Protein AF-A0A928PLH7-F1 (afdb_monomer_lite)

Secondary structure (DSSP, 8-state):
------STTHHHHHHHHHHHTTS-HHHHHHHHHHHHHHHHHHHHHHHHHHHHHHHHHHHHHHHHTT-----------------------PPPHHHHHHHHHHHHHHHHHHHHHHHHHHHTT-HHHHHHHHTT-HHHHHHHHHHHHHHHHHHHHHHHHHHHHHHHHHHHHHHHHHHHHHHHHHHHHH-SSEEEEHHHHHS-SSEEEESEEEEEEE-SSSSS--EEEEEEESSS-EEEEEEEE-TTS-EEEEEEEEPB--S-TTS--EEEEEEETTEEEEEEEETTEEEEEEEEEEETTEEEEEEEEEEETTTTEEEETTEE-SSSEEEEE-SSB-HHHHHHHHHHHHHHHHHHH-TTTHHHHHHHHHHHHHHHHHHHHHHHHHH---EEEEETTEEEEESS-EEEEE-SSSSS-PEEEEEEEEEEEEEEE-TTS-EEEEEEEEEEEEEEEEETTEEEEEEEES--EE-SS-TT-EEEEEEEETTEEEEEEEEEEEEGGGTEEEEEEEEEEE-SS-EEEEEEEEEEEETTEEEEEETTEEES-HHHHHHHTT-STTTTS-S---TTTEEEEEEEEEGGG-TTHHHHHHHHHHHHHHH-TT------

Structure (mmCIF, N/CA/C/O backbone):
data_AF-A0A928PLH7-F1
#
_entry.id   AF-A0A928PLH7-F1
#
loop_
_atom_site.group_PDB
_atom_site.id
_atom_site.type_symbol
_atom_site.label_atom_id
_atom_site.label_alt_id
_atom_site.label_comp_id
_atom_site.label_asym_id
_atom_site.label_entity_id
_atom_site.label_seq_id
_atom_site.pdbx_PDB_ins_code
_atom_site.Cartn_x
_atom_site.Cartn_y
_atom_site.Cartn_z
_atom_site.occupancy
_atom_site.B_iso_or_equiv
_atom_site.auth_seq_id
_atom_site.auth_comp_id
_atom_site.auth_asym_id
_atom_site.auth_atom_id
_atom_site.pdbx_PDB_model_num
ATOM 1 N N . MET A 1 1 ? -7.183 10.408 35.427 1.00 29.20 1 MET A N 1
ATOM 2 C CA . MET A 1 1 ? -7.098 10.490 33.954 1.00 29.20 1 MET A CA 1
ATOM 3 C C . MET A 1 1 ? -6.838 11.930 33.537 1.00 29.20 1 MET A C 1
ATOM 5 O O . MET A 1 1 ? -7.587 12.808 33.949 1.00 29.20 1 MET A O 1
ATOM 9 N N . ARG A 1 2 ? -5.748 12.192 32.801 1.00 21.34 2 ARG A N 1
ATOM 10 C CA . ARG A 1 2 ? -5.518 13.487 32.136 1.00 21.34 2 ARG A CA 1
ATOM 11 C C . ARG A 1 2 ? -6.513 13.595 30.976 1.00 21.34 2 ARG A C 1
ATOM 13 O O . ARG A 1 2 ? -6.556 12.690 30.153 1.00 21.34 2 ARG A O 1
ATOM 20 N N . LYS A 1 3 ? -7.301 14.672 30.934 1.00 23.69 3 LYS A N 1
ATOM 21 C CA . LYS A 1 3 ? -8.096 15.039 29.758 1.00 23.69 3 LYS A CA 1
ATOM 22 C C . LYS A 1 3 ? -7.123 15.421 28.642 1.00 23.69 3 LYS A C 1
ATOM 24 O O . LYS A 1 3 ? -6.353 16.361 28.818 1.00 23.69 3 LYS A O 1
ATOM 29 N N . TYR A 1 4 ? -7.130 14.673 27.548 1.00 24.56 4 TYR A N 1
ATOM 30 C CA . TYR A 1 4 ? -6.576 15.137 26.283 1.00 24.56 4 TYR A CA 1
ATOM 31 C C . TYR A 1 4 ? -7.702 15.903 25.582 1.00 24.56 4 TYR A C 1
ATOM 33 O O . TYR A 1 4 ? -8.683 15.293 25.165 1.00 24.56 4 TYR A O 1
ATOM 41 N N . ASN A 1 5 ? -7.608 17.236 25.545 1.00 24.62 5 ASN A N 1
ATOM 42 C CA . ASN A 1 5 ? -8.476 18.059 24.700 1.00 24.62 5 ASN A CA 1
ATOM 43 C C . ASN A 1 5 ? -8.115 17.759 23.244 1.00 24.62 5 ASN A C 1
ATOM 45 O O . ASN A 1 5 ? -6.938 17.788 22.890 1.00 24.62 5 ASN A O 1
ATOM 49 N N . TYR A 1 6 ? -9.116 17.402 22.442 1.00 36.53 6 TYR A N 1
ATOM 50 C CA . TYR A 1 6 ? -8.905 16.760 21.146 1.00 36.53 6 TYR A CA 1
ATOM 51 C C . TYR A 1 6 ? -9.014 17.718 19.944 1.00 36.53 6 TYR A C 1
ATOM 53 O O . TYR A 1 6 ? -8.671 17.282 18.855 1.00 36.53 6 TYR A O 1
ATOM 61 N N . PHE A 1 7 ? -9.437 18.987 20.092 1.00 42.22 7 PHE A N 1
ATOM 62 C CA . PHE A 1 7 ? -9.743 19.854 18.930 1.00 42.22 7 PHE A CA 1
ATOM 63 C C . PHE A 1 7 ? -9.655 21.386 19.165 1.00 42.22 7 PHE A C 1
ATOM 65 O O . PHE A 1 7 ? -10.327 22.136 18.466 1.00 42.22 7 PHE A O 1
ATOM 72 N N . ASP A 1 8 ? -8.856 21.889 20.115 1.00 32.69 8 ASP A N 1
ATOM 73 C CA . ASP A 1 8 ? -8.819 23.350 20.380 1.00 32.69 8 ASP A CA 1
ATOM 74 C C . ASP A 1 8 ? -7.938 24.172 19.407 1.00 32.69 8 ASP A C 1
ATOM 76 O O . ASP A 1 8 ? -8.054 25.393 19.401 1.00 32.69 8 ASP A O 1
ATOM 80 N N . ASP A 1 9 ? -7.106 23.559 18.554 1.00 38.09 9 ASP A N 1
ATOM 81 C CA . ASP A 1 9 ? -6.173 24.317 17.688 1.00 38.09 9 ASP A CA 1
ATOM 82 C C . ASP A 1 9 ? -6.776 24.738 16.321 1.00 38.09 9 ASP A C 1
ATOM 84 O O . ASP A 1 9 ? -6.149 25.474 15.566 1.00 38.09 9 ASP A O 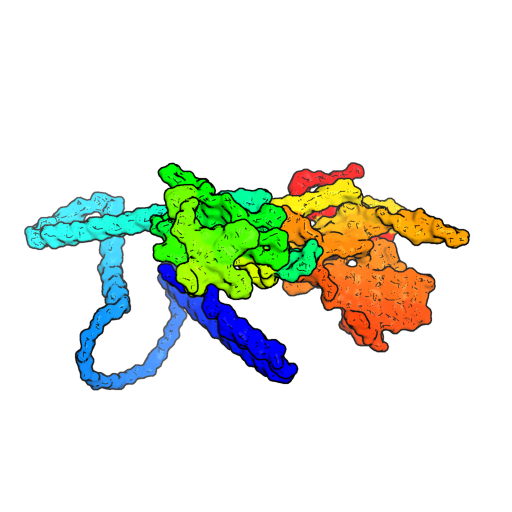1
ATOM 88 N N . ASP A 1 10 ? -8.003 24.317 15.983 1.00 44.72 10 ASP A N 1
ATOM 89 C CA . ASP A 1 10 ? -8.538 24.455 14.613 1.00 44.72 10 ASP A CA 1
ATOM 90 C C . ASP A 1 10 ? -9.307 25.769 14.329 1.00 44.72 10 ASP A C 1
ATOM 92 O O . ASP A 1 10 ? -9.605 26.050 13.167 1.00 44.72 10 ASP A O 1
ATOM 96 N N . GLN A 1 11 ? -9.660 26.599 15.320 1.00 40.47 11 GLN A N 1
ATOM 97 C CA . GLN A 1 11 ? -10.480 27.799 15.042 1.00 40.47 11 GLN A CA 1
ATOM 98 C C . GLN A 1 11 ? -9.674 29.053 14.667 1.00 40.47 11 GLN A C 1
ATOM 100 O O . GLN A 1 11 ? -10.074 29.761 13.738 1.00 40.47 11 GLN A O 1
ATOM 105 N N . ASP A 1 12 ? -8.536 29.306 15.316 1.00 37.50 12 ASP A N 1
ATOM 106 C CA . ASP A 1 12 ? -7.769 30.545 15.103 1.00 37.50 12 ASP A CA 1
ATOM 107 C C . ASP A 1 12 ? -6.878 30.477 13.844 1.00 37.50 12 ASP A C 1
ATOM 109 O O . ASP A 1 12 ? -6.773 31.450 13.087 1.00 37.50 12 ASP A O 1
ATOM 113 N N . ASP A 1 13 ? -6.318 29.302 13.536 1.00 42.03 13 ASP A N 1
ATOM 114 C CA . ASP A 1 13 ? -5.411 29.121 12.396 1.00 42.03 13 ASP A CA 1
ATOM 115 C C . ASP A 1 13 ? -6.153 29.148 11.049 1.00 42.03 13 ASP A C 1
ATOM 117 O O . ASP A 1 13 ? -5.661 29.725 10.072 1.00 42.03 13 ASP A O 1
ATOM 121 N N . ILE A 1 14 ? -7.381 28.616 11.005 1.00 41.44 14 ILE A N 1
ATOM 122 C CA . ILE A 1 14 ? -8.227 28.590 9.801 1.00 41.44 14 ILE A CA 1
ATOM 123 C C . ILE A 1 14 ? -8.778 29.987 9.479 1.00 41.44 14 ILE A C 1
ATOM 125 O O . ILE A 1 14 ? -8.819 30.368 8.307 1.00 41.44 14 ILE A O 1
ATOM 129 N N . GLN A 1 15 ? -9.140 30.796 10.483 1.00 40.28 15 GLN A N 1
ATOM 130 C CA . GLN A 1 15 ? -9.564 32.183 10.250 1.00 40.28 15 GLN A CA 1
ATOM 131 C C . GLN A 1 15 ? -8.417 33.063 9.735 1.00 40.28 15 GLN A C 1
ATOM 133 O O . GLN A 1 15 ? -8.641 33.874 8.830 1.00 40.28 15 GLN A O 1
ATOM 138 N N . SER A 1 16 ? -7.184 32.858 10.220 1.00 42.78 16 SER A N 1
ATOM 139 C CA . SER A 1 16 ? -6.012 33.574 9.695 1.00 42.78 16 SER A CA 1
ATOM 140 C C . SER A 1 16 ? -5.729 33.205 8.230 1.00 42.78 16 SER A C 1
ATOM 142 O O . SER A 1 16 ? -5.523 34.089 7.394 1.00 42.78 16 SER A O 1
ATOM 144 N N . LEU A 1 17 ? -5.850 31.920 7.874 1.00 39.25 17 LEU A N 1
ATOM 145 C CA . LEU A 1 17 ? -5.659 31.437 6.507 1.00 39.25 17 LEU A CA 1
ATOM 146 C C . LEU A 1 17 ? -6.741 31.953 5.556 1.00 39.25 17 LEU A C 1
ATOM 148 O O . LEU A 1 17 ? -6.404 32.442 4.480 1.00 39.25 17 LEU A O 1
ATOM 152 N N . ILE A 1 18 ? -8.015 31.923 5.956 1.00 41.78 18 ILE A N 1
ATOM 153 C CA . ILE A 1 18 ? -9.132 32.429 5.141 1.00 41.78 18 ILE A CA 1
ATOM 154 C C . ILE A 1 18 ? -8.987 33.936 4.886 1.00 41.78 18 ILE A C 1
ATOM 156 O O . ILE A 1 18 ? -9.165 34.380 3.754 1.00 41.78 18 ILE A O 1
ATOM 160 N N . SER A 1 19 ? -8.571 34.716 5.890 1.00 42.78 19 SER A N 1
ATOM 161 C CA . SER A 1 19 ? -8.346 36.162 5.727 1.00 42.78 19 SER A CA 1
ATOM 162 C C . SER A 1 19 ? -7.163 36.516 4.809 1.00 42.78 19 SER A C 1
ATOM 164 O O . SER A 1 19 ? -7.114 37.613 4.257 1.00 42.78 19 SER A O 1
ATOM 166 N N . SER A 1 20 ? -6.233 35.579 4.583 1.00 41.59 20 SER A N 1
ATOM 167 C CA . SER A 1 20 ? -5.066 35.781 3.714 1.00 41.59 20 SER A CA 1
ATOM 168 C C . SER A 1 20 ? -5.358 35.587 2.217 1.00 41.59 20 SER A C 1
ATOM 170 O O . SER A 1 20 ? -4.563 36.016 1.376 1.00 41.59 20 SER A O 1
ATOM 172 N N . PHE A 1 21 ? -6.492 34.975 1.844 1.00 43.97 21 PHE A N 1
ATOM 173 C CA . PHE A 1 21 ? -6.801 34.669 0.441 1.00 43.97 21 PHE A CA 1
ATOM 174 C C . PHE A 1 21 ? -7.187 35.899 -0.398 1.00 43.97 21 PHE A C 1
ATOM 176 O O . PHE A 1 21 ? -6.946 35.879 -1.610 1.00 43.97 21 PHE A O 1
ATOM 183 N N . ASP A 1 22 ? -7.620 36.994 0.233 1.00 44.22 22 ASP A N 1
ATOM 184 C CA . ASP A 1 22 ? -8.015 38.243 -0.439 1.00 44.22 22 ASP A CA 1
ATOM 185 C C . ASP A 1 22 ? -6.899 39.311 -0.514 1.00 44.22 22 ASP A C 1
ATOM 187 O O . ASP A 1 22 ? -7.090 40.367 -1.119 1.00 44.22 22 ASP A O 1
ATOM 191 N N . ALA A 1 23 ? -5.703 39.046 0.032 1.00 45.50 23 ALA A N 1
ATOM 192 C CA . ALA A 1 23 ? -4.601 40.017 0.064 1.00 45.50 23 ALA A CA 1
ATOM 193 C C . ALA A 1 23 ? -3.718 40.028 -1.219 1.00 45.50 23 ALA A C 1
ATOM 195 O O . ALA A 1 23 ? -3.570 38.991 -1.891 1.00 45.50 23 ALA A O 1
ATOM 196 N N . PRO A 1 24 ? -3.086 41.172 -1.572 1.00 47.72 24 PRO A N 1
ATOM 197 C CA . PRO A 1 24 ? -2.104 41.281 -2.657 1.00 47.72 24 PRO A CA 1
ATOM 198 C C . PRO A 1 24 ? -0.899 40.334 -2.488 1.00 47.72 24 PRO A C 1
ATOM 200 O O . PRO A 1 24 ? -0.504 39.976 -1.381 1.00 47.72 24 PRO A O 1
ATOM 203 N N . LYS A 1 25 ? -0.276 39.932 -3.607 1.00 43.34 25 LYS A N 1
ATOM 204 C CA . LYS A 1 25 ? 0.764 38.877 -3.663 1.00 43.34 25 LYS A CA 1
ATOM 205 C C . LYS A 1 25 ? 1.980 39.083 -2.742 1.00 43.34 25 LYS A C 1
ATOM 207 O O . LYS A 1 25 ? 2.573 38.083 -2.347 1.00 43.34 25 LYS A O 1
ATOM 212 N N . GLU A 1 26 ? 2.368 40.318 -2.427 1.00 45.09 26 GLU A N 1
ATOM 213 C CA . GLU A 1 26 ? 3.522 40.585 -1.549 1.00 45.09 26 GLU A CA 1
ATOM 214 C C . GLU A 1 26 ? 3.192 40.370 -0.062 1.00 45.09 26 GLU A C 1
ATOM 216 O O . GLU A 1 26 ? 3.973 39.722 0.632 1.00 45.09 26 GLU A O 1
ATOM 221 N N . GLU A 1 27 ? 2.000 40.764 0.400 1.00 45.09 27 GLU A N 1
ATOM 222 C CA . GLU A 1 27 ? 1.543 40.528 1.783 1.00 45.09 27 GLU A CA 1
ATOM 223 C C . GLU A 1 27 ? 1.281 39.037 2.061 1.00 45.09 27 GLU A C 1
ATOM 225 O O . GLU A 1 27 ? 1.552 38.547 3.158 1.00 45.09 27 GLU A O 1
ATOM 230 N N . LYS A 1 28 ? 0.854 38.273 1.042 1.00 45.25 28 LYS A N 1
ATOM 231 C CA . LYS A 1 28 ? 0.711 36.805 1.127 1.00 45.25 28 LYS A CA 1
ATOM 232 C C . LYS A 1 28 ? 2.025 36.100 1.457 1.00 45.25 28 LYS A C 1
ATOM 234 O O . LYS A 1 28 ? 2.027 35.129 2.206 1.00 45.25 28 LYS A O 1
ATOM 239 N N . LYS A 1 29 ? 3.145 36.570 0.903 1.00 44.22 29 LYS A N 1
ATOM 240 C CA . LYS A 1 29 ? 4.453 35.940 1.117 1.00 44.22 29 LYS A CA 1
ATOM 241 C C . LYS A 1 29 ? 4.978 36.205 2.530 1.00 44.22 29 LYS A C 1
ATOM 243 O O . LYS A 1 29 ? 5.493 35.292 3.164 1.00 44.22 29 LYS A O 1
ATOM 248 N N . GLU A 1 30 ? 4.785 37.421 3.036 1.00 44.75 30 GLU A N 1
ATOM 249 C CA . GLU A 1 30 ? 5.216 37.809 4.383 1.00 44.75 30 GLU A CA 1
ATOM 250 C C . GLU A 1 30 ? 4.378 37.132 5.483 1.00 44.75 30 GLU A C 1
ATOM 252 O O . GLU A 1 30 ? 4.929 36.679 6.488 1.00 44.75 30 GLU A O 1
ATOM 257 N N . ALA A 1 31 ? 3.067 36.968 5.265 1.00 45.31 31 ALA A N 1
ATOM 258 C CA . ALA A 1 31 ? 2.191 36.228 6.174 1.00 45.31 31 ALA A CA 1
ATOM 259 C C . ALA A 1 31 ? 2.548 34.731 6.241 1.00 45.31 31 ALA A C 1
ATOM 261 O O . ALA A 1 31 ? 2.655 34.174 7.333 1.00 45.31 31 ALA A O 1
ATOM 262 N N . ILE A 1 32 ? 2.814 34.098 5.091 1.00 45.59 32 ILE A N 1
ATOM 263 C CA . ILE A 1 32 ? 3.219 32.685 5.023 1.00 45.59 32 ILE A CA 1
ATOM 264 C C . ILE A 1 32 ? 4.579 32.466 5.703 1.00 45.59 32 ILE A C 1
ATOM 266 O O . ILE A 1 32 ? 4.719 31.532 6.493 1.00 45.59 32 ILE A O 1
ATOM 270 N N . ASP A 1 33 ? 5.564 33.337 5.465 1.00 45.12 33 ASP A N 1
ATOM 271 C CA . ASP A 1 33 ? 6.884 33.229 6.103 1.00 45.12 33 ASP A CA 1
ATOM 272 C C . ASP A 1 33 ? 6.806 33.426 7.628 1.00 45.12 33 ASP A C 1
ATOM 274 O O . ASP A 1 33 ? 7.525 32.760 8.381 1.00 45.12 33 ASP A O 1
ATOM 278 N N . LYS A 1 34 ? 5.902 34.291 8.110 1.00 48.22 34 LYS A N 1
ATOM 279 C CA . LYS A 1 34 ? 5.664 34.491 9.544 1.00 48.22 34 LYS A CA 1
ATOM 280 C C . LYS A 1 34 ? 5.013 33.264 10.194 1.00 48.22 34 LYS A C 1
ATOM 282 O O . LYS A 1 34 ? 5.521 32.795 11.214 1.00 48.22 34 LYS A O 1
ATOM 287 N N . SER A 1 35 ? 3.975 32.694 9.580 1.00 45.38 35 SER A N 1
ATOM 288 C CA . SER A 1 35 ? 3.320 31.475 10.076 1.00 45.38 35 SER A CA 1
ATOM 289 C C . SER A 1 35 ? 4.258 30.263 10.052 1.00 45.38 35 SER A C 1
ATOM 291 O O . SER A 1 35 ? 4.306 29.495 11.011 1.00 45.38 35 SER A O 1
ATOM 293 N N . LEU A 1 36 ? 5.086 30.112 9.011 1.00 42.72 36 LEU A N 1
ATOM 294 C CA . LEU A 1 36 ? 6.093 29.045 8.945 1.00 42.72 36 LEU A CA 1
ATOM 295 C C . LEU A 1 36 ? 7.144 29.163 10.058 1.00 42.72 36 LEU A C 1
ATOM 297 O O . LEU A 1 36 ? 7.607 28.146 10.583 1.00 42.72 36 LEU A O 1
ATOM 301 N N . LYS A 1 37 ? 7.503 30.391 10.446 1.00 46.69 37 LYS A N 1
ATOM 302 C CA . LYS A 1 37 ? 8.433 30.652 11.548 1.00 46.69 37 LYS A CA 1
ATOM 303 C C . LYS A 1 37 ? 7.816 30.330 12.912 1.00 46.69 37 LYS A C 1
ATOM 305 O O . LYS A 1 37 ? 8.466 29.673 13.720 1.00 46.69 37 LYS A O 1
ATOM 310 N N . GLU A 1 38 ? 6.557 30.700 13.138 1.00 47.19 38 GLU A N 1
ATOM 311 C CA . GLU A 1 38 ? 5.824 30.377 14.373 1.00 47.19 38 GLU A CA 1
ATOM 312 C C . GLU A 1 38 ? 5.605 28.857 14.529 1.00 47.19 38 GLU A C 1
ATOM 314 O O . GLU A 1 38 ? 5.817 28.304 15.612 1.00 47.19 38 GLU A O 1
ATOM 319 N N . ILE A 1 39 ? 5.322 28.142 13.432 1.00 43.81 39 ILE A N 1
ATOM 320 C CA . ILE A 1 39 ? 5.239 26.670 13.411 1.00 43.81 39 ILE A CA 1
ATOM 321 C C . ILE A 1 39 ? 6.601 26.028 13.724 1.00 43.81 39 ILE A C 1
ATOM 323 O O . ILE A 1 39 ? 6.675 25.041 14.465 1.00 43.81 39 ILE A O 1
ATOM 327 N N . ALA A 1 40 ? 7.698 26.568 13.184 1.00 42.06 40 ALA A N 1
ATOM 328 C CA . ALA A 1 40 ? 9.044 26.067 13.458 1.00 42.06 40 ALA A CA 1
ATOM 329 C C . ALA A 1 40 ? 9.457 26.276 14.929 1.00 42.06 40 ALA A C 1
ATOM 331 O O . ALA A 1 40 ? 10.039 25.373 15.545 1.00 42.06 40 ALA A O 1
ATOM 332 N N . ASP A 1 41 ? 9.107 27.421 15.515 1.00 45.31 41 ASP A N 1
ATOM 333 C CA . ASP A 1 41 ? 9.380 27.733 16.919 1.00 45.31 41 ASP A CA 1
ATOM 334 C C . ASP A 1 41 ? 8.539 26.850 17.864 1.00 45.31 41 ASP A C 1
ATOM 336 O O . ASP A 1 41 ? 9.089 26.264 18.806 1.00 45.31 41 ASP A O 1
ATOM 340 N N . SER A 1 42 ? 7.257 26.621 17.547 1.00 44.06 42 SER A N 1
ATOM 341 C CA . SER A 1 42 ? 6.368 25.693 18.270 1.00 44.06 42 SER A CA 1
ATOM 342 C C . SER A 1 42 ? 6.876 24.243 18.237 1.00 44.06 42 SER A C 1
ATOM 344 O O . SER A 1 42 ? 6.990 23.585 19.278 1.00 44.06 42 SER A O 1
ATOM 346 N N . ARG A 1 43 ? 7.311 23.748 17.066 1.00 42.19 43 ARG A N 1
ATOM 347 C CA . ARG A 1 43 ? 7.922 22.408 16.924 1.00 42.19 43 ARG A CA 1
ATOM 348 C C . ARG A 1 43 ? 9.204 22.265 17.746 1.00 42.19 43 ARG A C 1
ATOM 350 O O . ARG A 1 43 ? 9.454 21.210 18.335 1.00 42.19 43 ARG A O 1
ATOM 357 N N . THR A 1 44 ? 10.004 23.328 17.828 1.00 45.84 44 THR A N 1
ATOM 358 C CA . THR A 1 44 ? 11.245 23.350 18.616 1.00 45.84 44 THR A CA 1
ATOM 359 C C . THR A 1 44 ? 10.957 23.341 20.121 1.00 45.84 44 THR A C 1
ATOM 361 O O . THR A 1 44 ? 11.661 22.676 20.891 1.00 45.84 44 THR A O 1
ATOM 364 N N . GLU A 1 45 ? 9.900 24.027 20.560 1.00 44.84 45 GLU A N 1
ATOM 365 C CA . GLU A 1 45 ? 9.459 24.018 21.955 1.00 44.84 45 GLU A CA 1
ATOM 366 C C . GLU A 1 45 ? 8.830 22.672 22.356 1.00 44.84 45 GLU A C 1
ATOM 368 O O . GLU A 1 45 ? 9.161 22.130 23.416 1.00 44.84 45 GLU A O 1
ATOM 373 N N . HIS A 1 46 ? 8.017 22.071 21.481 1.00 42.88 46 HIS A N 1
ATOM 374 C CA . HIS A 1 46 ? 7.459 20.730 21.670 1.00 42.88 46 HIS A CA 1
ATOM 375 C C . HIS A 1 46 ? 8.570 19.674 21.796 1.00 42.88 46 HIS A C 1
ATOM 377 O O . HIS A 1 46 ? 8.590 18.894 22.751 1.00 42.88 46 HIS A O 1
ATOM 383 N N . ALA A 1 47 ? 9.581 19.715 20.919 1.00 44.62 47 ALA A N 1
ATOM 384 C CA . ALA A 1 47 ? 10.744 18.830 21.000 1.00 44.62 47 ALA A CA 1
ATOM 385 C C . ALA A 1 47 ? 11.555 19.019 22.300 1.00 44.62 47 ALA A C 1
ATOM 387 O O . ALA A 1 47 ? 12.090 18.051 22.848 1.00 44.62 47 ALA A O 1
ATOM 388 N N . ARG A 1 48 ? 11.639 20.246 22.839 1.00 48.16 48 ARG A N 1
ATOM 389 C CA . ARG A 1 48 ? 12.252 20.503 24.157 1.00 48.16 48 ARG A CA 1
ATOM 390 C C . ARG A 1 48 ? 11.427 19.921 25.306 1.00 48.16 48 ARG A C 1
ATOM 392 O O . ARG A 1 48 ? 12.018 19.367 26.235 1.00 48.16 48 ARG A O 1
ATOM 399 N N . ARG A 1 49 ? 10.095 20.022 25.254 1.00 46.34 49 ARG A N 1
ATOM 400 C CA . ARG A 1 49 ? 9.187 19.471 26.278 1.00 46.34 49 ARG A CA 1
ATOM 401 C C . ARG A 1 49 ? 9.215 17.940 26.299 1.00 46.34 49 ARG A C 1
ATOM 403 O O . ARG A 1 49 ? 9.314 17.365 27.380 1.00 46.34 49 ARG A O 1
ATOM 410 N N . GLU A 1 50 ? 9.243 17.295 25.136 1.00 48.59 50 GLU A N 1
ATOM 411 C CA . GLU A 1 50 ? 9.335 15.831 25.030 1.00 48.59 50 GLU A CA 1
ATOM 412 C C . GLU A 1 50 ? 10.704 15.294 25.476 1.00 48.59 50 GLU A C 1
ATOM 414 O O . GLU A 1 50 ? 10.781 14.321 26.224 1.00 48.59 50 GLU A O 1
ATOM 419 N N . ARG A 1 51 ? 11.806 15.994 25.162 1.00 51.72 51 ARG A N 1
ATOM 420 C CA . ARG A 1 51 ? 13.131 15.643 25.711 1.00 51.72 51 ARG A CA 1
ATOM 421 C C . ARG A 1 51 ? 13.175 15.752 27.234 1.00 51.72 51 ARG A C 1
ATOM 423 O O . ARG A 1 51 ? 13.792 14.905 27.878 1.00 51.72 51 ARG A O 1
ATOM 430 N N . LYS A 1 52 ? 12.513 16.762 27.811 1.00 47.97 52 LYS A N 1
ATOM 431 C CA . LYS A 1 52 ? 12.422 16.935 29.267 1.00 47.97 52 LYS A CA 1
ATOM 432 C C . LYS A 1 52 ? 11.602 15.817 29.920 1.00 47.97 52 LYS A C 1
ATOM 434 O O . LYS A 1 52 ? 12.082 15.243 30.890 1.00 47.97 52 LYS A O 1
ATOM 439 N N . LYS A 1 53 ? 10.451 15.442 29.347 1.00 50.09 53 LYS A N 1
ATOM 440 C CA . LYS A 1 53 ? 9.660 14.289 29.814 1.00 50.09 53 LYS A CA 1
ATOM 441 C C . LYS A 1 53 ? 10.433 12.977 29.730 1.00 50.09 53 LYS A C 1
ATOM 443 O O . LYS A 1 53 ? 10.487 12.268 30.722 1.00 50.09 53 LYS A O 1
ATOM 448 N N . SER A 1 54 ? 11.108 12.701 28.609 1.00 47.53 54 SER A N 1
ATOM 449 C CA . SER A 1 54 ? 11.892 11.462 28.462 1.00 47.53 54 SER A CA 1
ATOM 450 C C . SER A 1 54 ? 13.023 11.359 29.492 1.00 47.53 54 SER A C 1
ATOM 452 O O . SER A 1 54 ? 13.381 10.270 29.931 1.00 47.53 54 SER A O 1
ATOM 454 N N . ARG A 1 55 ? 13.582 12.503 29.912 1.00 47.16 55 ARG A N 1
ATOM 455 C CA . ARG A 1 55 ? 14.614 12.563 30.947 1.00 47.16 55 ARG A CA 1
ATOM 456 C C . ARG A 1 55 ? 14.028 12.342 32.341 1.00 47.16 55 ARG A C 1
ATOM 458 O O . ARG A 1 55 ? 14.628 11.612 33.118 1.00 47.16 55 ARG A O 1
ATOM 465 N N . GLU A 1 56 ? 12.870 12.928 32.636 1.00 45.53 56 GLU A N 1
ATOM 466 C CA . GLU A 1 56 ? 12.154 12.726 33.903 1.00 45.53 56 GLU A CA 1
ATOM 467 C C . GLU A 1 56 ? 11.637 11.279 34.043 1.00 45.53 56 GLU A C 1
ATOM 469 O O . GLU A 1 56 ? 11.738 10.701 35.122 1.00 45.53 56 GLU A O 1
ATOM 474 N N . GLU A 1 57 ? 11.164 10.658 32.957 1.00 45.22 57 GLU A N 1
ATOM 475 C CA . GLU A 1 57 ? 10.766 9.241 32.921 1.00 45.22 57 GLU A CA 1
ATOM 476 C C . GLU A 1 57 ? 11.967 8.307 33.088 1.00 45.22 57 GLU A C 1
ATOM 478 O O . GLU A 1 57 ? 11.897 7.351 33.856 1.00 45.22 57 GLU A O 1
ATOM 483 N N . LYS A 1 58 ? 13.105 8.625 32.462 1.00 45.06 58 LYS A N 1
ATOM 484 C CA . LYS A 1 58 ? 14.342 7.853 32.626 1.00 45.06 58 LYS A CA 1
ATOM 485 C C . LYS A 1 58 ? 14.928 7.965 34.038 1.00 45.06 58 LYS A C 1
ATOM 487 O O . LYS A 1 58 ? 15.380 6.968 34.587 1.00 45.06 58 LYS A O 1
ATOM 492 N N . GLU A 1 59 ? 14.884 9.150 34.650 1.00 44.09 59 GLU A N 1
ATOM 493 C CA . GLU A 1 59 ? 15.296 9.354 36.048 1.00 44.09 59 GLU A CA 1
ATOM 494 C C . GLU A 1 59 ? 14.358 8.618 37.032 1.00 44.09 59 GLU A C 1
ATOM 496 O O . GLU A 1 59 ? 14.813 8.128 38.070 1.00 44.09 59 GLU A O 1
ATOM 501 N N . LEU A 1 60 ? 13.068 8.482 36.697 1.00 39.59 60 LEU A N 1
ATOM 502 C CA . LEU A 1 60 ? 12.095 7.699 37.466 1.00 39.59 60 LEU A CA 1
ATOM 503 C C . LEU A 1 60 ? 12.328 6.183 37.324 1.00 39.59 60 LEU A C 1
ATOM 505 O O . LEU A 1 60 ? 12.285 5.469 38.328 1.00 39.59 60 LEU A O 1
ATOM 509 N N . ASP A 1 61 ? 12.638 5.702 36.120 1.00 40.25 61 ASP A N 1
ATOM 510 C CA . ASP A 1 61 ? 12.958 4.294 35.849 1.00 40.25 61 ASP A CA 1
ATOM 511 C C . ASP A 1 61 ? 14.289 3.863 36.480 1.00 40.25 61 ASP A C 1
ATOM 513 O O . ASP A 1 61 ? 14.367 2.801 37.104 1.00 40.25 61 ASP A O 1
ATOM 517 N N . ASP A 1 62 ? 15.326 4.702 36.408 1.00 44.56 62 ASP A N 1
ATOM 518 C CA . ASP A 1 62 ? 16.621 4.427 37.041 1.00 44.56 62 ASP A CA 1
ATOM 519 C C . ASP A 1 62 ? 16.503 4.387 38.582 1.00 44.56 62 ASP A C 1
ATOM 521 O O . ASP A 1 62 ? 17.168 3.579 39.244 1.00 44.56 62 ASP A O 1
ATOM 525 N N . PHE A 1 63 ? 15.594 5.187 39.162 1.00 38.44 63 PHE A N 1
ATOM 526 C CA . PHE A 1 63 ? 15.256 5.160 40.590 1.00 38.44 63 PHE A CA 1
ATOM 527 C C . PHE A 1 63 ? 14.478 3.896 40.991 1.00 38.44 63 PHE A C 1
ATOM 529 O O . PHE A 1 63 ? 14.782 3.296 42.026 1.00 38.44 63 PHE A O 1
ATOM 536 N N . LEU A 1 64 ? 13.512 3.457 40.177 1.00 38.31 64 LEU A N 1
ATOM 537 C CA . LEU A 1 64 ? 12.739 2.229 40.411 1.00 38.31 64 LEU A CA 1
ATOM 538 C C . LEU A 1 64 ? 13.586 0.956 40.235 1.00 38.31 64 LEU A C 1
ATOM 540 O O . LEU A 1 64 ? 13.329 -0.044 40.904 1.00 38.31 64 LEU A O 1
ATOM 544 N N . GLN A 1 65 ? 14.629 1.005 39.400 1.00 42.38 65 GLN A N 1
ATOM 545 C CA . GLN A 1 65 ? 15.560 -0.106 39.156 1.00 42.38 65 GLN A CA 1
ATOM 546 C C . GLN A 1 65 ? 16.802 -0.107 40.069 1.00 42.38 65 GLN A C 1
ATOM 548 O O . GLN A 1 65 ? 17.648 -0.995 39.958 1.00 42.38 65 GLN A O 1
ATOM 553 N N . GLY A 1 66 ? 16.938 0.860 40.984 1.00 34.88 66 GLY A N 1
ATOM 554 C CA . GLY A 1 66 ? 18.016 0.884 41.979 1.00 34.88 66 GLY A CA 1
ATOM 555 C C . GLY A 1 66 ? 19.421 1.159 41.421 1.00 34.88 66 GLY A C 1
ATOM 556 O O . GLY A 1 66 ? 20.410 0.836 42.085 1.00 34.88 66 GLY A O 1
ATOM 557 N N . LYS A 1 67 ? 19.545 1.762 40.232 1.00 39.09 67 LYS A N 1
ATOM 558 C CA . LYS A 1 67 ? 20.845 2.129 39.648 1.00 39.09 67 LYS A CA 1
ATOM 559 C C . LYS A 1 67 ? 21.291 3.493 40.183 1.00 39.09 67 LYS A C 1
ATOM 561 O O . LYS A 1 67 ? 20.649 4.509 39.947 1.00 39.09 67 LYS A O 1
ATOM 566 N N . LYS A 1 68 ? 22.410 3.538 40.915 1.00 35.97 68 LYS A N 1
ATOM 567 C CA . LYS A 1 68 ? 23.043 4.805 41.322 1.00 35.97 68 LYS A CA 1
ATOM 568 C C . LYS A 1 68 ? 23.877 5.360 40.168 1.00 35.97 68 LYS A C 1
ATOM 570 O O . LYS A 1 68 ? 24.863 4.737 39.786 1.00 35.97 68 LYS A O 1
ATOM 575 N N . SER A 1 69 ? 23.524 6.538 39.658 1.00 34.44 69 SER A N 1
ATOM 576 C CA . SER A 1 69 ? 24.416 7.340 38.819 1.00 34.44 69 SER A CA 1
ATOM 577 C C . SER A 1 69 ? 25.233 8.297 39.693 1.00 34.44 69 SER A C 1
ATOM 579 O O . SER A 1 69 ? 24.680 9.207 40.316 1.00 34.44 69 SER A O 1
ATOM 581 N N . ASP A 1 70 ? 26.548 8.097 39.731 1.00 31.47 70 ASP A N 1
ATOM 582 C CA . ASP A 1 70 ? 27.503 9.025 40.331 1.00 31.47 70 ASP A CA 1
ATOM 583 C C . ASP A 1 70 ? 27.680 10.257 39.441 1.00 31.47 70 ASP A C 1
ATOM 585 O O . ASP A 1 70 ? 28.358 10.190 38.423 1.00 31.47 70 ASP A O 1
ATOM 589 N N . THR A 1 71 ? 27.150 11.403 39.863 1.00 31.03 71 THR A N 1
ATOM 590 C CA . THR A 1 71 ? 27.740 12.710 39.533 1.00 31.03 71 THR A CA 1
ATOM 591 C C . THR A 1 71 ? 27.382 13.718 40.620 1.00 31.03 71 THR A C 1
ATOM 593 O O . THR A 1 71 ? 26.241 14.163 40.725 1.00 31.03 71 THR A O 1
ATOM 596 N N . SER A 1 72 ? 28.374 14.091 41.428 1.00 26.66 72 SER A N 1
ATOM 597 C CA . SER A 1 72 ? 28.344 15.329 42.217 1.00 26.66 72 SER A CA 1
ATOM 598 C C . SER A 1 72 ? 28.615 16.530 41.304 1.00 26.66 72 SER A C 1
ATOM 600 O O . SER A 1 72 ? 29.385 16.402 40.350 1.00 26.66 72 SER A O 1
ATOM 602 N N . PRO A 1 73 ? 28.097 17.721 41.645 1.00 29.22 73 PRO A N 1
ATOM 603 C CA . PRO A 1 73 ? 29.041 18.818 41.823 1.00 29.22 73 PRO A CA 1
ATOM 604 C C . PRO A 1 73 ? 28.794 19.672 43.071 1.00 29.22 73 PRO A C 1
ATOM 606 O O . PRO A 1 73 ? 27.732 19.705 43.688 1.00 29.22 73 PRO A O 1
ATOM 609 N N . SER A 1 74 ? 29.881 20.338 43.434 1.00 24.70 74 SER A N 1
ATOM 610 C CA . SER A 1 74 ? 30.172 21.047 44.666 1.00 24.70 74 SER A CA 1
ATOM 611 C C . SER A 1 74 ? 29.603 22.472 44.752 1.00 24.70 74 SER A C 1
ATOM 613 O O . SER A 1 74 ? 29.736 23.241 43.809 1.00 24.70 74 SER A O 1
ATOM 615 N N . ARG A 1 75 ? 29.147 22.808 45.966 1.00 27.16 75 ARG A N 1
ATOM 616 C CA . ARG A 1 75 ? 29.467 23.988 46.808 1.00 27.16 75 ARG A CA 1
ATOM 617 C C . ARG A 1 75 ? 29.159 25.444 46.379 1.00 27.16 75 ARG A C 1
ATOM 619 O O . ARG A 1 75 ? 29.576 25.934 45.342 1.00 27.16 75 ARG A O 1
ATOM 626 N N . ASP A 1 76 ? 28.618 26.126 47.403 1.00 26.22 76 ASP A N 1
ATOM 627 C CA . ASP A 1 76 ? 28.821 27.516 47.859 1.00 26.22 76 ASP A CA 1
ATOM 628 C C . ASP A 1 76 ? 27.853 28.625 47.398 1.00 26.22 76 ASP A C 1
ATOM 630 O O . ASP A 1 76 ? 28.037 29.250 46.360 1.00 26.22 76 ASP A O 1
ATOM 634 N N . LYS A 1 77 ? 26.925 29.024 48.294 1.00 28.42 77 LYS A N 1
ATOM 635 C CA . LYS A 1 77 ? 27.080 30.228 49.151 1.00 28.42 77 LYS A CA 1
ATOM 636 C C . LYS A 1 77 ? 25.960 30.385 50.205 1.00 28.42 77 LYS A C 1
ATOM 638 O O . LYS A 1 77 ? 24.857 29.875 50.065 1.00 28.42 77 LYS A O 1
ATOM 643 N N . LYS A 1 78 ? 26.341 31.056 51.299 1.00 27.08 78 LYS A N 1
ATOM 644 C CA . LYS A 1 78 ? 25.692 31.248 52.619 1.00 27.08 78 LYS A CA 1
ATOM 645 C C . LYS A 1 78 ? 24.829 32.558 52.646 1.00 27.08 78 LYS A C 1
ATOM 647 O O . LYS A 1 78 ? 24.691 33.159 51.590 1.00 27.08 78 LYS A O 1
ATOM 652 N N . PRO A 1 79 ? 24.240 33.024 53.778 1.00 39.69 79 PRO A N 1
ATOM 653 C CA . PRO A 1 79 ? 22.792 33.226 53.946 1.00 39.69 79 PRO A CA 1
ATOM 654 C C . PRO A 1 79 ? 22.375 34.687 54.246 1.00 39.69 79 PRO A C 1
ATOM 656 O O . PRO A 1 79 ? 23.207 35.497 54.641 1.00 39.69 79 PRO A O 1
ATOM 659 N N . GLU A 1 80 ? 21.075 35.010 54.218 1.00 24.72 80 GLU A N 1
ATOM 660 C CA . GLU A 1 80 ? 20.574 36.215 54.902 1.00 24.72 80 GLU A CA 1
ATOM 661 C C . GLU A 1 80 ? 19.102 36.124 55.359 1.00 24.72 80 GLU A C 1
ATOM 663 O O . GLU A 1 80 ? 18.373 35.202 55.009 1.00 24.72 80 GLU A O 1
ATOM 668 N N . LYS A 1 81 ? 18.752 37.027 56.280 1.00 25.72 81 LYS A N 1
ATOM 669 C CA . LYS A 1 81 ? 17.839 36.918 57.437 1.00 25.72 81 LYS A CA 1
ATOM 670 C C . LYS A 1 81 ? 16.315 36.993 57.176 1.00 25.72 81 LYS A C 1
ATOM 672 O O . LYS A 1 81 ? 15.849 37.647 56.255 1.00 25.72 81 LYS A O 1
ATOM 677 N N . LYS A 1 82 ? 15.567 36.412 58.133 1.00 26.19 82 LYS A N 1
ATOM 678 C CA . LYS A 1 82 ? 14.130 36.594 58.486 1.00 26.19 82 LYS A CA 1
ATOM 679 C C . LYS A 1 82 ? 13.780 38.055 58.890 1.00 26.19 82 LYS A C 1
ATOM 681 O O . LYS A 1 82 ? 14.685 38.744 59.366 1.00 26.19 82 LYS A O 1
ATOM 686 N N . PRO A 1 83 ? 12.504 38.509 58.793 1.00 28.55 83 PRO A N 1
ATOM 687 C CA . PRO A 1 83 ? 11.523 38.307 59.880 1.00 28.55 83 PRO A CA 1
ATOM 688 C C . PRO A 1 83 ? 10.081 37.944 59.448 1.00 28.55 83 PRO A C 1
ATOM 690 O O . PRO A 1 83 ? 9.735 37.881 58.277 1.00 28.55 83 PRO A O 1
ATOM 693 N N . GLU A 1 84 ? 9.296 37.607 60.468 1.00 29.83 84 GLU A N 1
ATOM 694 C CA . GLU A 1 84 ? 8.033 36.862 60.536 1.00 29.83 84 GLU A CA 1
ATOM 695 C C . GLU A 1 84 ? 6.779 37.564 59.986 1.00 29.83 84 GLU A C 1
ATOM 697 O O . GLU A 1 84 ? 6.645 38.778 60.099 1.00 29.83 84 GLU A O 1
ATOM 702 N N . THR A 1 85 ? 5.774 36.781 59.560 1.00 24.19 85 THR A N 1
ATOM 703 C CA . THR A 1 85 ? 4.368 36.951 60.001 1.00 24.19 85 THR A CA 1
ATOM 704 C C . THR A 1 85 ? 3.499 35.732 59.648 1.00 24.19 85 THR A C 1
ATOM 706 O O . THR A 1 85 ? 3.659 35.102 58.605 1.00 24.19 85 THR A O 1
ATOM 709 N N . LYS A 1 86 ? 2.602 35.369 60.574 1.00 31.39 86 LYS A N 1
ATOM 710 C CA . LYS A 1 86 ? 1.677 34.224 60.526 1.00 31.39 86 LYS A CA 1
ATOM 711 C C . LYS A 1 86 ? 0.611 34.382 59.432 1.00 31.39 86 LYS A C 1
ATOM 713 O O . LYS A 1 86 ? -0.086 35.390 59.410 1.00 31.39 86 LYS A O 1
ATOM 718 N N . SER A 1 87 ? 0.389 33.334 58.639 1.00 24.05 87 SER A N 1
ATOM 719 C CA . SER A 1 87 ? -0.927 33.015 58.064 1.00 24.05 87 SER A CA 1
ATOM 720 C C . SER A 1 87 ? -1.068 31.494 57.935 1.00 24.05 87 SER A C 1
ATOM 722 O O . SER A 1 87 ? -0.120 30.805 57.557 1.00 24.05 87 SER A O 1
ATOM 724 N N . GLU A 1 88 ? -2.219 30.963 58.345 1.00 35.91 88 GLU A N 1
ATOM 725 C CA . GLU A 1 88 ? -2.567 29.543 58.258 1.00 35.91 88 GLU A CA 1
ATOM 726 C C . GLU A 1 88 ? -2.534 29.067 56.797 1.00 35.91 88 GLU A C 1
ATOM 728 O O . GLU A 1 88 ? -3.265 29.577 55.949 1.00 35.91 88 GLU A O 1
ATOM 733 N N . LYS A 1 89 ? -1.708 28.057 56.499 1.00 27.52 89 LYS A N 1
ATOM 734 C CA . LYS A 1 89 ? -1.712 27.333 55.221 1.00 27.52 89 LYS A CA 1
ATOM 735 C C . LYS A 1 89 ? -1.955 25.846 55.479 1.00 27.52 89 LYS A C 1
ATOM 737 O O . LYS A 1 89 ? -1.275 25.235 56.299 1.00 27.52 89 LYS A O 1
ATOM 742 N N . LYS A 1 90 ? -2.928 25.274 54.760 1.00 28.59 90 LYS A N 1
ATOM 743 C CA . LYS A 1 90 ? -3.122 23.819 54.604 1.00 28.59 90 LYS A CA 1
ATOM 744 C C . LYS A 1 90 ? -1.790 23.158 54.199 1.00 28.59 90 LYS A C 1
ATOM 746 O O . LYS A 1 90 ? -1.091 23.749 53.376 1.00 28.59 90 LYS A O 1
ATOM 751 N N . PRO A 1 91 ? -1.457 21.954 54.701 1.00 27.25 91 PRO A N 1
ATOM 752 C CA . PRO A 1 91 ? -0.197 21.304 54.355 1.00 27.25 91 PRO A CA 1
ATOM 753 C C . PRO A 1 91 ? -0.169 20.942 52.862 1.00 27.25 91 PRO A C 1
ATOM 755 O O . PRO A 1 91 ? -1.119 20.364 52.326 1.00 27.25 91 PRO A O 1
ATOM 758 N N . GLU A 1 92 ? 0.919 21.312 52.184 1.00 30.34 92 GLU A N 1
ATOM 759 C CA . GLU A 1 92 ? 1.203 20.946 50.795 1.00 30.34 92 GLU A CA 1
ATOM 760 C C . GLU A 1 92 ? 1.554 19.451 50.686 1.00 30.34 92 GLU A C 1
ATOM 762 O O . GLU A 1 92 ? 2.168 18.864 51.578 1.00 30.34 92 GLU A O 1
ATOM 767 N N . LYS A 1 93 ? 1.203 18.832 49.547 1.00 31.02 93 LYS A N 1
ATOM 768 C CA . LYS A 1 93 ? 1.410 17.404 49.210 1.00 31.02 93 LYS A CA 1
ATOM 769 C C . LYS A 1 93 ? 2.836 16.864 49.459 1.00 31.02 93 LYS A C 1
ATOM 771 O O . LYS A 1 93 ? 2.998 15.647 49.526 1.00 31.02 93 LYS A O 1
ATOM 776 N N . GLY A 1 94 ? 3.848 17.727 49.590 1.00 31.72 94 GLY A N 1
ATOM 777 C CA . GLY A 1 94 ? 5.244 17.351 49.843 1.00 31.72 94 GLY A CA 1
ATOM 778 C C . GLY A 1 94 ? 5.528 16.872 51.273 1.00 31.72 94 GLY A C 1
ATOM 779 O O . GLY A 1 94 ? 6.234 15.883 51.445 1.00 31.72 94 GLY A O 1
ATOM 780 N N . GLU A 1 95 ? 4.916 17.476 52.298 1.00 32.56 95 GLU A N 1
ATOM 781 C CA . GLU A 1 95 ? 5.181 17.106 53.704 1.00 32.56 95 GLU A CA 1
ATOM 782 C C . GLU A 1 95 ? 4.589 15.734 54.070 1.00 32.56 95 GLU A C 1
ATOM 784 O O . GLU A 1 95 ? 5.147 14.989 54.877 1.00 32.56 95 GLU A O 1
ATOM 789 N N . ILE A 1 96 ? 3.493 15.348 53.409 1.00 31.70 96 ILE A N 1
ATOM 790 C CA . ILE A 1 96 ? 2.883 14.017 53.537 1.00 31.70 96 ILE A CA 1
ATOM 791 C C . ILE A 1 96 ? 3.793 12.954 52.904 1.00 31.70 96 ILE A C 1
ATOM 793 O O . ILE A 1 96 ? 3.945 11.863 53.451 1.00 31.70 96 ILE A O 1
ATOM 797 N N . LEU A 1 97 ? 4.446 13.272 51.782 1.00 30.61 97 LEU A N 1
ATOM 798 C CA . LEU A 1 97 ? 5.335 12.347 51.079 1.00 30.61 97 LEU A CA 1
ATOM 799 C C . LEU A 1 97 ? 6.625 12.082 51.870 1.00 30.61 97 LEU A C 1
ATOM 801 O O . LEU A 1 97 ? 7.101 10.947 51.901 1.00 30.61 97 LEU A O 1
ATOM 805 N N . ASP A 1 98 ? 7.153 13.092 52.560 1.00 33.44 98 ASP A N 1
ATOM 806 C CA . ASP A 1 98 ? 8.347 12.952 53.399 1.00 33.44 98 ASP A CA 1
ATOM 807 C C . ASP A 1 98 ? 8.049 12.251 54.732 1.00 33.44 98 ASP A C 1
ATOM 809 O O . ASP A 1 98 ? 8.853 11.433 55.187 1.00 33.44 98 ASP A O 1
ATOM 813 N N . ALA A 1 99 ? 6.854 12.447 55.303 1.00 33.50 99 ALA A N 1
ATOM 814 C CA . ALA A 1 99 ? 6.374 11.650 56.432 1.00 33.50 99 ALA A CA 1
ATOM 815 C C . ALA A 1 99 ? 6.171 10.168 56.050 1.00 33.50 99 ALA A C 1
ATOM 817 O O . ALA A 1 99 ? 6.550 9.277 56.813 1.00 33.50 99 ALA A O 1
ATOM 818 N N . VAL A 1 100 ? 5.656 9.887 54.846 1.00 32.41 100 VAL A N 1
ATOM 819 C CA . VAL A 1 100 ? 5.491 8.522 54.308 1.00 32.41 100 VAL A CA 1
ATOM 820 C C . VAL A 1 100 ? 6.842 7.874 53.983 1.00 32.41 100 VAL A C 1
ATOM 822 O O . VAL A 1 100 ? 7.044 6.701 54.297 1.00 32.41 100 VAL A O 1
ATOM 825 N N . LYS A 1 101 ? 7.811 8.623 53.439 1.00 33.62 101 LYS A N 1
ATOM 826 C CA . LYS A 1 101 ? 9.186 8.140 53.207 1.00 33.62 101 LYS A CA 1
ATOM 827 C C . LYS A 1 101 ? 9.935 7.870 54.516 1.00 33.62 101 LYS A C 1
ATOM 829 O O . LYS A 1 101 ? 10.627 6.857 54.623 1.00 33.62 101 LYS A O 1
ATOM 834 N N . ALA A 1 102 ? 9.766 8.719 55.531 1.00 33.78 102 ALA A N 1
ATOM 835 C CA . ALA A 1 102 ? 10.338 8.508 56.862 1.00 33.78 102 ALA A CA 1
ATOM 836 C C . ALA A 1 102 ? 9.701 7.306 57.584 1.00 33.78 102 ALA A C 1
ATOM 838 O O . ALA A 1 102 ? 10.405 6.541 58.249 1.00 33.78 102 ALA A O 1
ATOM 839 N N . PHE A 1 103 ? 8.392 7.096 57.407 1.00 33.81 103 PHE A N 1
ATOM 840 C CA . PHE A 1 103 ? 7.682 5.927 57.927 1.00 33.81 103 PHE A CA 1
ATOM 841 C C . PHE A 1 103 ? 8.102 4.637 57.202 1.00 33.81 103 PHE A C 1
ATOM 843 O O . PHE A 1 103 ? 8.377 3.633 57.856 1.00 33.81 103 PHE A O 1
ATOM 850 N N . SER A 1 104 ? 8.255 4.680 55.875 1.00 34.44 104 SER A N 1
ATOM 851 C CA . SER A 1 104 ? 8.756 3.581 55.034 1.00 34.44 104 SER A CA 1
ATOM 852 C C . SER A 1 104 ? 10.172 3.143 55.432 1.00 34.44 104 SER A C 1
ATOM 854 O O . SER A 1 104 ? 10.412 1.959 55.670 1.00 34.44 104 SER A O 1
ATOM 856 N N . LYS A 1 105 ? 11.095 4.094 55.632 1.00 37.53 105 LYS A N 1
ATOM 857 C CA . LYS A 1 105 ? 12.500 3.798 55.954 1.00 37.53 105 LYS A CA 1
ATOM 858 C C . LYS A 1 105 ? 12.701 3.207 57.355 1.00 37.53 105 LYS A C 1
ATOM 860 O O . LYS A 1 105 ? 13.605 2.406 57.548 1.00 37.53 105 LYS A O 1
ATOM 865 N N . LYS A 1 106 ? 11.859 3.572 58.331 1.00 35.47 106 LYS A N 1
ATOM 866 C CA . LYS A 1 106 ? 11.934 3.055 59.713 1.00 35.47 106 LYS A CA 1
ATOM 867 C C . LYS A 1 106 ? 11.118 1.771 59.928 1.00 35.47 106 LYS A C 1
ATOM 869 O O . LYS A 1 106 ? 11.354 1.060 60.903 1.00 35.47 106 LYS A O 1
ATOM 874 N N . SER A 1 107 ? 10.172 1.483 59.031 1.00 37.84 107 SER A N 1
ATOM 875 C CA . SER A 1 107 ? 9.293 0.306 59.101 1.00 37.84 107 SER A CA 1
ATOM 876 C C . SER A 1 107 ? 9.744 -0.828 58.173 1.00 37.84 107 SER A C 1
ATOM 878 O O . SER A 1 107 ? 9.496 -1.986 58.490 1.00 37.84 107 SER A O 1
ATOM 880 N N . GLY A 1 108 ? 10.461 -0.532 57.081 1.00 34.72 108 GLY A N 1
ATOM 881 C CA . GLY A 1 108 ? 10.926 -1.519 56.097 1.00 34.72 108 GLY A CA 1
ATOM 882 C C . GLY A 1 108 ? 11.850 -2.602 56.666 1.00 34.72 108 GLY A C 1
ATOM 883 O O . GLY A 1 108 ? 11.667 -3.774 56.356 1.00 34.72 108 GLY A O 1
ATOM 884 N N . GLU A 1 109 ? 12.762 -2.257 57.581 1.00 34.38 109 GLU A N 1
ATOM 885 C CA . GLU A 1 109 ? 13.654 -3.243 58.223 1.00 34.38 109 GLU A CA 1
ATOM 886 C C . GLU A 1 109 ? 12.918 -4.173 59.206 1.00 34.38 109 GLU A C 1
ATOM 888 O 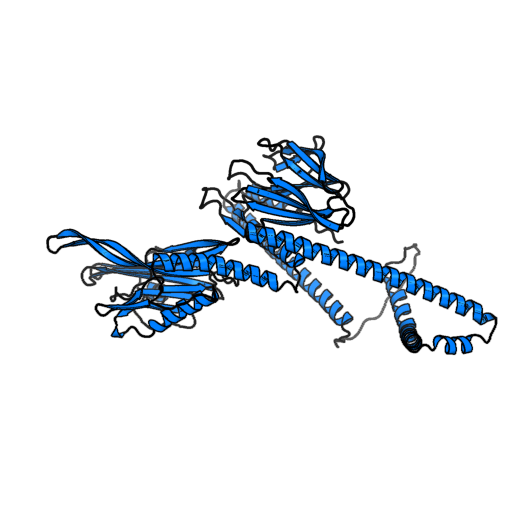O . GLU A 1 109 ? 13.324 -5.317 59.392 1.00 34.38 109 GLU A O 1
ATOM 893 N N . LYS A 1 110 ? 11.794 -3.731 59.790 1.00 36.78 110 LYS A N 1
ATOM 894 C CA . LYS A 1 110 ? 10.949 -4.568 60.665 1.00 36.78 110 LYS A CA 1
ATOM 895 C C . LYS A 1 110 ? 9.898 -5.377 59.904 1.00 36.78 110 LYS A C 1
ATOM 897 O O . LYS A 1 110 ? 9.468 -6.418 60.383 1.00 36.78 110 LYS A O 1
ATOM 902 N N . ILE A 1 111 ? 9.473 -4.921 58.727 1.00 35.22 111 ILE A N 1
ATOM 903 C CA . ILE A 1 111 ? 8.485 -5.627 57.898 1.00 35.22 111 ILE A CA 1
ATOM 904 C C . ILE A 1 111 ? 9.114 -6.860 57.231 1.00 35.22 111 ILE A C 1
ATOM 906 O O . ILE A 1 111 ? 8.460 -7.897 57.144 1.00 35.22 111 ILE A O 1
ATOM 910 N N . VAL A 1 112 ? 10.394 -6.798 56.843 1.00 35.38 112 VAL A N 1
ATOM 911 C CA . VAL A 1 112 ? 11.116 -7.947 56.263 1.00 35.38 112 VAL A CA 1
ATOM 912 C C . VAL A 1 112 ? 11.381 -9.042 57.304 1.00 35.38 112 VAL A C 1
ATOM 914 O O . VAL A 1 112 ? 11.223 -10.220 56.991 1.00 35.38 112 VAL A O 1
ATOM 917 N N . SER A 1 113 ? 11.685 -8.686 58.560 1.00 36.97 113 SER A N 1
ATOM 918 C CA . SER A 1 113 ? 11.862 -9.680 59.631 1.00 36.97 113 SER A CA 1
ATOM 919 C C . SER A 1 113 ? 10.550 -10.381 60.002 1.00 36.97 113 SER A C 1
ATOM 921 O O . SER A 1 113 ? 10.543 -11.582 60.254 1.00 36.97 113 SER A O 1
ATOM 923 N N . VAL A 1 114 ? 9.423 -9.659 59.973 1.00 34.91 114 VAL A N 1
ATOM 924 C CA . VAL A 1 114 ? 8.089 -10.225 60.244 1.00 34.91 114 VAL A CA 1
ATOM 925 C C . VAL A 1 114 ? 7.591 -11.072 59.069 1.00 34.91 114 VAL A C 1
ATOM 927 O O . VAL A 1 114 ? 7.021 -12.134 59.290 1.00 34.91 114 VAL A O 1
ATOM 930 N N . ALA A 1 115 ? 7.854 -10.675 57.820 1.00 33.75 115 ALA A N 1
ATOM 931 C CA . ALA A 1 115 ? 7.530 -11.490 56.646 1.00 33.75 115 ALA A CA 1
ATOM 932 C C . ALA A 1 115 ? 8.324 -12.811 56.611 1.00 33.75 115 ALA A C 1
ATOM 934 O O . ALA A 1 115 ? 7.781 -13.836 56.198 1.00 33.75 115 ALA A O 1
ATOM 935 N N . HIS A 1 116 ? 9.573 -12.810 57.096 1.00 34.03 116 HIS A N 1
ATOM 936 C CA . HIS A 1 116 ? 10.363 -14.032 57.276 1.00 34.03 116 HIS A CA 1
ATOM 937 C C . HIS A 1 116 ? 9.787 -14.923 58.393 1.00 34.03 116 HIS A C 1
ATOM 939 O O . HIS A 1 116 ? 9.586 -16.116 58.181 1.00 34.03 116 HIS A O 1
ATOM 945 N N . ALA A 1 117 ? 9.398 -14.338 59.533 1.00 35.94 117 ALA A N 1
ATOM 946 C CA . ALA A 1 117 ? 8.793 -15.062 60.660 1.00 35.94 117 ALA A CA 1
ATOM 947 C C . ALA A 1 117 ? 7.396 -15.650 60.351 1.00 35.94 117 ALA A C 1
ATOM 949 O O . ALA A 1 117 ? 7.042 -16.722 60.844 1.00 35.94 117 ALA A O 1
ATOM 950 N N . VAL A 1 118 ? 6.602 -14.985 59.501 1.00 34.53 118 VAL A N 1
ATOM 951 C CA . VAL A 1 118 ? 5.298 -15.482 59.016 1.00 34.53 118 VAL A CA 1
ATOM 952 C C . VAL A 1 118 ? 5.472 -16.682 58.078 1.00 34.53 118 VAL A C 1
ATOM 954 O O . VAL A 1 118 ? 4.643 -17.590 58.089 1.00 34.53 118 VAL A O 1
ATOM 957 N N . LYS A 1 119 ? 6.558 -16.718 57.295 1.00 36.12 119 LYS A N 1
ATOM 958 C CA . LYS A 1 119 ? 6.863 -17.807 56.354 1.00 36.12 119 LYS A CA 1
ATOM 959 C C . LYS A 1 119 ? 7.390 -19.070 57.051 1.00 36.12 119 LYS A C 1
ATOM 961 O O . LYS A 1 119 ? 7.206 -20.164 56.529 1.00 36.12 119 LYS A O 1
ATOM 966 N N . GLU A 1 120 ? 7.991 -18.924 58.231 1.00 37.22 120 GLU A N 1
ATOM 967 C CA . GLU A 1 120 ? 8.547 -20.022 59.042 1.00 37.22 120 GLU A CA 1
ATOM 968 C C . GLU A 1 120 ? 7.614 -20.499 60.173 1.00 37.22 120 GLU A C 1
ATOM 970 O O . GLU A 1 120 ? 7.971 -21.390 60.937 1.00 37.22 120 GLU A O 1
ATOM 975 N N . GLY A 1 121 ? 6.397 -19.950 60.285 1.00 39.19 121 GLY A N 1
ATOM 976 C CA . GLY A 1 121 ? 5.381 -20.452 61.218 1.00 39.19 121 GLY A CA 1
ATOM 977 C C . GLY A 1 121 ? 5.671 -20.221 62.710 1.00 39.19 121 GLY A C 1
ATOM 978 O O . GLY A 1 121 ? 5.002 -20.828 63.544 1.00 39.19 121 GLY A O 1
ATOM 979 N N . SER A 1 122 ? 6.600 -19.332 63.084 1.00 45.75 122 SER A N 1
ATOM 980 C CA . SER A 1 122 ? 6.995 -19.104 64.492 1.00 45.75 122 SER A CA 1
ATOM 981 C C . SER A 1 122 ? 6.357 -17.870 65.154 1.00 45.75 122 SER A C 1
ATOM 983 O O . SER A 1 122 ? 6.837 -17.370 66.172 1.00 45.75 122 SER A O 1
ATOM 985 N N . ILE A 1 123 ? 5.211 -17.394 64.649 1.00 44.34 123 ILE A N 1
ATOM 986 C CA . ILE A 1 123 ? 4.483 -16.252 65.244 1.00 44.34 123 ILE A CA 1
ATOM 987 C C . ILE A 1 123 ? 4.144 -16.518 66.725 1.00 44.34 123 ILE A C 1
ATOM 989 O O . ILE A 1 123 ? 4.129 -15.590 67.532 1.00 44.34 123 ILE A O 1
ATOM 993 N N . ALA A 1 124 ? 3.929 -17.781 67.106 1.00 45.34 124 ALA A N 1
ATOM 994 C CA . ALA A 1 124 ? 3.643 -18.174 68.485 1.00 45.34 124 ALA A CA 1
ATOM 995 C C . ALA A 1 124 ? 4.829 -17.946 69.450 1.00 45.34 124 ALA A C 1
ATOM 997 O O . ALA A 1 124 ? 4.609 -17.508 70.581 1.00 45.34 124 ALA A O 1
ATOM 998 N N . GLU A 1 125 ? 6.075 -18.169 69.010 1.00 47.59 125 GLU A N 1
ATOM 999 C CA . GLU A 1 125 ? 7.270 -18.075 69.869 1.00 47.59 125 GLU A CA 1
ATOM 1000 C C . GLU A 1 125 ? 7.695 -16.623 70.153 1.00 47.59 125 GLU A C 1
ATOM 1002 O O . GLU A 1 125 ? 8.137 -16.306 71.264 1.00 47.59 125 GLU A O 1
ATOM 1007 N N . GLU A 1 126 ? 7.514 -15.696 69.203 1.00 47.22 126 GLU A N 1
ATOM 1008 C CA . GLU A 1 126 ? 7.741 -14.264 69.463 1.00 47.22 126 GLU A CA 1
ATOM 1009 C C . GLU A 1 126 ? 6.634 -13.638 70.332 1.00 47.22 126 GLU A C 1
ATOM 1011 O O . GLU A 1 126 ? 6.907 -12.752 71.153 1.00 47.22 126 GLU A O 1
ATOM 1016 N N . PHE A 1 127 ? 5.393 -14.130 70.227 1.00 44.69 127 PHE A N 1
ATOM 1017 C CA . PHE A 1 127 ? 4.260 -13.657 71.032 1.00 44.69 127 PHE A CA 1
ATOM 1018 C C . PHE A 1 127 ? 4.406 -14.022 72.519 1.00 44.69 127 PHE A C 1
ATOM 1020 O O . PHE A 1 127 ? 4.019 -13.249 73.406 1.00 44.69 127 PHE A O 1
ATOM 1027 N N . GLU A 1 128 ? 5.014 -15.175 72.815 1.00 49.72 128 GLU A N 1
ATOM 1028 C CA . GLU A 1 128 ? 5.221 -15.647 74.185 1.00 49.72 128 GLU A CA 1
ATOM 1029 C C . GLU A 1 128 ? 6.271 -14.807 74.940 1.00 49.72 128 GLU A C 1
ATOM 1031 O O . GLU A 1 128 ? 6.096 -14.491 76.124 1.00 49.72 128 GLU A O 1
ATOM 1036 N N . LYS A 1 129 ? 7.312 -14.325 74.241 1.00 49.69 129 LYS A N 1
ATOM 1037 C CA . LYS A 1 129 ? 8.344 -13.432 74.808 1.00 49.69 129 LYS A CA 1
ATOM 1038 C C . LYS A 1 129 ? 7.817 -12.034 75.161 1.00 49.69 129 LYS A C 1
ATOM 1040 O O . LYS A 1 129 ? 8.262 -11.451 76.152 1.00 49.69 129 LYS A O 1
ATOM 1045 N N . LEU A 1 130 ? 6.843 -11.504 74.416 1.00 41.53 130 LEU A N 1
ATOM 1046 C CA . LEU A 1 130 ? 6.277 -10.157 74.621 1.00 41.53 130 LEU A CA 1
ATOM 1047 C C . LEU A 1 130 ? 5.128 -10.106 75.653 1.00 41.53 130 LEU A C 1
ATOM 1049 O O . LEU A 1 130 ? 4.741 -9.032 76.120 1.00 41.53 130 LEU A O 1
ATOM 1053 N N . SER A 1 131 ? 4.610 -11.264 76.070 1.00 44.44 131 SER A N 1
ATOM 1054 C CA . SER A 1 131 ? 3.419 -11.419 76.924 1.00 44.44 131 SER A CA 1
ATOM 1055 C C . SER A 1 131 ? 3.655 -11.201 78.437 1.00 44.44 131 SER A C 1
ATOM 1057 O O . SER A 1 131 ? 2.688 -11.086 79.200 1.00 44.44 131 SER A O 1
ATOM 1059 N N . LYS A 1 132 ? 4.908 -11.067 78.906 1.00 49.19 132 LYS A N 1
ATOM 1060 C CA . LYS A 1 132 ? 5.261 -11.094 80.348 1.00 49.19 132 LYS A CA 1
ATOM 1061 C C . LYS A 1 132 ? 5.035 -9.804 81.167 1.00 49.19 132 LYS A C 1
ATOM 1063 O O . LYS A 1 132 ? 5.363 -9.789 82.351 1.00 49.19 132 LYS A O 1
ATOM 1068 N N . LYS A 1 133 ? 4.420 -8.735 80.636 1.00 48.94 133 LYS A N 1
ATOM 1069 C CA . LYS A 1 133 ? 4.001 -7.559 81.445 1.00 48.94 133 LYS A CA 1
ATOM 1070 C C . LYS A 1 133 ? 2.591 -7.067 81.084 1.00 48.94 133 LYS A C 1
ATOM 1072 O O . LYS A 1 133 ? 2.306 -6.737 79.937 1.00 48.94 133 LYS A O 1
ATOM 1077 N N . LYS A 1 134 ? 1.710 -6.962 82.095 1.00 49.25 134 LYS A N 1
ATOM 1078 C CA . LYS A 1 134 ? 0.269 -6.630 81.963 1.00 49.25 134 LYS A CA 1
ATOM 1079 C C . LYS A 1 134 ? -0.029 -5.324 81.201 1.00 49.25 134 LYS A C 1
ATOM 1081 O O . LYS A 1 134 ? -1.022 -5.280 80.487 1.00 49.25 134 LYS A O 1
ATOM 1086 N N . LYS A 1 135 ? 0.818 -4.288 81.309 1.00 47.16 135 LYS A N 1
ATOM 1087 C CA . LYS A 1 135 ? 0.643 -3.005 80.588 1.00 47.16 135 LYS A CA 1
ATOM 1088 C C . LYS A 1 135 ? 1.066 -3.051 79.111 1.00 47.16 135 LYS A C 1
ATOM 1090 O O . LYS A 1 135 ? 0.634 -2.202 78.347 1.00 47.16 135 LYS A O 1
ATOM 1095 N N . THR A 1 136 ? 1.854 -4.045 78.702 1.00 49.09 136 THR A N 1
ATOM 1096 C CA . THR A 1 136 ? 2.367 -4.187 77.328 1.00 49.09 136 THR A CA 1
ATOM 1097 C C . THR A 1 136 ? 1.438 -5.027 76.443 1.00 49.09 136 THR A C 1
ATOM 1099 O O . THR A 1 136 ? 1.469 -4.893 75.225 1.00 49.09 136 THR A O 1
ATOM 1102 N N . ARG A 1 137 ? 0.552 -5.845 77.037 1.00 47.75 137 ARG A N 1
ATOM 1103 C CA . ARG A 1 137 ? -0.408 -6.692 76.302 1.00 47.75 137 ARG A CA 1
ATOM 1104 C C . ARG A 1 137 ? -1.420 -5.891 75.480 1.00 47.75 137 ARG A C 1
ATOM 1106 O O . ARG A 1 137 ? -1.670 -6.248 74.339 1.00 47.75 137 ARG A O 1
ATOM 1113 N N . VAL A 1 138 ? -1.977 -4.806 76.023 1.00 50.66 138 VAL A N 1
ATOM 1114 C CA . VAL A 1 138 ? -3.010 -4.015 75.322 1.00 50.66 138 VAL A CA 1
ATOM 1115 C C . VAL A 1 138 ? -2.421 -3.272 74.121 1.00 50.66 138 VAL A C 1
ATOM 1117 O O . VAL A 1 138 ? -3.007 -3.296 73.046 1.00 50.66 138 VAL A O 1
ATOM 1120 N N . THR A 1 139 ? -1.231 -2.682 74.267 1.00 48.66 139 THR A N 1
ATOM 1121 C CA . THR A 1 139 ? -0.541 -1.982 73.172 1.00 48.66 139 THR A CA 1
ATOM 1122 C C . THR A 1 139 ? -0.115 -2.944 72.061 1.00 48.66 139 THR A C 1
ATOM 1124 O O . THR A 1 139 ? -0.283 -2.625 70.890 1.00 48.66 139 THR A O 1
ATOM 1127 N N . VAL A 1 140 ? 0.379 -4.139 72.408 1.00 51.16 140 VAL A N 1
ATOM 1128 C CA . VAL A 1 140 ? 0.755 -5.169 71.422 1.00 51.16 140 VAL A CA 1
ATOM 1129 C C . VAL A 1 140 ? -0.474 -5.705 70.680 1.00 51.16 140 VAL A C 1
ATOM 1131 O O . VAL A 1 140 ? -0.424 -5.841 69.462 1.00 51.16 140 VAL A O 1
ATOM 1134 N N . ILE A 1 141 ? -1.598 -5.923 71.373 1.00 54.94 141 ILE A N 1
ATOM 1135 C CA . ILE A 1 141 ? -2.862 -6.333 70.739 1.00 54.94 141 ILE A CA 1
ATOM 1136 C C . ILE A 1 141 ? -3.392 -5.234 69.806 1.00 54.94 141 ILE A C 1
ATOM 1138 O O . ILE A 1 141 ? -3.777 -5.537 68.682 1.00 54.94 141 ILE A O 1
ATOM 1142 N N . MET A 1 142 ? -3.368 -3.960 70.215 1.00 52.47 142 MET A N 1
ATOM 1143 C CA . MET A 1 142 ? -3.812 -2.847 69.360 1.00 52.47 142 MET A CA 1
ATOM 1144 C C . MET A 1 142 ? -2.962 -2.707 68.094 1.00 52.47 142 MET A C 1
ATOM 1146 O O . MET A 1 142 ? -3.502 -2.515 67.007 1.00 52.47 142 MET A O 1
ATOM 1150 N N . VAL A 1 143 ? -1.639 -2.836 68.226 1.00 54.81 143 VAL A N 1
ATOM 1151 C CA . VAL A 1 143 ? -0.716 -2.812 67.085 1.00 54.81 143 VAL A CA 1
ATOM 1152 C C . VAL A 1 143 ? -0.988 -3.998 66.159 1.00 54.81 143 VAL A C 1
ATOM 1154 O O . VAL A 1 143 ? -1.070 -3.811 64.950 1.00 54.81 143 VAL A O 1
ATOM 1157 N N . PHE A 1 144 ? -1.219 -5.194 66.704 1.00 59.28 144 PHE A N 1
ATOM 1158 C CA . PHE A 1 144 ? -1.551 -6.380 65.912 1.00 59.28 144 PHE A CA 1
ATOM 1159 C C . PHE A 1 144 ? -2.880 -6.233 65.153 1.00 59.28 144 PHE A C 1
ATOM 1161 O O . PHE A 1 144 ? -2.941 -6.530 63.964 1.00 59.28 144 PHE A O 1
ATOM 1168 N N . VAL A 1 145 ? -3.925 -5.705 65.800 1.00 60.78 145 VAL A N 1
ATOM 1169 C CA . VAL A 1 145 ? -5.224 -5.428 65.159 1.00 60.78 145 VAL A CA 1
ATOM 1170 C C . VAL A 1 145 ? -5.085 -4.375 64.056 1.00 60.78 145 VAL A C 1
ATOM 1172 O O . VAL A 1 145 ? -5.667 -4.534 62.985 1.00 60.78 145 VAL A O 1
ATOM 1175 N N . PHE A 1 146 ? -4.275 -3.335 64.271 1.00 59.31 146 PHE A N 1
ATOM 1176 C CA . PHE A 1 146 ? -3.994 -2.324 63.251 1.00 59.31 146 PHE A CA 1
ATOM 1177 C C . PHE A 1 146 ? -3.244 -2.910 62.044 1.00 59.31 146 PHE A C 1
ATOM 1179 O O . PHE A 1 146 ? -3.615 -2.639 60.904 1.00 59.31 146 PHE A O 1
ATOM 1186 N N . PHE A 1 147 ? -2.239 -3.764 62.272 1.00 59.56 147 PHE A N 1
ATOM 1187 C CA . PHE A 1 147 ? -1.535 -4.467 61.194 1.00 59.56 147 PHE A CA 1
ATOM 1188 C C . PHE A 1 147 ? -2.450 -5.433 60.432 1.00 59.56 147 PHE A C 1
ATOM 1190 O O . PHE A 1 147 ? -2.373 -5.489 59.206 1.00 59.56 147 PHE A O 1
ATOM 1197 N N . LEU A 1 148 ? -3.348 -6.141 61.124 1.00 56.38 148 LEU A N 1
ATOM 1198 C CA . LEU A 1 148 ? -4.333 -7.022 60.494 1.00 56.38 148 LEU A CA 1
ATOM 1199 C C . LEU A 1 148 ? -5.311 -6.228 59.613 1.00 56.38 148 LEU A C 1
ATOM 1201 O O . LEU A 1 148 ? -5.578 -6.614 58.478 1.00 56.38 148 LEU A O 1
ATOM 1205 N N . PHE A 1 149 ? -5.800 -5.087 60.107 1.00 58.97 149 PHE A N 1
ATOM 1206 C CA . PHE A 1 149 ? -6.668 -4.188 59.347 1.00 58.97 149 PHE A CA 1
ATOM 1207 C C . PHE A 1 149 ? -5.958 -3.617 58.112 1.00 58.97 149 PHE A C 1
ATOM 1209 O O . PHE A 1 149 ? -6.520 -3.620 57.018 1.00 58.97 149 PHE A O 1
ATOM 1216 N N . PHE A 1 150 ? -4.700 -3.192 58.256 1.00 56.66 150 PHE A N 1
ATOM 1217 C CA . PHE A 1 150 ? -3.898 -2.690 57.141 1.00 56.66 150 PHE A CA 1
ATOM 1218 C C . PHE A 1 150 ? -3.630 -3.777 56.089 1.00 56.66 150 PHE A C 1
ATOM 1220 O O . PHE A 1 150 ? -3.785 -3.527 54.896 1.00 56.66 150 PHE A O 1
ATOM 1227 N N . ALA A 1 151 ? -3.313 -5.005 56.512 1.00 50.84 151 ALA A N 1
ATOM 1228 C CA . ALA A 1 151 ? -3.133 -6.141 55.611 1.00 50.84 151 ALA A CA 1
ATOM 1229 C C . ALA A 1 151 ? -4.420 -6.488 54.842 1.00 50.84 151 ALA A C 1
ATOM 1231 O O . ALA A 1 151 ? -4.357 -6.766 53.647 1.00 50.84 151 ALA A O 1
ATOM 1232 N N . LEU A 1 152 ? -5.589 -6.417 55.489 1.00 50.69 152 LEU A N 1
ATOM 1233 C CA . LEU A 1 152 ? -6.887 -6.612 54.831 1.00 50.69 152 LEU A CA 1
ATOM 1234 C C . LEU A 1 152 ? -7.200 -5.501 53.823 1.00 50.69 152 LEU A C 1
ATOM 1236 O O . LEU A 1 152 ? -7.717 -5.792 52.746 1.00 50.69 152 LEU A O 1
ATOM 1240 N N . MET A 1 153 ? -6.854 -4.249 54.135 1.00 47.84 153 MET A N 1
ATOM 1241 C CA . MET A 1 153 ? -7.034 -3.119 53.221 1.00 47.84 153 MET A CA 1
ATOM 1242 C C . MET A 1 153 ? -6.142 -3.263 51.979 1.00 47.84 153 MET A C 1
ATOM 1244 O O . MET A 1 153 ? -6.630 -3.122 50.862 1.00 47.84 153 MET A O 1
ATOM 1248 N N . VAL A 1 154 ? -4.867 -3.629 52.167 1.00 45.69 154 VAL A N 1
ATOM 1249 C CA . VAL A 1 154 ? -3.912 -3.895 51.076 1.00 45.69 154 VAL A CA 1
ATOM 1250 C C . VAL A 1 154 ? -4.323 -5.122 50.254 1.00 45.69 154 VAL A C 1
ATOM 1252 O O . VAL A 1 154 ? -4.245 -5.102 49.032 1.00 45.69 154 VAL A O 1
ATOM 1255 N N . ALA A 1 155 ? -4.814 -6.189 50.888 1.00 38.59 155 ALA A N 1
ATOM 1256 C CA . ALA A 1 155 ? -5.346 -7.346 50.170 1.00 38.59 155 ALA A CA 1
ATOM 1257 C C . ALA A 1 155 ? -6.618 -6.995 49.376 1.00 38.59 155 ALA A C 1
ATOM 1259 O O . ALA A 1 155 ? -6.819 -7.514 48.280 1.00 38.59 155 ALA A O 1
ATOM 1260 N N . GLY A 1 156 ? -7.466 -6.107 49.905 1.00 35.62 156 GLY A N 1
ATOM 1261 C CA . GLY A 1 156 ? -8.641 -5.579 49.213 1.00 35.62 156 GLY A CA 1
ATOM 1262 C C . GLY A 1 156 ? -8.274 -4.747 47.985 1.00 35.62 156 GLY A C 1
ATOM 1263 O O . GLY A 1 156 ? -8.835 -4.972 46.916 1.00 35.62 156 GLY A O 1
ATOM 1264 N N . THR A 1 157 ? -7.290 -3.848 48.100 1.00 40.12 157 THR A N 1
ATOM 1265 C CA . THR A 1 157 ? -6.807 -3.057 46.958 1.00 40.12 157 THR A CA 1
ATOM 1266 C C . THR A 1 157 ? -6.102 -3.925 45.917 1.00 40.12 157 THR A C 1
ATOM 1268 O O . THR A 1 157 ? -6.358 -3.752 44.731 1.00 40.12 157 THR A O 1
ATOM 1271 N N . LEU A 1 158 ? -5.291 -4.909 46.326 1.00 39.53 158 LEU A N 1
ATOM 1272 C CA . LEU A 1 158 ? -4.658 -5.864 45.405 1.00 39.53 158 LEU A CA 1
ATOM 1273 C C . LEU A 1 158 ? -5.689 -6.714 44.647 1.00 39.53 158 LEU A C 1
ATOM 1275 O O . LEU A 1 158 ? -5.529 -6.935 43.451 1.00 39.53 158 LEU A O 1
ATOM 1279 N N . ARG A 1 159 ? -6.764 -7.158 45.314 1.00 43.44 159 ARG A N 1
ATOM 1280 C CA . ARG A 1 159 ? -7.865 -7.894 44.665 1.00 43.44 159 ARG A CA 1
ATOM 1281 C C . ARG A 1 159 ? -8.655 -7.027 43.690 1.00 43.44 159 ARG A C 1
ATOM 1283 O O . ARG A 1 159 ? -9.012 -7.521 42.628 1.00 43.44 159 ARG A O 1
ATOM 1290 N N . ALA A 1 160 ? -8.908 -5.763 44.032 1.00 49.16 160 ALA A N 1
ATOM 1291 C CA . ALA A 1 160 ? -9.585 -4.827 43.137 1.00 49.16 160 ALA A CA 1
ATOM 1292 C C . ALA A 1 160 ? -8.758 -4.581 41.861 1.00 49.16 160 ALA A C 1
ATOM 1294 O O . ALA A 1 160 ? -9.292 -4.689 40.759 1.00 49.16 160 ALA A O 1
ATOM 1295 N N . VAL A 1 161 ? -7.445 -4.371 42.007 1.00 55.78 161 VAL A N 1
ATOM 1296 C CA . VAL A 1 161 ? -6.513 -4.210 40.877 1.00 55.78 161 VAL A CA 1
ATOM 1297 C C . VAL A 1 161 ? -6.442 -5.480 40.020 1.00 55.78 161 VAL A C 1
ATOM 1299 O O . VAL A 1 161 ? -6.494 -5.395 38.798 1.00 55.78 161 VAL A O 1
ATOM 1302 N N . ASP A 1 162 ? -6.383 -6.667 40.632 1.00 62.84 162 ASP A N 1
ATOM 1303 C CA . ASP A 1 162 ? -6.391 -7.941 39.895 1.00 62.84 162 ASP A CA 1
ATOM 1304 C C . ASP A 1 162 ? -7.712 -8.170 39.133 1.00 62.84 162 ASP A C 1
ATOM 1306 O O . ASP A 1 162 ? -7.703 -8.626 37.991 1.00 62.84 162 ASP A O 1
ATOM 1310 N N . SER A 1 163 ? -8.858 -7.805 39.723 1.00 67.75 163 SER A N 1
ATOM 1311 C CA . SER A 1 163 ? -10.156 -7.902 39.040 1.00 67.75 163 SER A CA 1
ATOM 1312 C C . SER A 1 163 ? -10.302 -6.913 37.881 1.00 67.75 163 SER A C 1
ATOM 1314 O O . SER A 1 163 ? -10.837 -7.277 36.835 1.00 67.75 163 SER A O 1
ATOM 1316 N N . GLU A 1 164 ? -9.792 -5.689 38.032 1.00 69.81 164 GLU A N 1
ATOM 1317 C CA . GLU A 1 164 ? -9.817 -4.668 36.983 1.00 69.81 164 GLU A CA 1
ATOM 1318 C C . GLU A 1 164 ? -8.918 -5.072 35.808 1.00 69.81 164 GLU A C 1
ATOM 1320 O O . GLU A 1 164 ? -9.359 -5.053 34.659 1.00 69.81 164 GLU A O 1
ATOM 1325 N N . ASN A 1 165 ? -7.710 -5.569 36.095 1.00 73.94 165 ASN A N 1
ATOM 1326 C CA . ASN A 1 165 ? -6.795 -6.091 35.079 1.00 73.94 165 ASN A CA 1
ATOM 1327 C C . ASN A 1 165 ? -7.394 -7.271 34.302 1.00 73.94 165 ASN A C 1
ATOM 1329 O O . ASN A 1 165 ? -7.230 -7.349 33.086 1.00 73.94 165 ASN A O 1
ATOM 1333 N N . LYS A 1 166 ? -8.119 -8.175 34.976 1.00 80.44 166 LYS A N 1
ATOM 1334 C CA . LYS A 1 166 ? -8.820 -9.290 34.317 1.00 80.44 166 LYS A CA 1
ATOM 1335 C C . LYS A 1 166 ? -9.923 -8.807 33.383 1.00 80.44 166 LYS A C 1
ATOM 1337 O O . LYS A 1 166 ? -10.044 -9.336 32.283 1.00 80.44 166 LYS A O 1
ATOM 1342 N N . ARG A 1 167 ? -10.701 -7.801 33.794 1.00 81.94 167 ARG A N 1
ATOM 1343 C CA . ARG A 1 167 ? -11.764 -7.226 32.959 1.00 81.94 167 ARG A CA 1
ATOM 1344 C C . ARG A 1 167 ? -11.195 -6.543 31.714 1.00 81.94 167 ARG A C 1
ATOM 1346 O O . ARG A 1 167 ? -11.706 -6.776 30.626 1.00 81.94 167 ARG A O 1
ATOM 1353 N N . ILE A 1 168 ? -10.123 -5.761 31.868 1.00 82.06 168 ILE A N 1
ATOM 1354 C CA . ILE A 1 168 ? -9.432 -5.106 30.745 1.00 82.06 168 ILE A CA 1
ATOM 1355 C C . ILE A 1 168 ? -8.859 -6.155 29.786 1.00 82.06 168 ILE A C 1
ATOM 1357 O O . ILE A 1 168 ? -9.068 -6.063 28.583 1.00 82.06 168 ILE A O 1
ATOM 1361 N N . ALA A 1 169 ? -8.185 -7.184 30.309 1.00 81.69 169 ALA A N 1
ATOM 1362 C CA . ALA A 1 169 ? -7.637 -8.259 29.485 1.00 81.69 169 ALA A CA 1
ATOM 1363 C C . ALA A 1 169 ? -8.731 -8.998 28.696 1.00 81.69 169 ALA A C 1
ATOM 1365 O O . ALA A 1 169 ? -8.552 -9.251 27.508 1.00 81.69 169 ALA A O 1
ATOM 1366 N N . LYS A 1 170 ? -9.871 -9.287 29.339 1.00 87.31 170 LYS A N 1
ATOM 1367 C CA . LYS A 1 170 ? -11.016 -9.933 28.691 1.00 87.31 170 LYS A CA 1
ATOM 1368 C C . LYS A 1 170 ? -11.614 -9.056 27.586 1.00 87.31 170 LYS A C 1
ATOM 1370 O O . LYS A 1 170 ? -11.788 -9.524 26.468 1.00 87.31 170 LYS A O 1
ATOM 1375 N N . PHE A 1 171 ? -11.875 -7.776 27.876 1.00 91.44 171 PHE A N 1
ATOM 1376 C CA . PHE A 1 171 ? -12.352 -6.813 26.878 1.00 91.44 171 PHE A CA 1
ATOM 1377 C C . PHE A 1 171 ? -11.414 -6.734 25.673 1.00 91.44 171 PHE A C 1
ATOM 1379 O O . PHE A 1 171 ? -11.872 -6.867 24.546 1.00 91.44 171 PHE A O 1
ATOM 1386 N N . ASN A 1 172 ? -10.112 -6.586 25.910 1.00 87.44 172 ASN A N 1
ATOM 1387 C CA . ASN A 1 172 ? -9.108 -6.509 24.854 1.00 87.44 172 ASN A CA 1
ATOM 1388 C C . ASN A 1 172 ? -9.111 -7.759 23.963 1.00 87.44 172 ASN A C 1
ATOM 1390 O O . ASN A 1 172 ? -9.108 -7.642 22.739 1.00 87.44 172 ASN A O 1
ATOM 1394 N N . GLU A 1 173 ? -9.189 -8.952 24.557 1.00 83.94 173 GLU A N 1
ATOM 1395 C CA . GLU A 1 173 ? -9.268 -10.205 23.806 1.00 83.94 173 GLU A CA 1
ATOM 1396 C C . GLU A 1 173 ? -10.518 -10.262 22.911 1.00 83.94 173 GLU A C 1
ATOM 1398 O O . GLU A 1 173 ? -10.415 -10.545 21.714 1.00 83.94 173 GLU A O 1
ATOM 1403 N N . ASP A 1 174 ? -11.696 -9.972 23.466 1.00 89.81 174 ASP A N 1
ATOM 1404 C CA . ASP A 1 174 ? -12.962 -10.088 22.740 1.00 89.81 174 ASP A CA 1
ATOM 1405 C C . ASP A 1 174 ? -13.154 -8.958 21.710 1.00 89.81 174 ASP A C 1
ATOM 1407 O O . ASP A 1 174 ? -13.559 -9.220 20.574 1.00 89.81 174 ASP A O 1
ATOM 1411 N N . ALA A 1 175 ? -12.747 -7.725 22.029 1.00 91.12 175 ALA A N 1
ATOM 1412 C CA . ALA A 1 175 ? -12.680 -6.621 21.072 1.00 91.12 175 ALA A CA 1
ATOM 1413 C C . ALA A 1 175 ? -11.686 -6.919 19.937 1.00 91.12 175 ALA A C 1
ATOM 1415 O O . ALA A 1 175 ? -11.983 -6.688 18.763 1.00 91.12 175 ALA A O 1
ATOM 1416 N N . GLY A 1 176 ? -10.531 -7.510 20.261 1.00 84.12 176 GLY A N 1
ATOM 1417 C CA . GLY A 1 176 ? -9.547 -7.972 19.285 1.00 84.12 176 GLY A CA 1
ATOM 1418 C C . GLY A 1 176 ? -10.115 -9.020 18.324 1.00 84.12 176 GLY A C 1
ATOM 1419 O O . GLY A 1 176 ? -9.843 -8.956 17.120 1.00 84.12 176 GLY A O 1
ATOM 1420 N N . LYS A 1 177 ? -10.955 -9.948 18.811 1.00 84.56 177 LYS A N 1
ATOM 1421 C CA . LYS A 1 177 ? -11.672 -10.923 17.967 1.00 84.56 177 LYS A CA 1
ATOM 1422 C C . LYS A 1 177 ? -12.647 -10.237 17.010 1.00 84.56 177 LYS A C 1
ATOM 1424 O O . LYS A 1 177 ? -12.610 -10.544 15.820 1.00 84.56 177 LYS A O 1
ATOM 1429 N N . VAL A 1 178 ? -13.465 -9.295 17.489 1.00 87.25 178 VAL A N 1
ATOM 1430 C CA . VAL A 1 178 ? -14.413 -8.541 16.642 1.00 87.25 178 VAL A CA 1
ATOM 1431 C C . VAL A 1 178 ? -13.672 -7.752 15.560 1.00 87.25 178 VAL A C 1
ATOM 1433 O O . VAL A 1 178 ? -13.999 -7.869 14.378 1.00 87.25 178 VAL A O 1
ATOM 1436 N N . CYS A 1 179 ? -12.614 -7.022 15.925 1.00 85.12 179 CYS A N 1
ATOM 1437 C CA . CYS A 1 179 ? -11.776 -6.303 14.963 1.00 85.12 179 CYS A CA 1
ATOM 1438 C C . CYS A 1 179 ? -11.148 -7.253 13.931 1.00 85.12 179 CYS A C 1
ATOM 1440 O O . CYS A 1 179 ? -11.148 -6.951 12.740 1.00 85.12 179 CYS A O 1
ATOM 1442 N N . SER A 1 180 ? -10.671 -8.427 14.356 1.00 75.56 180 SER A N 1
ATOM 1443 C CA . SER A 1 180 ? -10.100 -9.436 13.452 1.00 75.56 180 SER A CA 1
ATOM 1444 C C . SER A 1 180 ? -11.140 -10.003 12.480 1.00 75.56 180 SER A C 1
ATOM 1446 O O . SER A 1 180 ? -10.834 -10.220 11.308 1.00 75.56 180 SER A O 1
ATOM 1448 N N . GLN A 1 181 ? -12.381 -10.213 12.930 1.00 78.00 181 GLN A N 1
ATOM 1449 C CA . GLN A 1 181 ? -13.489 -10.639 12.069 1.00 78.00 181 GLN A CA 1
ATOM 1450 C C . GLN A 1 181 ? -13.843 -9.563 11.039 1.00 78.00 181 GLN A C 1
ATOM 1452 O O . GLN A 1 181 ? -13.990 -9.874 9.858 1.00 78.00 181 GLN A O 1
ATOM 1457 N N . CYS A 1 182 ? -13.911 -8.300 11.465 1.00 76.31 182 CYS A N 1
ATOM 1458 C CA . CYS A 1 182 ? -14.126 -7.160 10.576 1.00 76.31 182 CYS A CA 1
ATOM 1459 C C . CYS A 1 182 ? -13.026 -7.066 9.515 1.00 76.31 182 CYS A C 1
ATOM 1461 O O . CYS A 1 182 ? -13.317 -6.966 8.328 1.00 76.31 182 CYS A O 1
ATOM 1463 N N . ILE A 1 183 ? -11.767 -7.184 9.934 1.00 75.75 183 ILE A N 1
ATOM 1464 C CA . ILE A 1 183 ? -10.604 -7.199 9.045 1.00 75.75 183 ILE A CA 1
ATOM 1465 C C . ILE A 1 183 ? -10.676 -8.354 8.043 1.00 75.75 183 ILE A C 1
ATOM 1467 O O . ILE A 1 183 ? -10.419 -8.162 6.859 1.00 75.75 183 ILE A O 1
ATOM 1471 N N . THR A 1 184 ? -11.045 -9.547 8.505 1.00 67.31 184 THR A N 1
ATOM 1472 C CA . THR A 1 184 ? -11.156 -10.734 7.647 1.00 67.31 184 THR A CA 1
ATOM 1473 C C . THR A 1 184 ? -12.254 -10.560 6.601 1.00 67.31 184 THR A C 1
ATOM 1475 O O . THR A 1 184 ? -12.094 -10.991 5.463 1.00 67.31 184 THR A O 1
ATOM 1478 N N . LYS A 1 185 ? -13.375 -9.934 6.976 1.00 72.81 185 LYS A N 1
ATOM 1479 C CA . LYS A 1 185 ? -14.539 -9.790 6.099 1.00 72.81 185 LYS A CA 1
ATOM 1480 C C . LYS A 1 185 ? -14.432 -8.598 5.144 1.00 72.81 185 LYS A C 1
ATOM 1482 O O . LYS A 1 185 ? -14.826 -8.717 3.989 1.00 72.81 185 LYS A O 1
ATOM 1487 N N . TYR A 1 186 ? -13.938 -7.462 5.626 1.00 75.38 186 TYR A N 1
ATOM 1488 C CA . TYR A 1 186 ? -13.992 -6.180 4.915 1.00 75.38 186 TYR A CA 1
ATOM 1489 C C . TYR A 1 186 ? -12.609 -5.626 4.548 1.00 75.38 186 TYR A C 1
ATOM 1491 O O . TYR A 1 186 ? -12.516 -4.710 3.735 1.00 75.38 186 TYR A O 1
ATOM 1499 N N . GLY A 1 187 ? -11.534 -6.181 5.111 1.00 65.56 187 GLY A N 1
ATOM 1500 C CA . GLY A 1 187 ? -10.159 -5.736 4.897 1.00 65.56 187 GLY A CA 1
ATOM 1501 C C . GLY A 1 187 ? -9.576 -4.942 6.068 1.00 65.56 187 GLY A C 1
ATOM 1502 O O . GLY A 1 187 ? -10.287 -4.438 6.940 1.00 65.56 187 GLY A O 1
ATOM 1503 N N . ASN A 1 188 ? -8.245 -4.814 6.084 1.00 73.69 188 ASN A N 1
ATOM 1504 C CA . ASN A 1 188 ? -7.527 -3.976 7.054 1.00 73.69 188 ASN A CA 1
ATOM 1505 C C . ASN A 1 188 ? -7.971 -2.510 6.997 1.00 73.69 188 ASN A C 1
ATOM 1507 O O . ASN A 1 188 ? -8.453 -2.048 5.965 1.00 73.69 188 ASN A O 1
ATOM 1511 N N . SER A 1 189 ? -7.708 -1.766 8.072 1.00 82.50 189 SER A N 1
ATOM 1512 C CA . SER A 1 189 ? -7.800 -0.305 8.050 1.00 82.50 189 SER A CA 1
ATOM 1513 C C . SER A 1 189 ? -6.895 0.266 6.960 1.00 82.50 189 SER A C 1
ATOM 1515 O O . SER A 1 189 ? -5.694 -0.012 6.928 1.00 82.50 189 SER A O 1
ATOM 1517 N N . GLY A 1 190 ? -7.481 1.040 6.056 1.00 82.06 190 GLY A N 1
ATOM 1518 C CA . GLY A 1 190 ? -6.779 1.697 4.964 1.00 82.06 190 GLY A CA 1
ATOM 1519 C C . GLY A 1 190 ? -7.552 2.906 4.468 1.00 82.06 190 GLY A C 1
ATOM 1520 O O . GLY A 1 190 ? -8.492 3.374 5.116 1.00 82.06 190 GLY A O 1
ATOM 1521 N N . TYR A 1 191 ? -7.134 3.430 3.325 1.00 85.69 191 TYR A N 1
ATOM 1522 C CA . TYR A 1 191 ? -7.826 4.526 2.668 1.00 85.69 191 TYR A CA 1
ATOM 1523 C C . TYR A 1 191 ? -7.617 4.473 1.155 1.00 85.69 191 TYR A C 1
ATOM 1525 O O . TYR A 1 191 ? -6.644 3.904 0.653 1.00 85.69 191 TYR A O 1
ATOM 1533 N N . GLU A 1 192 ? -8.523 5.085 0.404 1.00 83.88 192 GLU A N 1
ATOM 1534 C CA . GLU A 1 192 ? -8.408 5.201 -1.046 1.00 83.88 192 GLU A CA 1
ATOM 1535 C C . GLU A 1 192 ? -8.730 6.606 -1.546 1.00 83.88 192 GLU A C 1
ATOM 1537 O O . GLU A 1 192 ? -9.483 7.357 -0.921 1.00 83.88 192 GLU A O 1
ATOM 1542 N N . ASN A 1 193 ? -8.123 6.957 -2.678 1.00 83.25 193 ASN A N 1
ATOM 1543 C CA . ASN A 1 193 ? -8.318 8.235 -3.342 1.00 83.25 193 ASN A CA 1
ATOM 1544 C C . ASN A 1 193 ? -9.626 8.205 -4.149 1.00 83.25 193 ASN A C 1
ATOM 1546 O O . ASN A 1 193 ? -9.839 7.303 -4.958 1.00 83.25 193 ASN A O 1
ATOM 1550 N N . LEU A 1 194 ? -10.495 9.197 -3.949 1.00 80.19 194 LEU A N 1
ATOM 1551 C CA . LEU A 1 194 ? -11.791 9.276 -4.628 1.00 80.19 194 LEU A CA 1
ATOM 1552 C C . LEU A 1 194 ? -11.703 9.860 -6.049 1.00 80.19 194 LEU A C 1
ATOM 1554 O O . LEU A 1 194 ? -12.648 9.726 -6.830 1.00 80.19 194 LEU A O 1
ATOM 1558 N N . TYR A 1 195 ? -10.585 10.487 -6.418 1.00 71.81 195 TYR A N 1
ATOM 1559 C CA . TYR A 1 195 ? -10.434 11.185 -7.692 1.00 71.81 195 TYR A CA 1
ATOM 1560 C C . TYR A 1 195 ? -10.338 10.215 -8.867 1.00 71.81 195 TYR A C 1
ATOM 1562 O O . TYR A 1 195 ? -11.012 10.404 -9.875 1.00 71.81 195 TYR A O 1
ATOM 1570 N N . SER A 1 196 ? -9.548 9.149 -8.735 1.00 60.09 196 SER A N 1
ATOM 1571 C CA . SER A 1 196 ? -9.338 8.179 -9.818 1.00 60.09 196 SER A CA 1
ATOM 1572 C C . SER A 1 196 ? -10.610 7.410 -10.184 1.00 60.09 196 SER A C 1
ATOM 1574 O O . SER A 1 196 ? -10.837 7.132 -11.358 1.00 60.09 196 SER A O 1
ATOM 1576 N N . ALA A 1 197 ? -11.449 7.093 -9.195 1.00 63.03 197 ALA A N 1
ATOM 1577 C CA . ALA A 1 197 ? -12.680 6.334 -9.394 1.00 63.03 197 ALA A CA 1
ATOM 1578 C C . ALA A 1 197 ? -13.902 7.218 -9.703 1.00 63.03 197 ALA A C 1
ATOM 1580 O O . ALA A 1 197 ? -14.775 6.804 -10.465 1.00 63.03 197 ALA A O 1
ATOM 1581 N N . TYR A 1 198 ? -13.976 8.423 -9.125 1.00 70.88 198 TYR A N 1
ATOM 1582 C CA . TYR A 1 198 ? -15.199 9.238 -9.138 1.00 70.88 198 TYR A CA 1
ATOM 1583 C C . TYR A 1 198 ? -14.985 10.711 -9.518 1.00 70.88 198 TYR A C 1
ATOM 1585 O O . TYR A 1 198 ? -15.952 11.467 -9.572 1.00 70.88 198 TYR A O 1
ATOM 1593 N N . GLY A 1 199 ? -13.747 11.154 -9.765 1.00 73.06 199 GLY A N 1
ATOM 1594 C CA . GLY A 1 199 ? -13.430 12.560 -10.045 1.00 73.06 199 GLY A CA 1
ATOM 1595 C C . GLY A 1 199 ? -13.630 13.500 -8.849 1.00 73.06 199 GLY A C 1
ATOM 1596 O O . GLY A 1 199 ? -13.729 14.711 -9.030 1.00 73.06 199 GLY A O 1
ATOM 1597 N N . ILE A 1 200 ? -13.713 12.955 -7.631 1.00 80.12 200 ILE A N 1
ATOM 1598 C CA . ILE A 1 200 ? -13.970 13.696 -6.392 1.00 80.12 200 ILE A CA 1
ATOM 1599 C C . ILE A 1 200 ? -12.653 13.927 -5.654 1.00 80.12 200 ILE A C 1
ATOM 1601 O O . ILE A 1 200 ? -11.887 12.994 -5.427 1.00 80.12 200 ILE A O 1
ATOM 1605 N N . THR A 1 201 ? -12.393 15.163 -5.236 1.00 82.06 201 THR A N 1
ATOM 1606 C CA . THR A 1 201 ? -11.224 15.478 -4.407 1.00 82.06 201 THR A CA 1
ATOM 1607 C C . THR A 1 201 ? -11.405 14.926 -2.995 1.00 82.06 201 THR A C 1
ATOM 1609 O O . THR A 1 201 ? -12.363 15.278 -2.310 1.00 82.06 201 THR A O 1
ATOM 1612 N N . GLY A 1 202 ? -10.452 14.117 -2.538 1.00 86.50 202 GLY A N 1
ATOM 1613 C CA . GLY A 1 202 ? -10.394 13.618 -1.168 1.00 86.50 202 GLY A CA 1
ATOM 1614 C C . GLY A 1 202 ? -10.200 12.110 -1.093 1.00 86.50 202 GLY A C 1
ATOM 1615 O O . GLY A 1 202 ? -10.075 11.415 -2.102 1.00 86.50 202 GLY A O 1
ATOM 1616 N N . TYR A 1 203 ? -10.169 11.622 0.137 1.00 88.00 203 TYR A N 1
ATOM 1617 C CA . TYR A 1 203 ? -9.908 10.233 0.476 1.00 88.00 203 TYR A CA 1
ATOM 1618 C C . TYR A 1 203 ? -11.029 9.670 1.335 1.00 88.00 203 TYR A C 1
ATOM 1620 O O . TYR A 1 203 ? -11.669 10.404 2.091 1.00 88.00 203 TYR A O 1
ATOM 1628 N N . ARG A 1 204 ? -11.252 8.362 1.257 1.00 90.25 204 ARG A N 1
ATOM 1629 C CA . ARG A 1 204 ? -12.171 7.661 2.157 1.00 90.25 204 ARG A CA 1
ATOM 1630 C C . ARG A 1 204 ? -11.480 6.499 2.849 1.00 90.25 204 ARG A C 1
ATOM 1632 O O . ARG A 1 204 ? -10.594 5.890 2.259 1.00 90.25 204 ARG A O 1
ATOM 1639 N N . MET A 1 205 ? -11.881 6.221 4.083 1.00 91.56 205 MET A N 1
ATOM 1640 C CA . MET A 1 205 ? -11.409 5.076 4.859 1.00 91.56 205 MET A CA 1
ATOM 1641 C C . MET A 1 205 ? -11.949 3.773 4.256 1.00 91.56 205 MET A C 1
ATOM 1643 O O . MET A 1 205 ? -13.076 3.755 3.763 1.00 91.56 205 MET A O 1
ATOM 1647 N N . THR A 1 206 ? -11.169 2.697 4.296 1.00 87.06 206 THR A N 1
ATOM 1648 C CA . THR A 1 206 ? -11.533 1.378 3.749 1.00 87.06 206 THR A CA 1
ATOM 1649 C C . THR A 1 206 ? -11.315 0.266 4.775 1.00 87.06 206 THR A C 1
ATOM 1651 O O . THR A 1 206 ? -10.501 0.403 5.692 1.00 87.06 206 THR A O 1
ATOM 1654 N N . GLY A 1 207 ? -12.039 -0.848 4.617 1.00 85.19 207 GLY A N 1
ATOM 1655 C CA . GLY A 1 207 ? -12.005 -1.992 5.533 1.00 85.19 207 GLY A CA 1
ATOM 1656 C C . GLY A 1 207 ? -12.498 -1.636 6.935 1.00 85.19 207 GLY A C 1
ATOM 1657 O O . GLY A 1 207 ? -13.513 -0.949 7.078 1.00 85.19 207 GLY A O 1
ATOM 1658 N N . LEU A 1 208 ? -11.785 -2.070 7.979 1.00 88.56 208 LEU A N 1
ATOM 1659 C CA . LEU A 1 208 ? -12.009 -1.585 9.346 1.00 88.56 208 LEU A CA 1
ATOM 1660 C C . LEU A 1 208 ? -11.648 -0.092 9.432 1.00 88.56 208 LEU A C 1
ATOM 1662 O O . LEU A 1 208 ? -10.502 0.279 9.652 1.00 88.56 208 LEU A O 1
ATOM 1666 N N . SER A 1 209 ? -12.647 0.763 9.249 1.00 93.00 209 SER A N 1
ATOM 1667 C CA . SER A 1 209 ? -12.502 2.209 9.057 1.00 93.00 209 SER A CA 1
ATOM 1668 C C . SER A 1 209 ? -12.428 2.992 10.368 1.00 93.00 209 SER A C 1
ATOM 1670 O O . SER A 1 209 ? -11.937 4.120 10.390 1.00 93.00 209 SER A O 1
ATOM 1672 N N . TYR A 1 210 ? -12.922 2.413 11.464 1.00 95.38 210 TYR A N 1
ATOM 1673 C CA . TYR A 1 210 ? -12.856 3.009 12.794 1.00 95.38 210 TYR A CA 1
ATOM 1674 C C . TYR A 1 210 ? -12.922 1.943 13.892 1.00 95.38 210 TYR A C 1
ATOM 1676 O O . TYR A 1 210 ? -13.632 0.951 13.741 1.00 95.38 210 TYR A O 1
ATOM 1684 N N . ALA A 1 211 ? -12.227 2.172 15.007 1.00 94.31 211 ALA A N 1
ATOM 1685 C CA . ALA A 1 211 ? -12.337 1.375 16.227 1.00 94.31 211 ALA A CA 1
ATOM 1686 C C . ALA A 1 211 ? -12.039 2.253 17.454 1.00 94.31 211 ALA A C 1
ATOM 1688 O O . ALA A 1 211 ? -11.071 3.017 17.442 1.00 94.31 211 ALA A O 1
ATOM 1689 N N . ARG A 1 212 ? -12.846 2.156 18.516 1.00 94.06 212 ARG A N 1
ATOM 1690 C CA . ARG A 1 212 ? -12.630 2.872 19.782 1.00 94.06 212 ARG A CA 1
ATOM 1691 C C . ARG A 1 212 ? -13.283 2.136 20.956 1.00 94.06 212 ARG A C 1
ATOM 1693 O O . ARG A 1 212 ? -14.429 1.714 20.862 1.00 94.06 212 ARG A O 1
ATOM 1700 N N . GLU A 1 213 ? -12.570 2.047 22.076 1.00 94.19 213 GLU A N 1
ATOM 1701 C CA . GLU A 1 213 ? -13.130 1.652 23.377 1.00 94.19 213 GLU A CA 1
ATOM 1702 C C . GLU A 1 213 ? -13.912 2.821 23.998 1.00 94.19 213 GLU A C 1
ATOM 1704 O O . GLU A 1 213 ? -13.391 3.937 24.094 1.00 94.19 213 GLU A O 1
ATOM 1709 N N . MET A 1 214 ? -15.157 2.583 24.413 1.00 93.62 214 MET A N 1
ATOM 1710 C CA . MET A 1 214 ? -16.049 3.597 24.983 1.00 93.62 214 MET A CA 1
ATOM 1711 C C . MET A 1 214 ? -16.979 2.986 26.034 1.00 93.62 214 MET A C 1
ATOM 1713 O O . MET A 1 214 ? -17.584 1.964 25.769 1.00 93.62 214 MET A O 1
ATOM 1717 N N . ASP A 1 215 ? -17.161 3.637 27.182 1.00 94.12 215 ASP A N 1
ATOM 1718 C CA . ASP A 1 215 ? -18.199 3.282 28.169 1.00 94.12 215 ASP A CA 1
ATOM 1719 C C . ASP A 1 215 ? -19.451 4.131 27.896 1.00 94.12 215 ASP A C 1
ATOM 1721 O O . ASP A 1 215 ? -19.561 5.271 28.360 1.00 94.12 215 ASP A O 1
ATOM 1725 N N . PHE A 1 216 ? -20.370 3.626 27.068 1.00 96.25 216 PHE A N 1
ATOM 1726 C CA . PHE A 1 216 ? -21.521 4.391 26.578 1.00 96.25 216 PHE A CA 1
ATOM 1727 C C . PHE A 1 216 ? -22.489 4.774 27.697 1.00 96.25 216 PHE A C 1
ATOM 1729 O O . PHE A 1 216 ? -23.057 5.874 27.696 1.00 96.25 216 PHE A O 1
ATOM 1736 N N . ASN A 1 217 ? -22.718 3.863 28.639 1.00 93.81 217 ASN A N 1
ATOM 1737 C CA . ASN A 1 217 ? -23.767 3.998 29.643 1.00 93.81 217 ASN A CA 1
ATOM 1738 C C . ASN A 1 217 ? -23.244 4.547 30.999 1.00 93.81 217 ASN A C 1
ATOM 1740 O O . ASN A 1 217 ? -24.073 4.906 31.856 1.00 93.81 217 ASN A O 1
ATOM 1744 N N . ASN A 1 218 ? -21.919 4.712 31.128 1.00 93.06 218 ASN A N 1
ATOM 1745 C CA . ASN A 1 218 ? -21.152 5.127 32.304 1.00 93.06 218 ASN A CA 1
ATOM 1746 C C . ASN A 1 218 ? -21.314 4.157 33.492 1.00 93.06 218 ASN A C 1
ATOM 1748 O O . ASN A 1 218 ? -21.621 4.590 34.612 1.00 93.06 218 ASN A O 1
ATOM 1752 N N . ASP A 1 219 ? -21.162 2.854 33.250 1.00 89.44 219 ASP A N 1
ATOM 1753 C CA . ASP A 1 219 ? -21.203 1.792 34.267 1.00 89.44 219 ASP A CA 1
ATOM 1754 C C . ASP A 1 219 ? -19.811 1.229 34.640 1.00 89.44 219 ASP A C 1
ATOM 1756 O O . ASP A 1 219 ? -19.689 0.425 35.573 1.00 89.44 219 ASP A O 1
ATOM 1760 N N . ASN A 1 220 ? -18.740 1.767 34.044 1.00 86.75 220 ASN A N 1
ATOM 1761 C CA . ASN A 1 220 ? -17.347 1.312 34.120 1.00 86.75 220 ASN A CA 1
ATOM 1762 C C . ASN A 1 220 ? -17.082 -0.044 33.448 1.00 86.75 220 ASN A C 1
ATOM 1764 O O . ASN A 1 220 ? -16.078 -0.693 33.770 1.00 86.75 220 ASN A O 1
ATOM 1768 N N . VAL A 1 221 ? -17.958 -0.489 32.555 1.00 88.44 221 VAL A N 1
ATOM 1769 C CA . VAL A 1 221 ? -17.728 -1.581 31.614 1.00 88.44 221 VAL A CA 1
ATOM 1770 C C . VAL A 1 221 ? -17.601 -0.959 30.230 1.00 88.44 221 VAL A C 1
ATOM 1772 O O . VAL A 1 221 ? -18.431 -0.169 29.805 1.00 88.44 221 VAL A O 1
ATOM 1775 N N . SER A 1 222 ? -16.509 -1.273 29.543 1.00 91.62 222 SER A N 1
ATOM 1776 C CA . SER A 1 222 ? -16.267 -0.717 28.219 1.00 91.62 222 SER A CA 1
ATOM 1777 C C . SER A 1 222 ? -17.042 -1.485 27.151 1.00 91.62 222 SER A C 1
ATOM 1779 O O . SER A 1 222 ? -17.039 -2.719 27.126 1.00 91.62 222 SER A O 1
ATOM 1781 N N . GLU A 1 223 ? -17.627 -0.749 26.217 1.00 97.00 223 GLU A N 1
ATOM 1782 C CA . GLU A 1 223 ? -18.069 -1.225 24.916 1.00 97.00 223 GLU A CA 1
ATOM 1783 C C . GLU A 1 223 ? -17.039 -0.897 23.824 1.00 97.00 223 GLU A C 1
ATOM 1785 O O . GLU A 1 223 ? -16.180 -0.020 23.949 1.00 97.00 223 GLU A O 1
ATOM 1790 N N . LEU A 1 224 ? -17.133 -1.618 22.713 1.00 97.56 224 LEU A N 1
ATOM 1791 C CA . LEU A 1 224 ? -16.345 -1.392 21.512 1.00 97.56 224 LEU A CA 1
ATOM 1792 C C . LEU A 1 224 ? -17.229 -0.739 20.445 1.00 97.56 224 LEU A C 1
ATOM 1794 O O . LEU A 1 224 ? -18.211 -1.333 20.011 1.00 97.56 224 LEU A O 1
ATOM 1798 N N . LEU A 1 225 ? -16.844 0.449 19.983 1.00 97.88 225 LEU A N 1
ATOM 1799 C CA . LEU A 1 225 ? -17.383 1.090 18.784 1.00 97.88 225 LEU A CA 1
ATOM 1800 C C . LEU A 1 225 ? -16.485 0.748 17.591 1.00 97.88 225 LEU A C 1
ATOM 1802 O O . LEU A 1 225 ? -15.299 1.079 17.612 1.00 97.88 225 LEU A O 1
ATOM 1806 N N . VAL A 1 226 ? -17.036 0.140 16.542 1.00 96.44 226 VAL A N 1
ATOM 1807 C CA . VAL A 1 226 ? -16.329 -0.131 15.279 1.00 96.44 226 VAL A CA 1
ATOM 1808 C C . VAL A 1 226 ? -17.120 0.380 14.086 1.00 96.44 226 VAL A C 1
ATOM 1810 O O . VAL A 1 226 ? -18.344 0.456 14.123 1.00 96.44 226 VAL A O 1
ATOM 1813 N N . CYS A 1 227 ? -16.418 0.724 13.010 1.00 96.75 227 CYS A N 1
ATOM 1814 C CA . CYS A 1 227 ? -17.034 1.016 11.724 1.00 96.75 227 CYS A CA 1
ATOM 1815 C C . CYS A 1 227 ? -16.301 0.278 10.614 1.00 96.75 227 CYS A C 1
ATOM 1817 O O . CYS A 1 227 ? -15.073 0.347 10.540 1.00 96.75 227 CYS A O 1
ATOM 1819 N N . CYS A 1 228 ? -17.050 -0.376 9.732 1.00 91.31 228 CYS A N 1
ATOM 1820 C CA . CYS A 1 228 ? -16.504 -1.096 8.584 1.00 91.31 228 CYS A CA 1
ATOM 1821 C C . CYS A 1 228 ? -17.053 -0.537 7.274 1.00 91.31 228 CYS A C 1
ATOM 1823 O O . CYS A 1 228 ? -18.222 -0.164 7.211 1.00 91.31 228 CYS A O 1
ATOM 1825 N N . ASP A 1 229 ? -16.212 -0.497 6.244 1.00 89.69 229 ASP A N 1
ATOM 1826 C CA . ASP A 1 229 ? -16.603 -0.201 4.866 1.00 89.69 229 ASP A CA 1
ATOM 1827 C C . ASP A 1 229 ? -16.984 -1.498 4.136 1.00 89.69 229 ASP A C 1
ATOM 1829 O O . ASP A 1 229 ? -16.149 -2.378 3.928 1.00 89.69 229 ASP A O 1
ATOM 1833 N N . GLU A 1 230 ? -18.247 -1.615 3.732 1.00 83.38 230 GLU A N 1
ATOM 1834 C CA . GLU A 1 230 ? -18.776 -2.720 2.933 1.00 83.38 230 GLU A CA 1
ATOM 1835 C C . GLU A 1 230 ? -19.142 -2.196 1.538 1.00 83.38 230 GLU A C 1
ATOM 1837 O O . GLU A 1 230 ? -20.280 -1.835 1.248 1.00 83.38 230 GLU A O 1
ATOM 1842 N N . GLY A 1 231 ? -18.146 -2.110 0.651 1.00 75.38 231 GLY A N 1
ATOM 1843 C CA . GLY A 1 231 ? -18.370 -1.708 -0.742 1.00 75.38 231 GLY A CA 1
ATOM 1844 C C . GLY A 1 231 ? -18.717 -0.226 -0.921 1.00 75.38 231 GLY A C 1
ATOM 1845 O O . GLY A 1 231 ? -19.441 0.138 -1.849 1.00 75.38 231 GLY A O 1
ATOM 1846 N N . GLY A 1 232 ? -18.191 0.652 -0.065 1.00 79.88 232 GLY A N 1
ATOM 1847 C CA . GLY A 1 232 ? -18.463 2.084 -0.088 1.00 79.88 232 GLY A CA 1
ATOM 1848 C C . GLY A 1 232 ? -19.703 2.506 0.693 1.00 79.88 232 GLY A C 1
ATOM 1849 O O . GLY A 1 232 ? -20.182 3.618 0.445 1.00 79.88 232 GLY A O 1
ATOM 1850 N N . VAL A 1 233 ? -20.220 1.619 1.548 1.00 88.38 233 VAL A N 1
ATOM 1851 C CA . VAL A 1 233 ? -21.261 1.870 2.548 1.00 88.38 233 VAL A CA 1
ATOM 1852 C C . VAL A 1 233 ? -20.666 1.567 3.917 1.00 88.38 233 VAL A C 1
ATOM 1854 O O . VAL A 1 233 ? -20.153 0.473 4.151 1.00 88.38 233 VAL A O 1
ATOM 1857 N N . TYR A 1 234 ? -20.719 2.543 4.815 1.00 93.81 234 TYR A N 1
ATOM 1858 C CA . TYR A 1 234 ? -20.168 2.400 6.156 1.00 93.81 234 TYR A CA 1
ATOM 1859 C C . TYR A 1 234 ? -21.216 1.844 7.115 1.00 93.81 234 TYR A C 1
ATOM 1861 O O . TYR A 1 234 ? -22.306 2.397 7.213 1.00 93.81 234 TYR A O 1
ATOM 1869 N N . PHE A 1 235 ? -20.866 0.808 7.874 1.00 94.62 235 PHE A N 1
ATOM 1870 C CA . PHE A 1 235 ? -21.696 0.270 8.952 1.00 94.62 235 PHE A CA 1
ATOM 1871 C C . PHE A 1 235 ? -21.037 0.524 10.303 1.00 94.62 235 PHE A C 1
ATOM 1873 O O . PHE A 1 235 ? -19.905 0.088 10.526 1.00 94.62 235 PHE A O 1
ATOM 1880 N N . THR A 1 236 ? -21.754 1.200 11.200 1.00 96.50 236 THR A N 1
ATOM 1881 C CA . THR A 1 236 ? -21.352 1.398 12.596 1.00 96.50 236 THR A CA 1
ATOM 1882 C C . THR A 1 236 ? -21.901 0.265 13.448 1.00 96.50 236 THR A C 1
ATOM 1884 O O . THR A 1 236 ? -23.102 -0.007 13.420 1.00 96.50 236 THR A O 1
ATOM 1887 N N . GLU A 1 237 ? -21.042 -0.348 14.260 1.00 97.00 237 GLU A N 1
ATOM 1888 C CA . GLU A 1 237 ? -21.423 -1.369 15.228 1.00 97.00 237 GLU A CA 1
ATOM 1889 C C . GLU A 1 237 ? -20.947 -1.011 16.640 1.00 97.00 237 GLU A C 1
ATOM 1891 O O . GLU A 1 237 ? -19.850 -0.480 16.825 1.00 97.00 237 GLU A O 1
ATOM 1896 N N . VAL A 1 238 ? -21.761 -1.338 17.647 1.00 98.00 238 VAL A N 1
ATOM 1897 C CA . VAL A 1 238 ? -21.375 -1.256 19.063 1.00 98.00 238 VAL A CA 1
ATOM 1898 C C . VAL A 1 238 ? -21.500 -2.627 19.701 1.00 98.00 238 VAL A C 1
ATOM 1900 O O . VAL A 1 238 ? -22.555 -3.252 19.615 1.00 98.00 238 VAL A O 1
ATOM 1903 N N . TRP A 1 239 ? -20.434 -3.078 20.353 1.00 97.56 239 TRP A N 1
ATOM 1904 C CA . TRP A 1 239 ? -20.327 -4.389 20.987 1.00 97.56 239 TRP A CA 1
ATOM 1905 C C . TRP A 1 239 ? -20.079 -4.251 22.487 1.00 97.56 239 TRP A C 1
ATOM 1907 O O . TRP A 1 239 ? -19.297 -3.402 22.907 1.00 97.56 239 TRP A O 1
ATOM 1917 N N . GLY A 1 240 ? -20.714 -5.094 23.295 1.00 96.00 240 GLY A N 1
ATOM 1918 C CA . GLY A 1 240 ? -20.582 -5.059 24.749 1.00 96.00 240 GLY A CA 1
ATOM 1919 C C . GLY A 1 240 ? -20.993 -6.369 25.409 1.00 96.00 240 GLY A C 1
ATOM 1920 O O . GLY A 1 240 ? -21.440 -7.307 24.746 1.00 96.00 240 GLY A O 1
ATOM 1921 N N . TYR A 1 241 ? -20.833 -6.443 26.729 1.00 94.31 241 TYR A N 1
ATOM 1922 C CA . TYR A 1 241 ? -21.164 -7.642 27.499 1.00 94.31 241 TYR A CA 1
ATOM 1923 C C . TYR A 1 241 ? -22.639 -7.677 27.894 1.00 94.31 241 TYR A C 1
ATOM 1925 O O . TYR A 1 241 ? -23.147 -6.759 28.537 1.00 94.31 241 TYR A O 1
ATOM 1933 N N . ASN A 1 242 ? -23.334 -8.759 27.546 1.00 91.88 242 ASN A N 1
ATOM 1934 C CA . ASN A 1 242 ? -24.690 -8.995 28.032 1.00 91.88 242 ASN A CA 1
ATOM 1935 C C . ASN A 1 242 ? -24.700 -9.457 29.506 1.00 91.88 242 ASN A C 1
ATOM 1937 O O . ASN A 1 242 ? -23.666 -9.675 30.136 1.00 91.88 242 ASN A O 1
ATOM 1941 N N . ASN A 1 243 ? -25.897 -9.683 30.055 1.00 87.38 243 ASN A N 1
ATOM 1942 C CA . ASN A 1 243 ? -26.069 -10.160 31.435 1.00 87.38 243 ASN A CA 1
ATOM 1943 C C . ASN A 1 243 ? -25.477 -11.563 31.705 1.00 87.38 243 ASN A C 1
ATOM 1945 O O . ASN A 1 243 ? -25.393 -11.967 32.863 1.00 87.38 243 ASN A O 1
ATOM 1949 N N . HIS A 1 244 ? -25.104 -12.308 30.660 1.00 87.00 244 HIS A N 1
ATOM 1950 C CA . HIS A 1 244 ? -24.454 -13.619 30.735 1.00 87.00 244 HIS A CA 1
ATOM 1951 C C . HIS A 1 244 ? -22.938 -13.540 30.495 1.00 87.00 244 HIS A C 1
ATOM 1953 O O . HIS A 1 244 ? -22.300 -14.579 30.359 1.00 87.00 244 HIS A O 1
ATOM 1959 N N . ASP A 1 245 ? -22.363 -12.331 30.483 1.00 87.25 245 ASP A N 1
ATOM 1960 C CA . ASP A 1 245 ? -20.930 -12.088 30.293 1.00 87.25 245 ASP A CA 1
ATOM 1961 C C . ASP A 1 245 ? -20.414 -12.504 28.892 1.00 87.25 245 ASP A C 1
ATOM 1963 O O . ASP A 1 245 ? -19.226 -12.785 28.698 1.00 87.25 245 ASP A O 1
ATOM 1967 N N . GLU A 1 246 ? -21.311 -12.508 27.898 1.00 91.88 246 GLU A N 1
ATOM 1968 C CA . GLU A 1 246 ? -21.013 -12.747 26.481 1.00 91.88 246 GLU A CA 1
ATOM 1969 C C . GLU A 1 246 ? -20.862 -11.420 25.729 1.00 91.88 246 GLU A C 1
ATOM 1971 O O . GLU A 1 246 ? -21.698 -10.524 25.875 1.00 91.88 246 GLU A O 1
ATOM 1976 N N . PHE A 1 247 ? -19.826 -11.311 24.894 1.00 95.12 247 PHE A N 1
ATOM 1977 C CA . PHE A 1 247 ? -19.550 -10.118 24.094 1.00 95.12 247 PHE A CA 1
ATOM 1978 C C . PHE A 1 247 ? -20.349 -10.146 22.782 1.00 95.12 247 PHE A C 1
ATOM 1980 O O . PHE A 1 247 ? -20.049 -10.930 21.880 1.00 95.12 247 PHE A O 1
ATOM 1987 N N . ILE A 1 248 ? -21.396 -9.324 22.686 1.00 95.19 248 ILE A N 1
ATOM 1988 C CA . ILE A 1 248 ? -22.362 -9.335 21.577 1.00 95.19 248 ILE A CA 1
ATOM 1989 C C . ILE A 1 248 ? -22.584 -7.935 20.996 1.00 95.19 248 ILE A C 1
ATOM 1991 O O . ILE A 1 248 ? -22.337 -6.923 21.649 1.00 95.19 248 ILE A O 1
ATOM 1995 N N . CYS A 1 249 ? -23.091 -7.881 19.766 1.00 96.50 249 CYS A N 1
ATOM 1996 C CA . CYS A 1 249 ? -23.439 -6.640 19.082 1.00 96.50 249 CYS A CA 1
ATOM 1997 C C . CYS A 1 249 ? -24.754 -6.058 19.641 1.00 96.50 249 CYS A C 1
ATOM 1999 O O . CYS A 1 249 ? -25.805 -6.691 19.550 1.00 96.50 249 CYS A O 1
ATOM 2001 N N . PHE A 1 250 ? -24.700 -4.855 20.216 1.00 97.12 250 PHE A N 1
ATOM 2002 C CA . PHE A 1 250 ? -25.850 -4.097 20.733 1.00 97.12 250 PHE A CA 1
ATOM 2003 C C . PHE A 1 250 ? -26.477 -3.163 19.696 1.00 97.12 250 PHE A C 1
ATOM 2005 O O . PHE A 1 250 ? -27.628 -2.748 19.847 1.00 97.12 250 PHE A O 1
ATOM 2012 N N . TYR A 1 251 ? -25.713 -2.793 18.670 1.00 96.88 251 TYR A N 1
ATOM 2013 C CA . TYR A 1 251 ? -26.137 -1.889 17.608 1.00 96.88 251 TYR A CA 1
ATOM 2014 C C . TYR A 1 251 ? -25.385 -2.215 16.326 1.00 96.88 251 TYR A C 1
ATOM 2016 O O . TYR A 1 251 ? -24.170 -2.378 16.377 1.00 96.88 251 TYR A O 1
ATOM 2024 N N . ARG A 1 252 ? -26.097 -2.251 15.199 1.00 94.75 252 ARG A N 1
ATOM 2025 C CA . ARG A 1 252 ? -25.531 -2.288 13.849 1.00 94.75 252 ARG A CA 1
ATOM 2026 C C . ARG A 1 252 ? -26.469 -1.551 12.909 1.00 94.75 252 ARG A C 1
ATOM 2028 O O . ARG A 1 252 ? -27.607 -1.983 12.746 1.00 94.75 252 ARG A O 1
ATOM 2035 N N . ASP A 1 253 ? -25.983 -0.484 12.294 1.00 93.94 253 ASP A N 1
ATOM 2036 C CA . ASP A 1 253 ? -26.720 0.251 11.264 1.00 93.94 253 ASP A CA 1
ATOM 2037 C C . ASP A 1 253 ? -25.754 0.995 10.334 1.00 93.94 253 ASP A C 1
ATOM 2039 O O . ASP A 1 253 ? -24.554 1.091 10.619 1.00 93.94 253 ASP A O 1
ATOM 2043 N N . GLU A 1 254 ? -26.269 1.521 9.227 1.00 92.81 254 GLU A N 1
ATOM 2044 C CA . GLU A 1 254 ? -25.501 2.400 8.349 1.00 92.81 254 GLU A CA 1
ATOM 2045 C C . GLU A 1 254 ? -25.054 3.664 9.101 1.00 92.81 254 GLU A C 1
ATOM 2047 O O . GLU A 1 254 ? -25.802 4.290 9.858 1.00 92.81 254 GLU A O 1
ATOM 2052 N N . SER A 1 255 ? -23.792 4.040 8.902 1.00 92.88 255 SER A N 1
ATOM 2053 C CA . SER A 1 255 ? -23.258 5.324 9.348 1.00 92.88 255 SER A CA 1
ATOM 2054 C C . SER A 1 255 ? -23.900 6.456 8.549 1.00 92.88 255 SER A C 1
ATOM 2056 O O . SER A 1 255 ? -24.471 6.248 7.481 1.00 92.88 255 SER A O 1
ATOM 2058 N N . THR A 1 256 ? -23.771 7.692 9.031 1.00 91.31 256 THR A N 1
ATOM 2059 C CA . THR A 1 256 ? -24.344 8.830 8.306 1.00 91.31 256 THR A CA 1
ATOM 2060 C C . THR A 1 256 ? -23.604 9.023 6.992 1.00 91.31 256 THR A C 1
ATOM 2062 O O . THR A 1 256 ? -22.410 9.308 7.002 1.00 91.31 256 THR A O 1
ATOM 2065 N N . GLN A 1 257 ? -24.308 8.876 5.877 1.00 87.38 257 GLN A N 1
ATOM 2066 C CA . GLN A 1 257 ? -23.790 9.037 4.522 1.00 87.38 257 GLN A CA 1
ATOM 2067 C C . GLN A 1 257 ? -24.936 9.475 3.603 1.00 87.38 257 GLN A C 1
ATOM 2069 O O . GLN A 1 257 ? -26.093 9.154 3.872 1.00 87.38 257 GLN A O 1
ATOM 2074 N N . THR A 1 258 ? -24.641 10.207 2.527 1.00 81.50 258 THR A N 1
ATOM 2075 C CA . THR A 1 258 ? -25.637 10.508 1.483 1.00 81.50 258 THR A CA 1
ATOM 2076 C C . THR A 1 258 ? -25.401 9.631 0.255 1.00 81.50 258 THR A C 1
ATOM 2078 O O . THR A 1 258 ? -24.348 9.009 0.101 1.00 81.50 258 THR A O 1
ATOM 2081 N N . GLU A 1 259 ? -26.364 9.602 -0.668 1.00 76.56 259 GLU A N 1
ATOM 2082 C CA . GLU A 1 259 ? -26.191 8.909 -1.950 1.00 76.56 259 GLU A CA 1
ATOM 2083 C C . GLU A 1 259 ? -25.070 9.520 -2.812 1.00 76.56 259 GLU A C 1
ATOM 2085 O O . GLU A 1 259 ? -24.492 8.850 -3.674 1.00 76.56 259 GLU A O 1
ATOM 2090 N N . LYS A 1 260 ? -24.735 10.798 -2.594 1.00 77.44 260 LYS A N 1
ATOM 2091 C CA . LYS A 1 260 ? -23.680 11.477 -3.344 1.00 77.44 260 LYS A CA 1
ATOM 2092 C C . LYS A 1 260 ? -22.327 11.098 -2.763 1.00 77.44 260 LYS A C 1
ATOM 2094 O O . LYS A 1 260 ? -21.961 11.514 -1.674 1.00 77.44 260 LYS A O 1
ATOM 2099 N N . LYS A 1 261 ? -21.512 10.410 -3.562 1.00 73.75 261 LYS A N 1
ATOM 2100 C CA . LYS A 1 261 ? -20.134 10.042 -3.187 1.00 73.75 261 LYS A CA 1
ATOM 2101 C C . LYS A 1 261 ? -19.216 11.243 -2.903 1.00 73.75 261 LYS A C 1
ATOM 2103 O O . LYS A 1 261 ? -18.144 11.051 -2.340 1.00 73.75 261 LYS A O 1
ATOM 2108 N N . SER A 1 262 ? -19.608 12.453 -3.322 1.00 73.00 262 SER A N 1
ATOM 2109 C CA . SER A 1 262 ? -18.906 13.709 -3.020 1.00 73.00 262 SER A CA 1
ATOM 2110 C C . SER A 1 262 ? -19.167 14.224 -1.614 1.00 73.00 262 SER A C 1
ATOM 2112 O O . SER A 1 262 ? -18.456 15.116 -1.154 1.00 73.00 262 SER A O 1
ATOM 2114 N N . ASP A 1 263 ? -20.211 13.715 -0.970 1.00 79.12 263 ASP A N 1
ATOM 2115 C CA . ASP A 1 263 ? -20.589 14.130 0.362 1.00 79.12 263 ASP A CA 1
ATOM 2116 C C . ASP A 1 263 ? -19.849 13.271 1.388 1.00 79.12 263 ASP A C 1
ATOM 2118 O O . ASP A 1 263 ? -19.356 12.173 1.121 1.00 79.12 263 ASP A O 1
ATOM 2122 N N . ASP A 1 264 ? -19.730 13.828 2.580 1.00 83.50 264 ASP A N 1
ATOM 2123 C CA . ASP A 1 264 ? -19.016 13.207 3.680 1.00 83.50 264 ASP A CA 1
ATOM 2124 C C . ASP A 1 264 ? -19.770 11.974 4.212 1.00 83.50 264 ASP A C 1
ATOM 2126 O O . ASP A 1 264 ? -20.992 11.871 4.089 1.00 83.50 264 ASP A O 1
ATOM 2130 N N . ALA A 1 265 ? -19.040 11.077 4.868 1.00 90.56 265 ALA A N 1
ATOM 2131 C CA . ALA A 1 265 ? -19.601 9.981 5.646 1.00 90.56 265 ALA A CA 1
ATOM 2132 C C . ALA A 1 265 ? -19.036 10.067 7.062 1.00 90.56 265 ALA A C 1
ATOM 2134 O O . ALA A 1 265 ? -17.836 10.288 7.224 1.00 90.56 265 ALA A O 1
ATOM 2135 N N . TRP A 1 266 ? -19.863 9.937 8.098 1.00 93.44 266 TRP A N 1
ATOM 2136 C CA . TRP A 1 266 ? -19.404 10.124 9.474 1.00 93.44 266 TRP A CA 1
ATOM 2137 C C . TRP A 1 266 ? -20.217 9.367 10.523 1.00 93.44 266 TRP A C 1
ATOM 2139 O O . TRP A 1 266 ? -21.346 8.931 10.297 1.00 93.44 266 TRP A O 1
ATOM 2149 N N . ILE A 1 267 ? -19.625 9.266 11.713 1.00 95.25 267 ILE A N 1
ATOM 2150 C CA . ILE A 1 267 ? -20.283 8.823 12.946 1.00 95.25 267 ILE A CA 1
ATOM 2151 C C . ILE A 1 267 ? -20.487 10.049 13.834 1.00 95.25 267 ILE A C 1
ATOM 2153 O O . ILE A 1 267 ? -19.566 10.852 14.010 1.00 95.25 267 ILE A O 1
ATOM 2157 N N . THR A 1 268 ? -21.682 10.193 14.402 1.00 95.31 268 THR A N 1
ATOM 2158 C CA . THR A 1 268 ? -22.002 11.263 15.351 1.00 95.31 268 THR A CA 1
ATOM 2159 C C . THR A 1 268 ? -22.037 10.692 16.763 1.00 95.31 268 THR A C 1
ATOM 2161 O O . THR A 1 268 ? -22.796 9.766 17.042 1.00 95.31 268 THR A O 1
ATOM 2164 N N . ILE A 1 269 ? -21.249 11.267 17.669 1.00 96.75 269 ILE A N 1
ATOM 2165 C CA . ILE A 1 269 ? -21.264 10.946 19.098 1.00 96.75 269 ILE A CA 1
ATOM 2166 C C . ILE A 1 269 ? -21.681 12.193 19.870 1.00 96.75 269 ILE A C 1
ATOM 2168 O O . ILE A 1 269 ? -21.126 13.266 19.663 1.00 96.75 269 ILE A O 1
ATOM 2172 N N . TYR A 1 270 ? -22.636 12.056 20.785 1.00 95.88 270 TYR A N 1
ATOM 2173 C CA . TYR A 1 270 ? -23.024 13.122 21.708 1.00 95.88 270 TYR A CA 1
ATOM 2174 C C . TYR A 1 270 ? -22.692 12.734 23.147 1.00 95.88 270 TYR A C 1
ATOM 2176 O O . TYR A 1 270 ? -22.933 11.599 23.555 1.00 95.88 270 TYR A O 1
ATOM 2184 N N . VAL A 1 271 ? -22.161 13.671 23.932 1.00 94.38 271 VAL A N 1
ATOM 2185 C CA . VAL A 1 271 ? -21.768 13.455 25.328 1.00 94.38 271 VAL A CA 1
ATOM 2186 C C . VAL A 1 271 ? -22.634 14.291 26.257 1.00 94.38 271 VAL A C 1
ATOM 2188 O O . VAL A 1 271 ? -22.666 15.516 26.177 1.00 94.38 271 VAL A O 1
ATOM 2191 N N . LYS A 1 272 ? -23.300 13.639 27.214 1.00 91.94 272 LYS A N 1
ATOM 2192 C CA . LYS A 1 272 ? -24.065 14.328 28.263 1.00 91.94 272 LYS A CA 1
ATOM 2193 C C . LYS A 1 272 ? -24.011 13.558 29.567 1.00 91.94 272 LYS A C 1
ATOM 2195 O O . LYS A 1 272 ? -24.368 12.383 29.614 1.00 91.94 272 LYS A O 1
ATOM 2200 N N . ASN A 1 273 ? -23.630 14.243 30.646 1.00 89.69 273 ASN A N 1
ATOM 2201 C CA . ASN A 1 273 ? -23.504 13.661 31.988 1.00 89.69 273 ASN A CA 1
ATOM 2202 C C . ASN A 1 273 ? -22.596 12.414 32.008 1.00 89.69 273 ASN A C 1
ATOM 2204 O O . ASN A 1 273 ? -22.965 11.401 32.596 1.00 89.69 273 ASN A O 1
ATOM 2208 N N . ASN A 1 274 ? -21.442 12.493 31.332 1.00 89.56 274 ASN A N 1
ATOM 2209 C CA . ASN A 1 274 ? -20.476 11.401 31.128 1.00 89.56 274 ASN A CA 1
ATOM 2210 C C . ASN A 1 274 ? -21.021 10.156 30.408 1.00 89.56 274 ASN A C 1
ATOM 2212 O O . ASN A 1 274 ? -20.353 9.135 30.396 1.00 89.56 274 ASN A O 1
ATOM 2216 N N . LYS A 1 275 ? -22.207 10.230 29.798 1.00 94.56 275 LYS A N 1
ATOM 2217 C CA . LYS A 1 275 ? -22.740 9.169 28.940 1.00 94.56 275 LYS A CA 1
ATOM 2218 C C . LYS A 1 275 ? -22.585 9.554 27.484 1.00 94.56 275 LYS A C 1
ATOM 2220 O O . LYS A 1 275 ? -22.737 10.735 27.152 1.00 94.56 275 LYS A O 1
ATOM 2225 N N . TYR A 1 276 ? -22.356 8.557 26.645 1.00 97.06 276 TYR A N 1
ATOM 2226 C CA . TYR A 1 276 ? -22.266 8.722 25.203 1.00 97.06 276 TYR A CA 1
ATOM 2227 C C . TYR A 1 276 ? -23.574 8.287 24.544 1.00 97.06 276 TYR A C 1
ATOM 2229 O O . TYR A 1 276 ? -24.257 7.368 24.998 1.00 97.06 276 TYR A O 1
ATOM 2237 N N . TYR A 1 277 ? -23.929 8.981 23.472 1.00 97.06 277 TYR A N 1
ATOM 2238 C CA . TYR A 1 277 ? -25.115 8.724 22.673 1.00 97.06 277 TYR A CA 1
ATOM 2239 C C . TYR A 1 277 ? -24.693 8.607 21.211 1.00 97.06 277 TYR A C 1
ATOM 2241 O O . TYR A 1 277 ? -23.900 9.424 20.739 1.00 97.06 277 TYR A O 1
ATOM 2249 N N . LEU A 1 278 ? -25.240 7.622 20.502 1.00 96.81 278 LEU A N 1
ATOM 2250 C CA . LEU A 1 278 ? -25.091 7.517 19.051 1.00 96.81 278 LEU A CA 1
ATOM 2251 C C . LEU A 1 278 ? -26.063 8.488 18.383 1.00 96.81 278 LEU A C 1
ATOM 2253 O O . LEU A 1 278 ? -27.264 8.439 18.651 1.00 96.81 278 LEU A O 1
ATOM 2257 N N . GLY A 1 279 ? -25.552 9.372 17.533 1.00 94.81 279 GLY A N 1
ATOM 2258 C CA . GLY A 1 279 ? -26.366 10.224 16.678 1.00 94.81 279 GLY A CA 1
ATOM 2259 C C . GLY A 1 279 ? -26.661 9.534 15.353 1.00 94.81 279 GLY A C 1
ATOM 2260 O O . GLY A 1 279 ? -25.742 9.240 14.593 1.00 94.81 279 GLY A O 1
ATOM 2261 N N . VAL A 1 280 ? -27.941 9.311 15.074 1.00 92.88 280 VAL A N 1
ATOM 2262 C CA . VAL A 1 280 ? -28.439 8.704 13.837 1.00 92.88 280 VAL A CA 1
ATOM 2263 C C . VAL A 1 280 ? -29.220 9.758 13.065 1.00 92.88 280 VAL A C 1
ATOM 2265 O O . VAL A 1 280 ? -30.151 10.362 13.597 1.00 92.88 280 VAL A O 1
ATOM 2268 N N . HIS A 1 281 ? -28.832 10.009 11.820 1.00 88.81 281 HIS A N 1
ATOM 2269 C CA . HIS A 1 281 ? -29.497 10.994 10.971 1.00 88.81 281 HIS A CA 1
ATOM 2270 C C . HIS A 1 281 ? -30.697 10.356 10.257 1.00 88.81 281 HIS A C 1
ATOM 2272 O O . HIS A 1 281 ? -30.653 9.194 9.854 1.00 88.81 281 HIS A O 1
ATOM 2278 N N . SER A 1 282 ? -31.796 11.097 10.115 1.00 67.06 282 SER A N 1
ATOM 2279 C CA . SER A 1 282 ? -33.033 10.557 9.540 1.00 67.06 282 SER A CA 1
ATOM 2280 C C . SER A 1 282 ? -33.037 10.592 8.002 1.00 67.06 282 SER A C 1
ATOM 2282 O O . SER A 1 282 ? -33.472 11.582 7.407 1.00 67.06 282 SER A O 1
ATOM 2284 N N . GLY A 1 283 ? -32.611 9.501 7.357 1.00 62.19 283 GLY A N 1
ATOM 2285 C CA . GLY A 1 283 ? -32.648 9.329 5.894 1.00 62.19 283 GLY A CA 1
ATOM 2286 C C . GLY A 1 283 ? -31.937 10.453 5.124 1.00 62.19 283 GLY A C 1
ATOM 2287 O O . GLY A 1 283 ? -31.006 11.068 5.636 1.00 62.19 283 GLY A O 1
ATOM 2288 N N . ASP A 1 284 ? -32.418 10.785 3.922 1.00 58.97 284 ASP A N 1
ATOM 2289 C CA . ASP A 1 284 ? -31.814 11.813 3.045 1.00 58.97 284 ASP A CA 1
ATOM 2290 C C . ASP A 1 284 ? -31.784 13.231 3.650 1.00 58.97 284 ASP A C 1
ATOM 2292 O O . ASP A 1 284 ? -31.170 14.149 3.100 1.00 58.97 284 ASP A O 1
ATOM 2296 N N . LYS A 1 285 ? -32.469 13.444 4.781 1.00 68.81 285 LYS A N 1
ATOM 2297 C CA . LYS A 1 285 ? -32.510 14.718 5.501 1.00 68.81 285 LYS A CA 1
ATOM 2298 C C . LYS A 1 285 ? -31.549 14.666 6.678 1.00 68.81 285 LYS A C 1
ATOM 2300 O O . LYS A 1 285 ? -31.925 14.338 7.802 1.00 68.81 285 LYS A O 1
ATOM 2305 N N . LEU A 1 286 ? -30.316 15.090 6.410 1.00 83.56 286 LEU A N 1
ATOM 2306 C CA . LEU A 1 286 ? -29.248 15.212 7.405 1.00 83.56 286 LEU A CA 1
ATOM 2307 C C . LEU A 1 286 ? -29.587 16.161 8.566 1.00 83.56 286 LEU A C 1
ATOM 2309 O O . LEU A 1 286 ? -28.909 16.105 9.585 1.00 83.56 286 LEU A O 1
ATOM 2313 N N . GLU A 1 287 ? -30.612 17.007 8.415 1.00 87.75 287 GLU A N 1
ATOM 2314 C CA . GLU A 1 287 ? -31.005 18.071 9.347 1.00 87.75 287 GLU A CA 1
ATOM 2315 C C . GLU A 1 287 ? -31.443 17.576 10.725 1.00 87.75 287 GLU A C 1
ATOM 2317 O O . GLU A 1 287 ? -31.290 18.302 11.703 1.00 87.75 287 GLU A O 1
ATOM 2322 N N . LYS A 1 288 ? -32.015 16.371 10.822 1.00 90.25 288 LYS A N 1
ATOM 2323 C CA . LYS A 1 288 ? -32.519 15.821 12.085 1.00 90.25 288 LYS A CA 1
ATOM 2324 C C . LYS A 1 288 ? -31.655 14.659 12.538 1.00 90.25 288 LYS A C 1
ATOM 2326 O O . LYS A 1 288 ? -31.415 13.718 11.783 1.00 90.25 288 LYS A O 1
ATOM 2331 N N . VAL A 1 289 ? -31.235 14.729 13.797 1.00 93.31 289 VAL A N 1
ATOM 2332 C CA . VAL A 1 289 ? -30.344 13.757 14.429 1.00 93.31 289 VAL A CA 1
ATOM 2333 C C . VAL A 1 289 ? -31.035 13.176 15.649 1.00 93.31 289 VAL A C 1
ATOM 2335 O O . VAL A 1 289 ? -31.291 13.876 16.627 1.00 93.31 289 VAL A O 1
ATOM 2338 N N . ASP A 1 290 ? -31.329 11.888 15.615 1.00 94.12 290 ASP A N 1
ATOM 2339 C CA . ASP A 1 290 ? -31.843 11.162 16.763 1.00 94.12 290 ASP A CA 1
ATOM 2340 C C . ASP A 1 290 ? -30.689 10.639 17.612 1.00 94.12 290 ASP A C 1
ATOM 2342 O O . ASP A 1 290 ? -29.754 10.021 17.114 1.00 94.12 290 ASP A O 1
ATOM 2346 N N . LEU A 1 291 ? -30.744 10.913 18.914 1.00 95.12 291 LEU A N 1
ATOM 2347 C CA . LEU A 1 291 ? -29.688 10.564 19.856 1.00 95.12 291 LEU A CA 1
ATOM 2348 C C . LEU A 1 291 ? -30.104 9.343 20.669 1.00 95.12 291 LEU A C 1
ATOM 2350 O O . LEU A 1 291 ? -31.020 9.416 21.499 1.00 95.12 291 LEU A O 1
ATOM 2354 N N . TYR A 1 292 ? -29.411 8.235 20.445 1.00 96.50 292 TYR A N 1
ATOM 2355 C CA . TYR A 1 292 ? -29.688 6.940 21.041 1.00 96.50 292 TYR A CA 1
ATOM 2356 C C . TYR A 1 292 ? -28.773 6.664 22.228 1.00 96.50 292 TYR A C 1
ATOM 2358 O O . TYR A 1 292 ? -27.559 6.830 22.155 1.00 96.50 292 TYR A O 1
ATOM 2366 N N . GLN A 1 293 ? -29.368 6.214 23.327 1.00 96.88 293 GLN A N 1
ATOM 2367 C CA . GLN A 1 293 ? -28.680 5.858 24.559 1.00 96.88 293 GLN A CA 1
ATOM 2368 C C . GLN A 1 293 ? -28.620 4.339 24.711 1.00 96.88 293 GLN A C 1
ATOM 2370 O O . GLN A 1 293 ? -29.650 3.681 24.570 1.00 96.88 293 GLN A O 1
ATOM 2375 N N . LEU A 1 294 ? -27.468 3.799 25.111 1.00 96.56 294 LEU A N 1
ATOM 2376 C CA . LEU A 1 294 ? -27.376 2.401 25.528 1.00 96.56 294 LEU A CA 1
ATOM 2377 C C . LEU A 1 294 ? -28.161 2.165 26.831 1.00 96.56 294 LEU A C 1
ATOM 2379 O O . LEU A 1 294 ? -27.948 2.845 27.843 1.00 96.56 294 LEU A O 1
ATOM 2383 N N . ARG A 1 295 ? -29.079 1.195 26.803 1.00 92.19 295 ARG A N 1
ATOM 2384 C CA . ARG A 1 295 ? -29.880 0.730 27.941 1.00 92.19 295 ARG A CA 1
ATOM 2385 C C . ARG A 1 295 ? -29.953 -0.791 27.928 1.00 92.19 295 ARG A C 1
ATOM 2387 O O . ARG A 1 295 ? -30.543 -1.388 27.031 1.00 92.19 295 ARG A O 1
ATOM 2394 N N . GLY A 1 296 ? -29.345 -1.418 28.935 1.00 90.06 296 GLY A N 1
ATOM 2395 C CA . GLY A 1 296 ? -29.118 -2.860 28.906 1.00 90.06 296 GLY A CA 1
ATOM 2396 C C . GLY A 1 296 ? -28.242 -3.209 27.705 1.00 90.06 296 GLY A C 1
ATOM 2397 O O . GLY A 1 296 ? -27.146 -2.680 27.582 1.00 90.06 296 GLY A O 1
ATOM 2398 N N . THR A 1 297 ? -28.758 -4.039 26.803 1.00 91.88 297 THR A N 1
ATOM 2399 C CA . THR A 1 297 ? -28.045 -4.523 25.608 1.00 91.88 297 THR A CA 1
ATOM 2400 C C . THR A 1 297 ? -28.575 -3.917 24.304 1.00 91.88 297 THR A C 1
ATOM 2402 O O . THR A 1 297 ? -28.428 -4.519 23.244 1.00 91.88 297 THR A O 1
ATOM 2405 N N . SER A 1 298 ? -29.269 -2.776 24.366 1.00 93.88 298 SER A N 1
ATOM 2406 C CA . SER A 1 298 ? -29.873 -2.139 23.190 1.00 93.88 298 SER A CA 1
ATOM 2407 C C . SER A 1 298 ? -29.849 -0.617 23.266 1.00 93.88 298 SER A C 1
ATOM 2409 O O . SER A 1 298 ? -29.872 -0.032 24.350 1.00 93.88 298 SER A O 1
ATOM 2411 N N . PHE A 1 299 ? -29.854 0.026 22.103 1.00 95.94 299 PHE A N 1
ATOM 2412 C CA . PHE A 1 299 ? -29.903 1.477 21.978 1.00 95.94 299 PHE A CA 1
ATOM 2413 C C . PHE A 1 299 ? -31.345 1.985 21.848 1.00 95.94 299 PHE A C 1
ATOM 2415 O O . PHE A 1 299 ? -32.081 1.592 20.947 1.00 95.94 299 PHE A O 1
ATOM 2422 N N . GLU A 1 300 ? -31.740 2.904 22.730 1.00 95.38 300 GLU A N 1
ATOM 2423 C CA . GLU A 1 300 ? -33.062 3.539 22.725 1.00 95.38 300 GLU A CA 1
ATOM 2424 C C . GLU A 1 300 ? -32.947 5.033 22.414 1.00 95.38 300 GLU A C 1
ATOM 2426 O O . GLU A 1 300 ? -32.145 5.745 23.028 1.00 95.38 300 GLU A O 1
ATOM 2431 N N . LYS A 1 301 ? -33.794 5.542 21.510 1.00 94.81 301 LYS A N 1
ATOM 2432 C CA . LYS A 1 301 ? -33.880 6.981 21.224 1.00 94.81 301 LYS A CA 1
ATOM 2433 C C . LYS A 1 301 ? -34.226 7.748 22.501 1.00 94.81 301 LYS A C 1
ATOM 2435 O O . LYS A 1 301 ? -35.246 7.483 23.141 1.00 94.81 301 LYS A O 1
ATOM 2440 N N . LYS A 1 302 ? -33.401 8.736 22.850 1.00 95.19 302 LYS A N 1
ATOM 2441 C CA . LYS A 1 302 ? -33.565 9.539 24.067 1.00 95.19 302 LYS A CA 1
ATOM 2442 C C . LYS A 1 302 ? -33.839 11.012 23.797 1.00 95.19 302 LYS A C 1
ATOM 2444 O O . LYS A 1 302 ? -34.663 11.604 24.495 1.00 95.19 302 LYS A O 1
ATOM 2449 N N . TYR A 1 303 ? -33.147 11.588 22.824 1.00 93.94 303 TYR A N 1
ATOM 2450 C CA . TYR A 1 303 ? -33.284 12.990 22.442 1.00 93.94 303 TYR A CA 1
ATOM 2451 C C . TYR A 1 303 ? -33.302 13.120 20.918 1.00 93.94 303 TYR A C 1
ATOM 2453 O O . TYR A 1 303 ? -33.036 12.153 20.204 1.00 93.94 303 TYR A O 1
ATOM 2461 N N . SER A 1 304 ? -33.576 14.329 20.444 1.00 92.69 304 SER A N 1
ATOM 2462 C CA . SER A 1 304 ? -33.340 14.726 19.061 1.00 92.69 304 SER A CA 1
ATOM 2463 C C . SER A 1 304 ? -32.561 16.039 19.058 1.00 92.69 304 SER A C 1
ATOM 2465 O O . SER A 1 304 ? -32.699 16.850 19.975 1.00 92.69 304 SER A O 1
ATOM 2467 N N . ALA A 1 305 ? -31.740 16.217 18.039 1.00 93.62 305 ALA A N 1
ATOM 2468 C CA . ALA A 1 305 ? -30.938 17.394 17.769 1.00 93.62 305 ALA A CA 1
ATOM 2469 C C . ALA A 1 305 ? -31.103 17.793 16.298 1.00 93.62 305 ALA A C 1
ATOM 2471 O O . ALA A 1 305 ? -31.653 17.041 15.487 1.00 93.62 305 ALA A O 1
ATOM 2472 N N . ASP A 1 306 ? -30.627 18.986 15.979 1.00 92.44 306 ASP A N 1
ATOM 2473 C CA . ASP A 1 306 ? -30.594 19.524 14.628 1.00 92.44 306 ASP A CA 1
ATOM 2474 C C . ASP A 1 306 ? -29.148 19.574 14.122 1.00 92.44 306 ASP A C 1
ATOM 2476 O O . ASP A 1 306 ? -28.219 19.783 14.905 1.00 92.44 306 ASP A O 1
ATOM 2480 N N . TYR A 1 307 ? -28.951 19.401 12.819 1.00 91.38 307 TYR A N 1
ATOM 2481 C CA . TYR A 1 307 ? -27.653 19.512 12.160 1.00 91.38 307 TYR A CA 1
ATOM 2482 C C . TYR A 1 307 ? -27.730 20.470 10.973 1.00 91.38 307 TYR A C 1
ATOM 2484 O O . TYR A 1 307 ? -28.520 20.287 10.049 1.00 91.38 307 TYR A O 1
ATOM 2492 N N . ASP A 1 308 ? -26.879 21.488 10.989 1.00 89.00 308 ASP A N 1
ATOM 2493 C CA . ASP A 1 308 ? -26.687 22.393 9.864 1.00 89.00 308 ASP A CA 1
ATOM 2494 C C . ASP A 1 308 ? -25.519 21.880 9.015 1.00 89.00 308 ASP A C 1
ATOM 2496 O O . ASP A 1 308 ? -24.357 21.952 9.423 1.00 89.00 308 ASP A O 1
ATOM 2500 N N . ALA A 1 309 ? -25.824 21.357 7.825 1.00 83.31 309 ALA A N 1
ATOM 2501 C CA . ALA A 1 309 ? -24.819 20.828 6.906 1.00 83.31 309 ALA A CA 1
ATOM 2502 C C . ALA A 1 309 ? -23.891 21.914 6.328 1.00 83.31 309 ALA A C 1
ATOM 2504 O O . ALA A 1 309 ? -22.731 21.621 6.034 1.00 83.31 309 ALA A O 1
ATOM 2505 N N . ALA A 1 310 ? -24.369 23.157 6.185 1.00 82.69 310 ALA A N 1
ATOM 2506 C CA . ALA A 1 310 ? -23.575 24.265 5.656 1.00 82.69 310 ALA A CA 1
ATOM 2507 C C . ALA A 1 310 ? -22.583 24.783 6.705 1.00 82.69 310 ALA A C 1
ATOM 2509 O O . ALA A 1 310 ? -21.415 25.007 6.393 1.00 82.69 310 ALA A O 1
ATOM 2510 N N . ALA A 1 311 ? -23.031 24.919 7.956 1.00 84.94 311 ALA A N 1
ATOM 2511 C CA . ALA A 1 311 ? -22.179 25.313 9.079 1.00 84.94 311 ALA A CA 1
ATOM 2512 C C . ALA A 1 311 ? -21.387 24.140 9.690 1.00 84.94 311 ALA A C 1
ATOM 2514 O O . ALA A 1 311 ? -20.499 24.361 10.510 1.00 84.94 311 ALA A O 1
ATOM 2515 N N . GLN A 1 312 ? -21.718 22.898 9.316 1.00 86.00 312 GLN A N 1
ATOM 2516 C CA . GLN A 1 312 ? -21.227 21.660 9.933 1.00 86.00 312 GLN A CA 1
ATOM 2517 C C . GLN A 1 312 ? -21.392 21.642 11.460 1.00 86.00 312 GLN A C 1
ATOM 2519 O O . GLN A 1 312 ? -20.530 21.139 12.181 1.00 86.00 312 GLN A O 1
ATOM 2524 N N . ALA A 1 313 ? -22.510 22.178 11.950 1.00 89.62 313 ALA A N 1
ATOM 2525 C CA . ALA A 1 313 ? -22.743 22.423 13.367 1.00 89.62 313 ALA A CA 1
ATOM 2526 C C . ALA A 1 313 ? -23.999 21.703 13.868 1.00 89.62 313 ALA A C 1
ATOM 2528 O O . ALA A 1 313 ? -25.031 21.682 13.197 1.00 89.62 313 ALA A O 1
ATOM 2529 N N . PHE A 1 314 ? -23.920 21.147 15.076 1.00 92.06 314 PHE A N 1
ATOM 2530 C CA . PHE A 1 314 ? -25.068 20.560 15.760 1.00 92.06 314 PHE A CA 1
ATOM 2531 C C . PHE A 1 314 ? -25.742 21.595 16.656 1.00 92.06 314 PHE A C 1
ATOM 2533 O O . PHE A 1 314 ? -25.083 22.464 17.230 1.00 92.06 314 PHE A O 1
ATOM 2540 N N . SER A 1 315 ? -27.059 21.490 16.793 1.00 90.44 315 SER A N 1
ATOM 2541 C CA . SER A 1 315 ? -27.849 22.287 17.724 1.00 90.44 315 SER A CA 1
ATOM 2542 C C . SER A 1 315 ? -28.731 21.399 18.592 1.00 90.44 315 SER A C 1
ATOM 2544 O O . SER A 1 315 ? -29.373 20.468 18.111 1.00 90.44 315 SER A O 1
ATOM 2546 N N . PHE A 1 316 ? -28.791 21.712 19.882 1.00 87.44 316 PHE A N 1
ATOM 2547 C CA . PHE A 1 316 ? -29.638 21.039 20.862 1.00 87.44 316 PHE A CA 1
ATOM 2548 C C . PHE A 1 316 ? -30.544 22.082 21.524 1.00 87.44 316 PHE A C 1
ATOM 2550 O O . PHE A 1 316 ? -30.071 23.141 21.938 1.00 87.44 316 PHE A O 1
ATOM 2557 N N . ASP A 1 317 ? -31.854 21.826 21.586 1.00 83.88 317 ASP A N 1
ATOM 2558 C CA . ASP A 1 317 ? -32.864 22.785 22.070 1.00 83.88 317 ASP A CA 1
ATOM 2559 C C . ASP A 1 317 ? -32.759 24.184 21.410 1.00 83.88 317 ASP A C 1
ATOM 2561 O O . ASP A 1 317 ? -32.902 25.223 22.060 1.00 83.88 317 ASP A O 1
ATOM 2565 N N . GLY A 1 318 ? -32.474 24.221 20.101 1.00 81.38 318 GLY A N 1
ATOM 2566 C CA . GLY A 1 318 ? -32.374 25.456 19.313 1.00 81.38 318 GLY A CA 1
ATOM 2567 C C . GLY A 1 318 ? -31.100 26.280 19.541 1.00 81.38 318 GLY A C 1
ATOM 2568 O O . GLY A 1 318 ? -31.038 27.429 19.105 1.00 81.38 318 GLY A O 1
ATOM 2569 N N . LYS A 1 319 ? -30.090 25.730 20.226 1.00 88.00 319 LYS A N 1
ATOM 2570 C CA . LYS A 1 319 ? -28.788 26.377 20.444 1.00 88.00 319 LYS A CA 1
ATOM 2571 C C . LYS A 1 319 ? -27.665 25.531 19.868 1.00 88.00 319 LYS A C 1
ATOM 2573 O O . LYS A 1 319 ? -27.631 24.329 20.114 1.00 88.00 319 LYS A O 1
ATOM 2578 N N . VAL A 1 320 ? -26.734 26.178 19.170 1.00 87.69 320 VAL A N 1
ATOM 2579 C CA . VAL A 1 320 ? -25.522 25.531 18.653 1.00 87.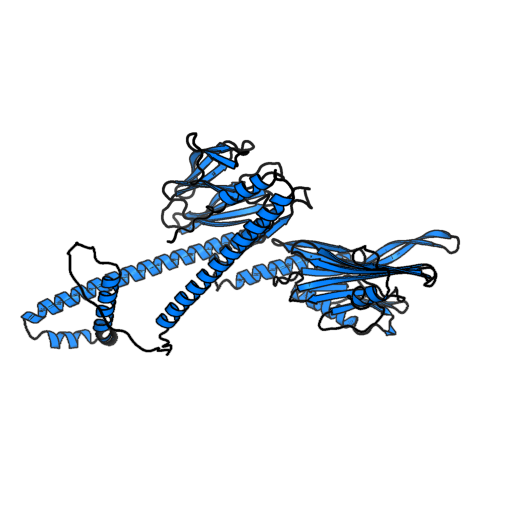69 320 VAL A CA 1
ATOM 2580 C C . VAL A 1 320 ? -24.714 24.946 19.814 1.00 87.69 320 VAL A C 1
ATOM 2582 O O . VAL A 1 320 ? -24.428 25.645 20.788 1.00 87.69 320 VAL A O 1
ATOM 2585 N N . ASP A 1 321 ? -24.349 23.672 19.700 1.00 85.56 321 ASP A N 1
ATOM 2586 C CA . ASP A 1 321 ? -23.574 22.916 20.683 1.00 85.56 321 ASP A CA 1
ATOM 2587 C C . ASP A 1 321 ? -22.291 22.397 20.024 1.00 85.56 321 ASP A C 1
ATOM 2589 O O . ASP A 1 321 ? -22.275 21.363 19.357 1.00 85.56 321 ASP A O 1
ATOM 2593 N N . ALA A 1 322 ? -21.211 23.164 20.185 1.00 77.31 322 ALA A N 1
ATOM 2594 C CA . ALA A 1 322 ? -19.923 22.885 19.554 1.00 77.31 322 ALA A CA 1
ATOM 2595 C C . ALA A 1 322 ? -19.021 21.941 20.367 1.00 77.31 322 ALA A C 1
ATOM 2597 O O . ALA A 1 322 ? -17.977 21.531 19.874 1.00 77.31 322 ALA A O 1
ATOM 2598 N N . THR A 1 323 ? -19.371 21.629 21.619 1.00 85.62 323 THR A N 1
ATOM 2599 C CA . THR A 1 323 ? -18.458 20.938 22.549 1.00 85.62 323 THR A CA 1
ATOM 2600 C C . THR A 1 323 ? -18.946 19.563 22.970 1.00 85.62 323 THR A C 1
ATOM 2602 O O . THR A 1 323 ? -18.136 18.723 23.360 1.00 85.62 323 THR A O 1
ATOM 2605 N N . SER A 1 324 ? -20.254 19.318 22.900 1.00 92.50 324 SER A N 1
ATOM 2606 C CA . SER A 1 324 ? -20.836 18.045 23.329 1.00 92.50 324 SER A CA 1
ATOM 2607 C C . SER A 1 324 ? -20.955 17.034 22.191 1.00 92.50 324 SER A C 1
ATOM 2609 O O . SER A 1 324 ? -21.185 15.857 22.460 1.00 92.50 324 SER A O 1
ATOM 2611 N N . PHE A 1 325 ? -20.821 17.475 20.938 1.00 93.62 325 PHE A N 1
ATOM 2612 C CA . PHE A 1 325 ? -20.862 16.618 19.757 1.00 93.62 325 PHE A CA 1
ATOM 2613 C C . PHE A 1 325 ? -19.458 16.362 19.209 1.00 93.62 325 PHE A C 1
ATOM 2615 O O . PHE A 1 325 ? -18.667 17.283 19.030 1.00 93.62 325 PHE A O 1
ATOM 2622 N N . GLU A 1 326 ? -19.180 15.108 18.877 1.00 92.88 326 GLU A N 1
ATOM 2623 C CA . GLU A 1 326 ? -18.025 14.684 18.096 1.00 92.88 326 GLU A CA 1
ATOM 2624 C C . GLU A 1 326 ? -18.519 14.128 16.758 1.00 92.88 326 GLU A C 1
ATOM 2626 O O . GLU A 1 326 ? -19.412 13.278 16.707 1.00 92.88 326 GLU A O 1
ATOM 2631 N N . ARG A 1 327 ? -17.917 14.607 15.667 1.00 91.44 327 ARG A N 1
ATOM 2632 C CA . ARG A 1 327 ? -18.178 14.136 14.306 1.00 91.44 327 ARG A CA 1
ATOM 2633 C C . ARG A 1 327 ? -16.945 13.424 13.768 1.00 91.44 327 ARG A C 1
ATOM 2635 O O . ARG A 1 327 ? -15.944 14.056 13.438 1.00 91.44 327 ARG A O 1
ATOM 2642 N N . ILE A 1 328 ? -17.029 12.106 13.661 1.00 92.50 328 ILE A N 1
ATOM 2643 C CA . ILE A 1 328 ? -15.933 11.252 13.203 1.00 92.50 328 ILE A CA 1
ATOM 2644 C C . ILE A 1 328 ? -16.072 11.070 11.693 1.00 92.50 328 ILE A C 1
ATOM 2646 O O . ILE A 1 328 ? -16.874 10.254 11.247 1.00 92.50 328 ILE A O 1
ATOM 2650 N N . LYS A 1 329 ? -15.313 11.838 10.905 1.00 92.75 329 LYS A N 1
ATOM 2651 C CA . LYS A 1 329 ? -15.305 11.717 9.438 1.00 92.75 329 LYS A CA 1
ATOM 2652 C C . LYS A 1 329 ? -14.642 10.420 8.965 1.00 92.75 329 LYS A C 1
ATOM 2654 O O . LYS A 1 329 ? -13.564 10.064 9.441 1.00 92.75 329 LYS A O 1
ATOM 2659 N N . LEU A 1 330 ? -15.254 9.793 7.968 1.00 94.12 330 LEU A N 1
ATOM 2660 C CA . LEU A 1 330 ? -14.840 8.548 7.317 1.00 94.12 330 LEU A CA 1
ATOM 2661 C C . LEU A 1 330 ? -14.555 8.742 5.818 1.00 94.12 330 LEU A C 1
ATOM 2663 O O . LEU A 1 330 ? -13.792 7.969 5.246 1.00 94.12 330 LEU A O 1
ATOM 2667 N N . ALA A 1 331 ? -15.120 9.774 5.183 1.00 92.12 331 ALA A N 1
ATOM 2668 C CA . ALA A 1 331 ? -14.930 10.068 3.763 1.00 92.12 331 ALA A CA 1
ATOM 2669 C C . ALA A 1 331 ? -14.600 11.546 3.511 1.00 92.12 331 ALA A C 1
ATOM 2671 O O . ALA A 1 331 ? -14.660 12.380 4.413 1.00 92.12 331 ALA A O 1
ATOM 2672 N N . VAL A 1 332 ? -14.200 11.861 2.274 1.00 90.12 332 VAL A N 1
ATOM 2673 C CA . VAL A 1 332 ? -13.816 13.218 1.838 1.00 90.12 332 VAL A CA 1
ATOM 2674 C C . VAL A 1 332 ? -12.765 13.838 2.779 1.00 90.12 332 VAL A C 1
ATOM 2676 O O . VAL A 1 332 ? -12.779 15.019 3.132 1.00 90.12 332 VAL A O 1
ATOM 2679 N N . LEU A 1 333 ? -11.843 12.990 3.231 1.00 90.25 333 LEU A N 1
ATOM 2680 C CA . LEU A 1 333 ? -10.708 13.349 4.064 1.00 90.25 333 LEU A CA 1
ATOM 2681 C C . LEU A 1 333 ? -9.612 13.959 3.189 1.00 90.25 333 LEU A C 1
ATOM 2683 O O . LEU A 1 333 ? -9.424 13.571 2.035 1.00 90.25 333 LEU A O 1
ATOM 2687 N N . VAL A 1 334 ? -8.835 14.877 3.758 1.00 88.56 334 VAL A N 1
ATOM 2688 C CA . VAL A 1 334 ? -7.510 15.180 3.204 1.00 88.56 334 VAL A CA 1
ATOM 2689 C C . VAL A 1 334 ? -6.580 13.996 3.468 1.00 88.56 334 VAL A C 1
ATOM 2691 O O . VAL A 1 334 ? -6.740 13.299 4.472 1.00 88.56 334 VAL A O 1
ATOM 2694 N N . GLU A 1 335 ? -5.605 13.785 2.590 1.00 83.06 335 GLU A N 1
ATOM 2695 C CA . GLU A 1 335 ? -4.713 12.618 2.627 1.00 83.06 335 GLU A CA 1
ATOM 2696 C C . GLU A 1 335 ? -4.040 12.420 3.984 1.00 83.06 335 GLU A C 1
ATOM 2698 O O . GLU A 1 335 ? -4.118 11.343 4.566 1.00 83.06 335 GLU A O 1
ATOM 2703 N N . GLU A 1 336 ? -3.465 13.490 4.542 1.00 75.19 336 GLU A N 1
ATOM 2704 C CA . GLU A 1 336 ? -2.800 13.460 5.846 1.00 75.19 336 GLU A CA 1
ATOM 2705 C C . GLU A 1 336 ? -3.733 12.937 6.949 1.00 75.19 336 GLU A C 1
ATOM 2707 O O . GLU A 1 336 ? -3.331 12.123 7.778 1.00 75.19 336 GLU A O 1
ATOM 2712 N N . LYS A 1 337 ? -5.012 13.339 6.928 1.00 84.12 337 LYS A N 1
ATOM 2713 C CA . LYS A 1 337 ? -6.006 12.862 7.898 1.00 84.12 337 LYS A CA 1
ATOM 2714 C C . LYS A 1 337 ? -6.379 11.401 7.652 1.00 84.12 337 LYS A C 1
ATOM 2716 O O . LYS A 1 337 ? -6.554 10.672 8.623 1.00 84.12 337 LYS A O 1
ATOM 2721 N N . ALA A 1 338 ? -6.478 10.967 6.397 1.00 80.88 338 ALA A N 1
ATOM 2722 C CA . ALA A 1 338 ? -6.752 9.570 6.061 1.00 80.88 338 ALA A CA 1
ATOM 2723 C C . ALA A 1 338 ? -5.615 8.643 6.527 1.00 80.88 338 ALA A C 1
ATOM 2725 O O . ALA A 1 338 ? -5.876 7.646 7.198 1.00 80.88 338 ALA A O 1
ATOM 2726 N N . VAL A 1 339 ? -4.358 9.033 6.285 1.00 73.00 339 VAL A N 1
ATOM 2727 C CA . VAL A 1 339 ? -3.160 8.328 6.774 1.00 73.00 339 VAL A CA 1
ATOM 2728 C C . VAL A 1 339 ? -3.168 8.232 8.298 1.00 73.00 339 VAL A C 1
ATOM 2730 O O . VAL A 1 339 ? -3.049 7.142 8.858 1.00 73.00 339 VAL A O 1
ATOM 2733 N N . VAL A 1 340 ? -3.350 9.367 8.982 1.00 76.88 340 VAL A N 1
ATOM 2734 C CA . VAL A 1 340 ? -3.365 9.420 10.450 1.00 76.88 340 VAL A CA 1
ATOM 2735 C C . VAL A 1 340 ? -4.503 8.579 11.026 1.00 76.88 340 VAL A C 1
ATOM 2737 O O . VAL A 1 340 ? -4.311 7.898 12.032 1.00 76.88 340 VAL A O 1
ATOM 2740 N N . ASN A 1 341 ? -5.687 8.604 10.414 1.00 85.19 341 ASN A N 1
ATOM 2741 C CA . ASN A 1 341 ? -6.817 7.801 10.869 1.00 85.19 341 ASN A CA 1
ATOM 2742 C C . ASN A 1 341 ? -6.557 6.304 10.669 1.00 85.19 341 ASN A C 1
ATOM 2744 O O . ASN A 1 341 ? -6.811 5.528 11.591 1.00 85.19 341 ASN A O 1
ATOM 2748 N N . ALA A 1 342 ? -5.991 5.898 9.530 1.00 78.62 342 ALA A N 1
ATOM 2749 C CA . ALA A 1 342 ? -5.674 4.497 9.265 1.00 78.62 342 ALA A CA 1
ATOM 2750 C C . ALA A 1 342 ? -4.647 3.938 10.266 1.00 78.62 342 ALA A C 1
ATOM 2752 O O . ALA A 1 342 ? -4.845 2.852 10.823 1.00 78.62 342 ALA A O 1
ATOM 2753 N N . ASP A 1 343 ? -3.600 4.716 10.559 1.00 72.06 343 ASP A N 1
ATOM 2754 C CA . ASP A 1 343 ? -2.580 4.397 11.564 1.00 72.06 343 ASP A CA 1
ATOM 2755 C C . ASP A 1 343 ? -3.171 4.328 12.982 1.00 72.06 343 ASP A C 1
ATOM 2757 O O . ASP A 1 343 ? -2.905 3.385 13.727 1.00 72.06 343 ASP A O 1
ATOM 2761 N N . LYS A 1 344 ? -4.046 5.273 13.352 1.00 77.69 344 LYS A N 1
ATOM 2762 C CA . LYS A 1 344 ? -4.737 5.251 14.652 1.00 77.69 344 LYS A CA 1
ATOM 2763 C C . LYS A 1 344 ? -5.575 3.994 14.837 1.00 77.69 344 LYS A C 1
ATOM 2765 O O . LYS A 1 344 ? -5.467 3.362 15.882 1.00 77.69 344 LYS A O 1
ATOM 2770 N N . VAL A 1 345 ? -6.380 3.618 13.843 1.00 84.62 345 VAL A N 1
ATOM 2771 C CA . VAL A 1 345 ? -7.197 2.398 13.922 1.00 84.62 345 VAL A CA 1
ATOM 2772 C C . VAL A 1 345 ? -6.303 1.168 14.039 1.00 84.62 345 VAL A C 1
ATOM 2774 O O . VAL A 1 345 ? -6.561 0.314 14.883 1.00 84.62 345 VAL A O 1
ATOM 2777 N N . SER A 1 346 ? -5.214 1.110 13.269 1.00 76.88 346 SER A N 1
ATOM 2778 C CA . SER A 1 346 ? -4.242 0.013 13.347 1.00 76.88 346 SER A CA 1
ATOM 2779 C C . SER A 1 346 ? -3.646 -0.108 14.754 1.00 76.88 346 SER A C 1
ATOM 2781 O O . SER A 1 346 ? -3.710 -1.178 15.354 1.00 76.88 346 SER A O 1
ATOM 2783 N N . LYS A 1 347 ? -3.195 1.004 15.348 1.00 74.94 347 LYS A N 1
ATOM 2784 C CA . LYS A 1 347 ? -2.683 1.054 16.730 1.00 74.94 347 LYS A CA 1
ATOM 2785 C C . LYS A 1 347 ? -3.728 0.674 17.774 1.00 74.94 347 LYS A C 1
ATOM 2787 O O . LYS A 1 347 ? -3.408 0.008 18.756 1.00 74.94 347 LYS A O 1
ATOM 2792 N N . THR A 1 348 ? -4.979 1.090 17.588 1.00 83.44 348 THR A N 1
ATOM 2793 C CA . THR A 1 348 ? -6.078 0.693 18.474 1.00 83.44 348 THR A CA 1
ATOM 2794 C C . THR A 1 348 ? -6.291 -0.819 18.421 1.00 83.44 348 THR A C 1
ATOM 2796 O O . THR A 1 348 ? -6.353 -1.460 19.468 1.00 83.44 348 THR A O 1
ATOM 2799 N N . VAL A 1 349 ? -6.313 -1.412 17.228 1.00 82.06 349 VAL A N 1
ATOM 2800 C CA . VAL A 1 349 ? -6.435 -2.867 17.060 1.00 82.06 349 VAL A CA 1
ATOM 2801 C C . VAL A 1 349 ? -5.244 -3.601 17.682 1.00 82.06 349 VAL A C 1
ATOM 2803 O O . VAL A 1 349 ? -5.440 -4.570 18.414 1.00 82.06 349 VAL A O 1
ATOM 2806 N N . GLU A 1 350 ? -4.020 -3.113 17.471 1.00 73.31 350 GLU A N 1
ATOM 2807 C CA . GLU A 1 350 ? -2.813 -3.647 18.119 1.00 73.31 350 GLU A CA 1
ATOM 2808 C C . GLU A 1 350 ? -2.915 -3.603 19.650 1.00 73.31 350 GLU A C 1
ATOM 2810 O O . GLU A 1 350 ? -2.530 -4.559 20.326 1.00 73.31 350 GLU A O 1
ATOM 2815 N N . SER A 1 351 ? -3.480 -2.526 20.207 1.00 78.94 351 SER A N 1
ATOM 2816 C CA . SER A 1 351 ? -3.655 -2.372 21.655 1.00 78.94 351 SER A CA 1
ATOM 2817 C C . SER A 1 351 ? -4.640 -3.379 22.257 1.00 78.94 351 SER A C 1
ATOM 2819 O O . SER A 1 351 ? -4.418 -3.841 23.377 1.00 78.94 351 SER A O 1
ATOM 2821 N N . PHE A 1 352 ? -5.671 -3.781 21.505 1.00 83.44 352 PHE A N 1
ATOM 2822 C CA . PHE A 1 352 ? -6.598 -4.841 21.916 1.00 83.44 352 PHE A CA 1
ATOM 2823 C C . PHE A 1 352 ? -5.948 -6.227 21.835 1.00 83.44 352 PHE A C 1
ATOM 2825 O O . PHE A 1 352 ? -6.155 -7.079 22.691 1.00 83.44 352 PHE A O 1
ATOM 2832 N N . ILE A 1 353 ? -5.114 -6.457 20.826 1.00 69.56 353 ILE A N 1
ATOM 2833 C CA . ILE A 1 353 ? -4.513 -7.769 20.568 1.00 69.56 353 ILE A CA 1
ATOM 2834 C C . ILE A 1 353 ? -3.288 -8.038 21.475 1.00 69.56 353 ILE A C 1
ATOM 2836 O O . ILE A 1 353 ? -2.994 -9.190 21.808 1.00 69.56 353 ILE A O 1
ATOM 2840 N N . GLY A 1 354 ? -2.599 -6.988 21.934 1.00 58.22 354 GLY A N 1
ATOM 2841 C CA . GLY A 1 354 ? -1.459 -7.069 22.850 1.00 58.22 354 GLY A CA 1
ATOM 2842 C C . GLY A 1 354 ? -0.191 -7.714 22.251 1.00 58.22 354 GLY A C 1
ATOM 2843 O O . GLY A 1 354 ? -0.199 -8.239 21.138 1.00 58.22 354 GLY A O 1
ATOM 2844 N N . PRO A 1 355 ? 0.936 -7.726 22.994 1.00 48.16 355 PRO A N 1
ATOM 2845 C CA . PRO A 1 355 ? 2.235 -8.213 22.502 1.00 48.16 355 PRO A CA 1
ATOM 2846 C C . PRO A 1 355 ? 2.304 -9.733 22.255 1.00 48.16 355 PRO A C 1
ATOM 2848 O O . PRO A 1 355 ? 3.201 -10.197 21.558 1.00 48.16 355 PRO A O 1
ATOM 2851 N N . ASN A 1 356 ? 1.359 -10.514 22.794 1.00 45.09 356 ASN A N 1
ATOM 2852 C CA . ASN A 1 356 ? 1.277 -11.964 22.575 1.00 45.09 356 ASN A CA 1
ATOM 2853 C C . ASN A 1 356 ? 0.386 -12.348 21.380 1.00 45.09 356 ASN A C 1
ATOM 2855 O O . ASN A 1 356 ? 0.316 -13.525 21.034 1.00 45.09 356 ASN A O 1
ATOM 2859 N N . GLY A 1 357 ? -0.256 -11.387 20.707 1.00 46.59 357 GLY A N 1
ATOM 2860 C CA . GLY A 1 357 ? -1.072 -11.623 19.513 1.00 46.59 357 GLY A CA 1
ATOM 2861 C C . GLY A 1 357 ? -0.271 -11.820 18.224 1.00 46.59 357 GLY A C 1
ATOM 2862 O O . GLY A 1 357 ? -0.709 -11.447 17.137 1.00 46.59 357 GLY A O 1
ATOM 2863 N N . VAL A 1 358 ? 0.907 -12.439 18.342 1.00 42.47 358 VAL A N 1
ATOM 2864 C CA . VAL A 1 358 ? 1.818 -12.787 17.242 1.00 42.47 358 VAL A CA 1
ATOM 2865 C C . VAL A 1 358 ? 1.109 -13.642 16.177 1.00 42.47 358 VAL A C 1
ATOM 2867 O O . VAL A 1 358 ? 1.453 -13.565 15.003 1.00 42.47 358 VAL A O 1
ATOM 2870 N N . SER A 1 359 ? 0.047 -14.375 16.535 1.00 42.78 359 SER A N 1
ATOM 2871 C CA . SER A 1 359 ? -0.795 -15.126 15.589 1.00 42.78 359 SER A CA 1
ATOM 2872 C C . SER A 1 359 ? -1.658 -14.256 14.661 1.00 42.78 359 SER A C 1
ATOM 2874 O O . SER A 1 359 ? -1.973 -14.699 13.562 1.00 42.78 359 SER A O 1
ATOM 2876 N N . ASN A 1 360 ? -2.007 -13.021 15.045 1.00 39.59 360 ASN A N 1
ATOM 2877 C CA . ASN A 1 360 ? -2.801 -12.100 14.214 1.00 39.59 360 ASN A CA 1
ATOM 2878 C C . ASN A 1 360 ? -1.927 -11.133 13.391 1.00 39.59 360 ASN A C 1
ATOM 2880 O O . ASN A 1 360 ? -2.338 -10.649 12.345 1.00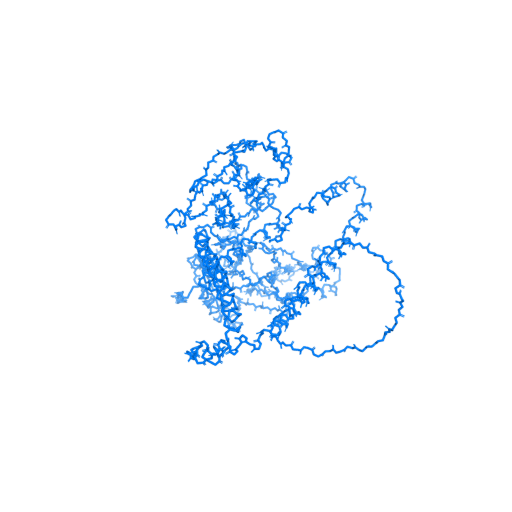 39.59 360 ASN A O 1
ATOM 2884 N N . LEU A 1 361 ? -0.672 -10.905 13.781 1.00 39.72 361 LEU A N 1
ATOM 2885 C CA . LEU A 1 361 ? 0.324 -10.315 12.871 1.00 39.72 361 LEU A CA 1
ATOM 2886 C C . LEU A 1 361 ? 0.692 -11.285 11.734 1.00 39.72 361 LEU A C 1
ATOM 2888 O O . LEU A 1 361 ? 0.925 -10.863 10.597 1.00 39.72 361 LEU A O 1
ATOM 2892 N N . ILE A 1 362 ? 0.667 -12.592 12.020 1.00 41.53 362 ILE A N 1
ATOM 2893 C CA . ILE A 1 362 ? 0.719 -13.645 11.000 1.00 41.53 362 ILE A CA 1
ATOM 2894 C C . ILE A 1 362 ? -0.508 -13.558 10.079 1.00 41.53 362 ILE A C 1
ATOM 2896 O O . ILE A 1 362 ? -0.328 -13.696 8.878 1.00 41.53 362 ILE A O 1
ATOM 2900 N N . SER A 1 363 ? -1.713 -13.227 10.567 1.00 47.62 363 SER A N 1
ATOM 2901 C CA . SER A 1 363 ? -2.874 -13.031 9.680 1.00 47.62 363 SER A CA 1
ATOM 2902 C C . SER A 1 363 ? -2.778 -11.762 8.824 1.00 47.62 363 SER A C 1
ATOM 2904 O O . SER A 1 363 ? -3.196 -11.797 7.674 1.00 47.62 363 SER A O 1
ATOM 2906 N N . LEU A 1 364 ? -2.166 -10.672 9.310 1.00 46.16 364 LEU A N 1
ATOM 2907 C CA . LEU A 1 364 ? -1.964 -9.438 8.532 1.00 46.16 364 LEU A CA 1
ATOM 2908 C C . LEU A 1 364 ? -0.947 -9.616 7.389 1.00 46.16 364 LEU A C 1
ATOM 2910 O O . LEU A 1 364 ? -1.196 -9.195 6.262 1.00 46.16 364 LEU A O 1
ATOM 2914 N N . SER A 1 365 ? 0.186 -10.262 7.680 1.00 48.06 365 SER A N 1
ATOM 2915 C CA . SER A 1 365 ? 1.222 -10.606 6.692 1.00 48.06 365 SER A CA 1
ATOM 2916 C C . SER A 1 365 ? 0.771 -11.718 5.739 1.00 48.06 365 SER A C 1
ATOM 2918 O O . SER A 1 365 ? 1.023 -11.627 4.540 1.00 48.06 365 SER A O 1
ATOM 2920 N N . GLN A 1 366 ? 0.014 -12.711 6.224 1.00 52.84 366 GLN A N 1
ATOM 2921 C CA . GLN A 1 366 ? -0.695 -13.663 5.362 1.00 52.84 366 GLN A CA 1
ATOM 2922 C C . GLN A 1 366 ? -1.729 -12.960 4.476 1.00 52.84 366 GLN A C 1
ATOM 2924 O O . GLN A 1 366 ? -1.898 -13.370 3.338 1.00 52.84 366 GLN A O 1
ATOM 2929 N N . ASN A 1 367 ? -2.381 -11.887 4.936 1.00 67.50 367 ASN A N 1
ATOM 2930 C CA . ASN A 1 367 ? -3.343 -11.133 4.125 1.00 67.50 367 ASN A CA 1
ATOM 2931 C C . ASN A 1 367 ? -2.661 -10.401 2.952 1.00 67.50 367 ASN A C 1
ATOM 2933 O O . ASN A 1 367 ? -3.129 -10.501 1.822 1.00 67.50 367 ASN A O 1
ATOM 2937 N N . ILE A 1 368 ? -1.506 -9.757 3.180 1.00 79.44 368 ILE A N 1
ATOM 2938 C CA . ILE A 1 368 ? -0.711 -9.147 2.093 1.00 79.44 368 ILE A CA 1
ATOM 2939 C C . ILE A 1 368 ? -0.247 -10.216 1.103 1.00 79.44 368 ILE A C 1
ATOM 2941 O O . ILE A 1 368 ? -0.463 -10.088 -0.101 1.00 79.44 368 ILE A O 1
ATOM 2945 N N . ASN A 1 369 ? 0.352 -11.291 1.618 1.00 86.06 369 ASN A N 1
ATOM 2946 C CA . ASN A 1 369 ? 0.880 -12.365 0.789 1.00 86.06 369 ASN A CA 1
ATOM 2947 C C . ASN A 1 369 ? -0.215 -13.053 -0.032 1.00 86.06 369 ASN A C 1
ATOM 2949 O O . ASN A 1 369 ? 0.005 -13.317 -1.209 1.00 86.06 369 ASN A O 1
ATOM 2953 N N . ASN A 1 370 ? -1.394 -13.290 0.550 1.00 84.00 370 ASN A N 1
ATOM 2954 C CA . ASN A 1 370 ? -2.540 -13.852 -0.161 1.00 84.00 370 ASN A CA 1
ATOM 2955 C C . ASN A 1 370 ? -3.041 -12.897 -1.248 1.00 84.00 370 ASN A C 1
ATOM 2957 O O . ASN A 1 370 ? -3.198 -13.324 -2.386 1.00 84.00 370 ASN A O 1
ATOM 2961 N N . ALA A 1 371 ? -3.221 -11.611 -0.933 1.00 85.25 371 ALA A N 1
ATOM 2962 C CA . ALA A 1 371 ? -3.685 -10.619 -1.901 1.00 85.25 371 ALA A CA 1
ATOM 2963 C C . ALA A 1 371 ? -2.722 -10.481 -3.093 1.00 85.25 371 ALA A C 1
ATOM 2965 O O . ALA A 1 371 ? -3.149 -10.398 -4.243 1.00 85.25 371 ALA A O 1
ATOM 2966 N N . TYR A 1 372 ? -1.413 -10.486 -2.838 1.00 95.19 372 TYR A N 1
ATOM 2967 C CA . TYR A 1 372 ? -0.404 -10.496 -3.897 1.00 95.19 372 TYR A CA 1
ATOM 2968 C C . TYR A 1 372 ? -0.362 -11.829 -4.647 1.00 95.19 372 TYR A C 1
ATOM 2970 O O . TYR A 1 372 ? -0.223 -11.833 -5.871 1.00 95.19 372 TYR A O 1
ATOM 2978 N N . TYR A 1 373 ? -0.518 -12.956 -3.948 1.00 94.38 373 TYR A N 1
ATOM 2979 C CA . TYR A 1 373 ? -0.549 -14.271 -4.578 1.00 94.38 373 TYR A CA 1
ATOM 2980 C C . TYR A 1 373 ? -1.754 -14.443 -5.508 1.00 94.38 373 TYR A C 1
ATOM 2982 O O . TYR A 1 373 ? -1.591 -15.039 -6.562 1.00 94.38 373 TYR A O 1
ATOM 2990 N N . GLU A 1 374 ? -2.928 -13.901 -5.176 1.00 91.12 374 GLU A N 1
ATOM 2991 C CA . GLU A 1 374 ? -4.106 -13.934 -6.058 1.00 91.12 374 GLU A CA 1
ATOM 2992 C C . GLU A 1 374 ? -3.809 -13.298 -7.423 1.00 91.12 374 GLU A C 1
ATOM 2994 O O . GLU A 1 374 ? -4.098 -13.898 -8.458 1.00 91.12 374 GLU A O 1
ATOM 2999 N N . VAL A 1 375 ? -3.143 -12.136 -7.436 1.00 96.00 375 VAL A N 1
ATOM 3000 C CA . VAL A 1 375 ? -2.705 -11.492 -8.685 1.00 96.00 375 VAL A CA 1
ATOM 3001 C C . VAL A 1 375 ? -1.662 -12.354 -9.398 1.00 96.00 375 VAL A C 1
ATOM 3003 O O . VAL A 1 375 ? -1.759 -12.591 -10.598 1.00 96.00 375 VAL A O 1
ATOM 3006 N N . VAL A 1 376 ? -0.664 -12.867 -8.677 1.00 97.44 376 VAL A N 1
ATOM 3007 C CA . VAL A 1 376 ? 0.365 -13.745 -9.259 1.00 97.44 376 VAL A CA 1
ATOM 3008 C C . VAL A 1 376 ? -0.244 -15.003 -9.887 1.00 97.44 376 VAL A C 1
ATOM 3010 O O . VAL A 1 376 ? 0.184 -15.414 -10.967 1.00 97.44 376 VAL A O 1
ATOM 3013 N N . ASP A 1 377 ? -1.229 -15.619 -9.239 1.00 94.50 377 ASP A N 1
ATOM 3014 C CA . ASP A 1 377 ? -1.906 -16.822 -9.719 1.00 94.50 377 ASP A CA 1
ATOM 3015 C C . ASP A 1 377 ? -2.718 -16.528 -10.986 1.00 94.50 377 ASP A C 1
ATOM 3017 O O . ASP A 1 377 ? -2.563 -17.235 -11.983 1.00 94.50 377 ASP A O 1
ATOM 3021 N N . GLU A 1 378 ? -3.474 -15.423 -11.014 1.00 93.81 378 GLU A N 1
ATOM 3022 C CA . GLU A 1 378 ? -4.175 -14.947 -12.217 1.00 93.81 378 GLU A CA 1
ATOM 3023 C C . GLU A 1 378 ? -3.205 -14.745 -13.392 1.00 93.81 378 GLU A C 1
ATOM 3025 O O . GLU A 1 378 ? -3.464 -15.178 -14.521 1.00 93.81 378 GLU A O 1
ATOM 3030 N N . TYR A 1 379 ? -2.051 -14.130 -13.136 1.00 96.50 379 TYR A N 1
ATOM 3031 C CA . TYR A 1 379 ? -1.038 -13.878 -14.157 1.00 96.50 379 TYR A CA 1
ATOM 3032 C C . TYR A 1 379 ? -0.356 -15.158 -14.645 1.00 96.50 379 TYR A C 1
ATOM 3034 O O . TYR A 1 379 ? -0.129 -15.303 -15.849 1.00 96.50 379 TYR A O 1
ATOM 3042 N N . ASN A 1 380 ? -0.075 -16.110 -13.754 1.00 95.06 380 ASN A N 1
ATOM 3043 C CA . ASN A 1 380 ? 0.427 -17.430 -14.136 1.00 95.06 380 ASN A CA 1
ATOM 3044 C C . ASN A 1 380 ? -0.585 -18.187 -15.007 1.00 95.06 380 ASN A C 1
ATOM 3046 O O . ASN A 1 380 ? -0.183 -18.816 -15.986 1.00 95.06 380 ASN A O 1
ATOM 3050 N N . GLN A 1 381 ? -1.881 -18.113 -14.692 1.00 92.25 381 GLN A N 1
ATOM 3051 C CA . GLN A 1 381 ? -2.943 -18.726 -15.498 1.00 92.25 381 GLN A CA 1
ATOM 3052 C C . GLN A 1 381 ? -3.097 -18.039 -16.865 1.00 92.25 381 GLN A C 1
ATOM 3054 O O . GLN A 1 381 ? -3.317 -18.708 -17.874 1.00 92.25 381 GLN A O 1
ATOM 3059 N N . THR A 1 382 ? -2.952 -16.712 -16.912 1.00 93.62 382 THR A N 1
ATOM 3060 C CA . THR A 1 382 ? -3.196 -15.906 -18.119 1.00 93.62 382 THR A CA 1
ATOM 3061 C C . THR A 1 382 ? -2.017 -15.910 -19.091 1.00 93.62 382 THR A C 1
ATOM 3063 O O . THR A 1 382 ? -2.207 -16.048 -20.300 1.00 93.62 382 THR A O 1
ATOM 3066 N N . TYR A 1 383 ? -0.796 -15.738 -18.583 1.00 93.88 383 TYR A N 1
ATOM 3067 C CA . TYR A 1 383 ? 0.412 -15.563 -19.399 1.00 93.88 383 TYR A CA 1
ATOM 3068 C C . TYR A 1 383 ? 1.351 -16.773 -19.349 1.00 93.88 383 TYR A C 1
ATOM 3070 O O . TYR A 1 383 ? 2.261 -16.876 -20.171 1.00 93.88 383 TYR A O 1
ATOM 3078 N N . GLY A 1 384 ? 1.117 -17.712 -18.431 1.00 94.50 384 GLY A N 1
ATOM 3079 C CA . GLY A 1 384 ? 1.985 -18.858 -18.182 1.00 94.50 384 GLY A CA 1
ATOM 3080 C C . GLY A 1 384 ? 3.055 -18.573 -17.127 1.00 94.50 384 GLY A C 1
ATOM 3081 O O . GLY A 1 384 ? 3.427 -17.426 -16.872 1.00 94.50 384 GLY A O 1
ATOM 3082 N N . LYS A 1 385 ? 3.578 -19.645 -16.522 1.00 95.19 385 LYS A N 1
ATOM 3083 C CA . LYS A 1 385 ? 4.671 -19.576 -15.542 1.00 95.19 385 LYS A CA 1
ATOM 3084 C C . LYS A 1 385 ? 5.980 -19.110 -16.185 1.00 95.19 385 LYS A C 1
ATOM 3086 O O . LYS A 1 385 ? 6.227 -19.373 -17.365 1.00 95.19 385 LYS A O 1
ATOM 3091 N N . ALA A 1 386 ? 6.833 -18.485 -15.373 1.00 95.75 386 ALA A N 1
ATOM 3092 C CA . ALA A 1 386 ? 8.184 -18.086 -15.755 1.00 95.75 386 ALA A CA 1
ATOM 3093 C C . ALA A 1 386 ? 8.972 -19.265 -16.349 1.00 95.75 386 ALA A C 1
ATOM 3095 O O . ALA A 1 386 ? 9.096 -20.312 -15.713 1.00 95.75 386 ALA A O 1
ATOM 3096 N N . LYS A 1 387 ? 9.542 -19.089 -17.545 1.00 95.12 387 LYS A N 1
ATOM 3097 C CA . LYS A 1 387 ? 10.444 -20.082 -18.151 1.00 95.12 387 LYS A CA 1
ATOM 3098 C C . LYS A 1 387 ? 11.469 -19.437 -19.068 1.00 95.12 387 LYS A C 1
ATOM 3100 O O . LYS A 1 387 ? 11.166 -18.468 -19.759 1.00 95.12 387 LYS A O 1
ATOM 3105 N N . VAL A 1 388 ? 12.666 -20.010 -19.135 1.00 95.50 388 VAL A N 1
ATOM 3106 C CA . VAL A 1 388 ? 13.689 -19.574 -20.092 1.00 95.50 388 VAL A CA 1
ATOM 3107 C C . VAL A 1 388 ? 13.421 -20.201 -21.458 1.00 95.50 388 VAL A C 1
ATOM 3109 O O . VAL A 1 388 ? 13.298 -21.417 -21.590 1.00 95.50 388 VAL A O 1
ATOM 3112 N N . VAL A 1 389 ? 13.377 -19.374 -22.500 1.00 94.94 389 VAL A N 1
ATOM 3113 C CA . VAL A 1 389 ? 13.218 -19.801 -23.891 1.00 94.94 389 VAL A CA 1
ATOM 3114 C C . VAL A 1 389 ? 14.417 -19.341 -24.708 1.00 94.94 389 VAL A C 1
ATOM 3116 O O . VAL A 1 389 ? 14.804 -18.175 -24.690 1.00 94.94 389 VAL A O 1
ATOM 3119 N N . LYS A 1 390 ? 15.000 -20.276 -25.464 1.00 94.19 390 LYS A N 1
ATOM 3120 C CA . LYS A 1 390 ? 16.128 -20.037 -26.372 1.00 94.19 390 LYS A CA 1
ATOM 3121 C C . LYS A 1 390 ? 15.647 -20.236 -27.804 1.00 94.19 390 LYS A C 1
ATOM 3123 O O . LYS A 1 390 ? 15.381 -21.364 -28.215 1.00 94.19 390 LYS A O 1
ATOM 3128 N N . LYS A 1 391 ? 15.496 -19.151 -28.564 1.00 91.00 391 LYS A N 1
ATOM 3129 C CA . LYS A 1 391 ? 14.940 -19.183 -29.926 1.00 91.00 391 LYS A CA 1
ATOM 3130 C C . LYS A 1 391 ? 15.541 -18.080 -30.789 1.00 91.00 391 LYS A C 1
ATOM 3132 O O . LYS A 1 391 ? 15.716 -16.961 -30.328 1.00 91.00 391 LYS A O 1
ATOM 3137 N N . ASN A 1 392 ? 15.835 -18.392 -32.053 1.00 87.38 392 ASN A N 1
ATOM 3138 C CA . ASN A 1 392 ? 16.334 -17.435 -33.054 1.00 87.38 392 ASN A CA 1
ATOM 3139 C C . ASN A 1 392 ? 17.573 -16.629 -32.603 1.00 87.38 392 ASN A C 1
ATOM 3141 O O . ASN A 1 392 ? 17.696 -15.454 -32.919 1.00 87.38 392 ASN A O 1
ATOM 3145 N N . GLY A 1 393 ? 18.486 -17.248 -31.846 1.00 87.94 393 GLY A N 1
ATOM 3146 C CA . GLY A 1 393 ? 19.686 -16.571 -31.332 1.00 87.94 393 GLY A CA 1
ATOM 3147 C C . GLY A 1 393 ? 19.447 -15.665 -30.116 1.00 87.94 393 GLY A C 1
ATOM 3148 O O . GLY A 1 393 ? 20.406 -15.088 -29.603 1.00 87.94 393 GLY A O 1
ATOM 3149 N N . LEU A 1 394 ? 18.211 -15.589 -29.617 1.00 91.00 394 LEU A N 1
ATOM 3150 C CA . LEU A 1 394 ? 17.834 -14.905 -28.383 1.00 91.00 394 LEU A CA 1
ATOM 3151 C C . LEU A 1 394 ? 17.595 -15.903 -27.251 1.00 91.00 394 LEU A C 1
ATOM 3153 O O . LEU A 1 394 ? 17.204 -17.052 -27.471 1.00 91.00 394 LEU A O 1
ATOM 3157 N N . CYS A 1 395 ? 17.812 -15.430 -26.032 1.00 94.00 395 CYS A N 1
ATOM 3158 C CA . CYS A 1 395 ? 17.416 -16.078 -24.795 1.00 94.00 395 CYS A CA 1
ATOM 3159 C C . CYS A 1 395 ? 16.560 -15.086 -24.009 1.00 94.00 395 CYS A C 1
ATOM 3161 O O . CYS A 1 395 ? 16.984 -13.944 -23.807 1.00 94.00 395 CYS A O 1
ATOM 3163 N N . TYR A 1 396 ? 15.366 -15.501 -23.604 1.00 94.56 396 TYR A N 1
ATOM 3164 C CA . TYR A 1 396 ? 14.421 -14.642 -22.903 1.00 94.56 396 TYR A CA 1
ATOM 3165 C C . TYR A 1 396 ? 13.601 -15.406 -21.872 1.00 94.56 396 TYR A C 1
ATOM 3167 O O . TYR A 1 396 ? 13.424 -16.617 -21.990 1.00 94.56 396 TYR A O 1
ATOM 3175 N N . VAL A 1 397 ? 13.081 -14.688 -20.881 1.00 95.50 397 VAL A N 1
ATOM 3176 C CA . VAL A 1 397 ? 12.152 -15.231 -19.887 1.00 95.50 397 VAL A CA 1
ATOM 3177 C C . VAL A 1 397 ? 10.718 -14.996 -20.362 1.00 95.50 397 VAL A C 1
ATOM 3179 O O . VAL A 1 397 ? 10.300 -13.855 -20.548 1.00 95.50 397 VAL A O 1
ATOM 3182 N N . ASP A 1 398 ? 9.980 -16.070 -20.606 1.00 95.00 398 ASP A N 1
ATOM 3183 C CA . ASP A 1 398 ? 8.597 -16.056 -21.088 1.00 95.00 398 ASP A CA 1
ATOM 3184 C C . ASP A 1 398 ? 7.593 -16.187 -19.929 1.00 95.00 398 ASP A C 1
ATOM 3186 O O . ASP A 1 398 ? 7.967 -16.600 -18.829 1.00 95.00 398 ASP A O 1
ATOM 3190 N N . GLY A 1 399 ? 6.324 -15.848 -20.179 1.00 95.44 399 GLY A N 1
ATOM 3191 C CA . GLY A 1 399 ? 5.256 -15.874 -19.171 1.00 95.44 399 GLY A CA 1
ATOM 3192 C C . GLY A 1 399 ? 5.367 -14.758 -18.127 1.00 95.44 399 GLY A C 1
ATOM 3193 O O . GLY A 1 399 ? 5.757 -13.633 -18.458 1.00 95.44 399 GLY A O 1
ATOM 3194 N N . LEU A 1 400 ? 5.017 -15.053 -16.870 1.00 97.12 400 LEU A N 1
ATOM 3195 C CA . LEU A 1 400 ? 5.224 -14.169 -15.717 1.00 97.12 400 LEU A CA 1
ATOM 3196 C C . LEU A 1 400 ? 6.713 -14.136 -15.335 1.00 97.12 400 LEU A C 1
ATOM 3198 O O . LEU A 1 400 ? 7.161 -14.828 -14.428 1.00 97.12 400 LEU A O 1
ATOM 3202 N N . ALA A 1 401 ? 7.493 -13.361 -16.082 1.00 96.75 401 ALA A N 1
ATOM 3203 C CA . ALA A 1 401 ? 8.950 -13.334 -16.014 1.00 96.75 401 ALA A CA 1
ATOM 3204 C C . ALA A 1 401 ? 9.519 -12.845 -14.671 1.00 96.75 401 ALA A C 1
ATOM 3206 O O . ALA A 1 401 ? 10.562 -13.341 -14.234 1.00 96.75 401 ALA A O 1
ATOM 3207 N N . VAL A 1 402 ? 8.856 -11.892 -14.012 1.00 97.81 402 VAL A N 1
ATOM 3208 C CA . VAL A 1 402 ? 9.292 -11.331 -12.725 1.00 97.81 402 VAL A CA 1
ATOM 3209 C C . VAL A 1 402 ? 8.129 -11.280 -11.753 1.00 97.81 402 VAL A C 1
ATOM 3211 O O . VAL A 1 402 ? 7.059 -10.779 -12.089 1.00 97.81 402 VAL A O 1
ATOM 3214 N N . VAL A 1 403 ? 8.399 -11.764 -10.544 1.00 98.19 403 VAL A N 1
ATOM 3215 C CA . VAL A 1 403 ? 7.641 -11.497 -9.325 1.00 98.19 403 VAL A CA 1
ATOM 3216 C C . VAL A 1 403 ? 8.674 -11.063 -8.300 1.00 98.19 403 VAL A C 1
ATOM 3218 O O . VAL A 1 403 ? 9.464 -11.892 -7.856 1.00 98.19 403 VAL A O 1
ATOM 3221 N N . ASP A 1 404 ? 8.706 -9.779 -7.969 1.00 97.62 404 ASP A N 1
ATOM 3222 C CA . ASP A 1 404 ? 9.599 -9.220 -6.954 1.00 97.62 404 ASP A CA 1
ATOM 3223 C C . ASP A 1 404 ? 8.784 -8.456 -5.904 1.00 97.62 404 ASP A C 1
ATOM 3225 O O . ASP A 1 404 ? 7.703 -7.941 -6.186 1.00 97.62 404 ASP A O 1
ATOM 3229 N N . LEU A 1 405 ? 9.322 -8.383 -4.688 1.00 95.62 405 LEU A N 1
ATOM 3230 C CA . LEU A 1 405 ? 8.811 -7.563 -3.594 1.00 95.62 405 LEU A CA 1
ATOM 3231 C C . LEU A 1 405 ? 9.815 -6.437 -3.354 1.00 95.62 405 LEU A C 1
ATOM 3233 O O . LEU A 1 405 ? 11.015 -6.690 -3.221 1.00 95.62 405 LEU A O 1
ATOM 3237 N N . THR A 1 406 ? 9.364 -5.189 -3.424 1.00 95.88 406 THR A N 1
ATOM 3238 C CA . THR A 1 406 ? 10.229 -4.015 -3.284 1.00 95.88 406 THR A CA 1
ATOM 3239 C C . THR A 1 406 ? 9.515 -2.916 -2.520 1.00 95.88 406 THR A C 1
ATOM 3241 O O . THR A 1 406 ? 8.537 -2.375 -3.011 1.00 95.88 406 THR A O 1
ATOM 3244 N N . ASP A 1 407 ? 10.065 -2.544 -1.371 1.00 93.88 407 ASP A N 1
ATOM 3245 C CA . ASP A 1 407 ? 9.719 -1.325 -0.641 1.00 93.88 407 ASP A CA 1
ATOM 3246 C C . ASP A 1 407 ? 10.195 -0.075 -1.417 1.00 93.88 407 ASP A C 1
ATOM 3248 O O . ASP A 1 407 ? 11.398 0.250 -1.472 1.00 93.88 407 ASP A O 1
ATOM 3252 N N . PHE A 1 408 ? 9.266 0.596 -2.109 1.00 94.69 408 PHE A N 1
ATOM 3253 C CA . PHE A 1 408 ? 9.577 1.798 -2.883 1.00 94.69 408 PHE A CA 1
ATOM 3254 C C . PHE A 1 408 ? 9.585 3.066 -2.034 1.00 94.69 408 PHE A C 1
ATOM 3256 O O . PHE A 1 408 ? 10.454 3.921 -2.243 1.00 94.69 408 PHE A O 1
ATOM 3263 N N . ASP A 1 409 ? 8.662 3.223 -1.088 1.00 86.50 409 ASP A N 1
ATOM 3264 C CA . ASP A 1 409 ? 8.546 4.449 -0.295 1.00 86.50 409 ASP A CA 1
ATOM 3265 C C . ASP A 1 409 ? 9.329 4.420 1.031 1.00 86.50 409 ASP A C 1
ATOM 3267 O O . ASP A 1 409 ? 9.534 5.483 1.636 1.00 86.50 409 ASP A O 1
ATOM 3271 N N . GLY A 1 410 ? 9.897 3.276 1.400 1.00 82.31 410 GLY A N 1
ATOM 3272 C CA . GLY A 1 410 ? 10.704 3.062 2.595 1.00 82.31 410 GLY A CA 1
ATOM 3273 C C . GLY A 1 410 ? 9.875 2.907 3.870 1.00 82.31 410 GLY A C 1
ATOM 3274 O O . GLY A 1 410 ? 10.399 3.216 4.947 1.00 82.31 410 GLY A O 1
ATOM 3275 N N . ASP A 1 411 ? 8.591 2.546 3.771 1.00 73.94 411 ASP A N 1
ATOM 3276 C CA . ASP A 1 411 ? 7.695 2.382 4.923 1.00 73.94 411 ASP A CA 1
ATOM 3277 C C . ASP A 1 411 ? 7.823 1.006 5.613 1.00 73.94 411 ASP A C 1
ATOM 3279 O O . ASP A 1 411 ? 7.259 0.794 6.693 1.00 73.94 411 ASP A O 1
ATOM 3283 N N . GLY A 1 412 ? 8.625 0.099 5.045 1.00 76.50 412 GLY A N 1
ATOM 3284 C CA . GLY A 1 412 ? 8.821 -1.262 5.532 1.00 76.50 412 GLY A CA 1
ATOM 3285 C C . GLY A 1 412 ? 7.797 -2.275 5.011 1.00 76.50 412 GLY A C 1
ATOM 3286 O O . GLY A 1 412 ? 7.817 -3.421 5.469 1.00 76.50 412 GLY A O 1
ATOM 3287 N N . LYS A 1 413 ? 6.914 -1.889 4.085 1.00 81.19 413 LYS A N 1
ATOM 3288 C CA . LYS A 1 413 ? 6.016 -2.775 3.339 1.00 81.19 413 LYS A CA 1
ATOM 3289 C C . LYS A 1 413 ? 6.459 -2.820 1.883 1.00 81.19 413 LYS A C 1
ATOM 3291 O O . LYS A 1 413 ? 6.741 -1.807 1.265 1.00 81.19 413 LYS A O 1
ATOM 3296 N N . ASP A 1 414 ? 6.505 -4.024 1.329 1.00 91.56 414 ASP A N 1
ATOM 3297 C CA . ASP A 1 414 ? 6.888 -4.196 -0.066 1.00 91.56 414 ASP A CA 1
ATOM 3298 C C . ASP A 1 414 ? 5.686 -4.011 -1.009 1.00 91.56 414 ASP A C 1
ATOM 3300 O O . ASP A 1 414 ? 4.607 -4.582 -0.796 1.00 91.56 414 ASP A O 1
ATOM 3304 N N . GLU A 1 415 ? 5.899 -3.308 -2.121 1.00 94.62 415 GLU A N 1
ATOM 3305 C CA . GLU A 1 415 ? 5.035 -3.382 -3.297 1.00 94.62 415 GLU A CA 1
ATOM 3306 C C . GLU A 1 415 ? 5.399 -4.601 -4.156 1.00 94.62 415 GLU A C 1
ATOM 3308 O O . GLU A 1 415 ? 6.569 -4.966 -4.317 1.00 94.62 415 GLU A O 1
ATOM 3313 N N . LEU A 1 416 ? 4.382 -5.212 -4.760 1.00 97.94 416 LEU A N 1
ATOM 3314 C CA . LEU A 1 416 ? 4.532 -6.324 -5.690 1.00 97.94 416 LEU A CA 1
ATOM 3315 C C . LEU A 1 416 ? 4.872 -5.802 -7.088 1.00 97.94 416 LEU A C 1
ATOM 3317 O O . LEU A 1 416 ? 4.070 -5.103 -7.705 1.00 97.94 416 LEU A O 1
ATOM 3321 N N . VAL A 1 417 ? 6.025 -6.198 -7.622 1.00 98.31 417 VAL A N 1
ATOM 3322 C CA . VAL A 1 417 ? 6.456 -5.905 -8.993 1.00 98.31 417 VAL A CA 1
ATOM 3323 C C . VAL A 1 417 ? 6.236 -7.133 -9.866 1.00 98.31 417 VAL A C 1
ATOM 3325 O O . VAL A 1 417 ? 6.839 -8.183 -9.633 1.00 98.31 417 VAL A O 1
ATOM 3328 N N . LEU A 1 418 ? 5.414 -6.985 -10.904 1.00 98.31 418 LEU A N 1
ATOM 3329 C CA . LEU A 1 418 ? 5.156 -8.009 -11.910 1.00 98.31 418 LEU A CA 1
ATOM 3330 C C . LEU A 1 418 ? 5.689 -7.564 -13.268 1.00 98.31 418 LEU A C 1
ATOM 3332 O O . LEU A 1 418 ? 5.347 -6.486 -13.755 1.00 98.31 418 LEU A O 1
ATOM 3336 N N . ILE A 1 419 ? 6.485 -8.417 -13.916 1.00 98.25 419 ILE A N 1
ATOM 3337 C CA . ILE A 1 419 ? 6.841 -8.249 -15.330 1.00 98.25 419 ILE A CA 1
ATOM 3338 C C . ILE A 1 419 ? 6.446 -9.508 -16.078 1.00 98.25 419 ILE A C 1
ATOM 3340 O O . ILE A 1 419 ? 6.843 -10.608 -15.704 1.00 98.25 419 ILE A O 1
ATOM 3344 N N . TYR A 1 420 ? 5.676 -9.346 -17.146 1.00 96.75 420 TYR A N 1
ATOM 3345 C CA . TYR A 1 420 ? 5.124 -10.451 -17.920 1.00 96.75 420 TYR A CA 1
ATOM 3346 C C . TYR A 1 420 ? 5.262 -10.199 -19.417 1.00 96.75 420 TYR A C 1
ATOM 3348 O O . TYR A 1 420 ? 5.309 -9.054 -19.874 1.00 96.75 420 TYR A O 1
ATOM 3356 N N . ARG A 1 421 ? 5.344 -11.282 -20.188 1.00 94.19 421 ARG A N 1
ATOM 3357 C CA . ARG A 1 421 ? 5.498 -11.250 -21.644 1.00 94.19 421 ARG A CA 1
ATOM 3358 C C . ARG A 1 421 ? 4.202 -11.696 -22.308 1.00 94.19 421 ARG A C 1
ATOM 3360 O O . ARG A 1 421 ? 3.649 -12.729 -21.940 1.00 94.19 421 ARG A O 1
ATOM 3367 N N . LYS A 1 422 ? 3.714 -10.937 -23.293 1.00 91.12 422 LYS A N 1
ATOM 3368 C CA . LYS A 1 422 ? 2.536 -11.330 -24.083 1.00 91.12 422 LYS A CA 1
ATOM 3369 C C . LYS A 1 422 ? 2.666 -10.977 -25.567 1.00 91.12 422 LYS A C 1
ATOM 3371 O O . LYS A 1 422 ? 3.300 -9.968 -25.894 1.00 91.12 422 LYS A O 1
ATOM 3376 N N . PRO A 1 423 ? 2.016 -11.748 -26.456 1.00 88.50 423 PRO A N 1
ATOM 3377 C CA . PRO A 1 423 ? 1.941 -11.427 -27.872 1.00 88.50 423 PRO A CA 1
ATOM 3378 C C . PRO A 1 423 ? 1.012 -10.233 -28.115 1.00 88.50 423 PRO A C 1
ATOM 3380 O O . PRO A 1 423 ? -0.114 -10.180 -27.618 1.00 88.50 423 PRO A O 1
ATOM 3383 N N . VAL A 1 424 ? 1.453 -9.296 -28.947 1.00 86.94 424 VAL A N 1
ATOM 3384 C CA . VAL A 1 424 ? 0.663 -8.162 -29.427 1.00 86.94 424 VAL A CA 1
ATOM 3385 C C . VAL A 1 424 ? 0.658 -8.098 -30.944 1.00 86.94 424 VAL A C 1
ATOM 3387 O O . VAL A 1 424 ? 1.643 -8.404 -31.609 1.00 86.94 424 VAL A O 1
ATOM 3390 N N . LYS A 1 425 ? -0.473 -7.681 -31.514 1.00 83.88 425 LYS A N 1
ATOM 3391 C CA . LYS A 1 425 ? -0.584 -7.442 -32.953 1.00 83.88 425 LYS A CA 1
ATOM 3392 C C . LYS A 1 425 ? -0.058 -6.049 -33.268 1.00 83.88 425 LYS A C 1
ATOM 3394 O O . LYS A 1 425 ? -0.665 -5.057 -32.872 1.00 83.88 425 LYS A O 1
ATOM 3399 N N . VAL A 1 426 ? 1.038 -5.984 -34.008 1.00 81.94 426 VAL A N 1
ATOM 3400 C CA . VAL A 1 426 ? 1.594 -4.743 -34.545 1.00 81.94 426 VAL A CA 1
ATOM 3401 C C . VAL A 1 426 ? 1.296 -4.637 -36.039 1.00 81.94 426 VAL A C 1
ATOM 3403 O O . VAL A 1 426 ? 1.092 -5.641 -36.732 1.00 81.94 426 VAL A O 1
ATOM 3406 N N . ARG A 1 427 ? 1.219 -3.400 -36.533 1.00 78.44 427 ARG A N 1
ATOM 3407 C CA . ARG A 1 427 ? 1.150 -3.124 -37.971 1.00 78.44 427 ARG A CA 1
ATOM 3408 C C . ARG A 1 427 ? 2.562 -3.151 -38.538 1.00 78.44 427 ARG A C 1
ATOM 3410 O O . ARG A 1 427 ? 3.439 -2.490 -37.994 1.00 78.44 427 ARG A O 1
ATOM 3417 N N . ASP A 1 428 ? 2.736 -3.877 -39.629 1.00 78.69 428 ASP A N 1
ATOM 3418 C CA . ASP A 1 428 ? 3.983 -3.969 -40.382 1.00 78.69 428 ASP A CA 1
ATOM 3419 C C . ASP A 1 428 ? 3.678 -3.833 -41.888 1.00 78.69 428 ASP A C 1
ATOM 3421 O O . ASP A 1 428 ? 2.509 -3.736 -42.280 1.00 78.69 428 ASP A O 1
ATOM 3425 N N . SER A 1 429 ? 4.707 -3.784 -42.732 1.00 78.50 429 SER A N 1
ATOM 3426 C CA . SER A 1 429 ? 4.571 -3.729 -44.194 1.00 78.50 429 SER A CA 1
ATOM 3427 C C . SER A 1 429 ? 5.274 -4.913 -44.852 1.00 78.50 429 SER A C 1
ATOM 3429 O O . SER A 1 429 ? 6.399 -5.251 -44.489 1.00 78.50 429 SER A O 1
ATOM 3431 N N . ASP A 1 430 ? 4.624 -5.552 -45.825 1.00 79.50 430 ASP A N 1
ATOM 3432 C CA . ASP A 1 430 ? 5.283 -6.565 -46.652 1.00 79.50 430 ASP A CA 1
ATOM 3433 C C . ASP A 1 430 ? 6.303 -5.934 -47.623 1.00 79.50 430 ASP A C 1
ATOM 3435 O O . ASP A 1 430 ? 6.436 -4.712 -47.732 1.00 79.50 430 ASP A O 1
ATOM 3439 N N . ALA A 1 431 ? 7.037 -6.774 -48.359 1.00 74.75 431 ALA A N 1
ATOM 3440 C CA . ALA A 1 431 ? 8.038 -6.326 -49.332 1.00 74.75 431 ALA A CA 1
ATOM 3441 C C . ALA A 1 431 ? 7.447 -5.498 -50.495 1.00 74.75 431 ALA A C 1
ATOM 3443 O O . ALA A 1 431 ? 8.195 -4.902 -51.270 1.00 74.75 431 ALA A O 1
ATOM 3444 N N . GLN A 1 432 ? 6.121 -5.471 -50.633 1.00 77.69 432 GLN A N 1
ATOM 3445 C CA . GLN A 1 432 ? 5.363 -4.731 -51.634 1.00 77.69 432 GLN A CA 1
ATOM 3446 C C . GLN A 1 432 ? 4.716 -3.462 -51.047 1.00 77.69 432 GLN A C 1
ATOM 3448 O O . GLN A 1 432 ? 4.067 -2.718 -51.781 1.00 77.69 432 GLN A O 1
ATOM 3453 N N . GLY A 1 433 ? 4.916 -3.186 -49.753 1.00 73.62 433 GLY A N 1
ATOM 3454 C CA . GLY A 1 433 ? 4.370 -2.025 -49.055 1.00 73.62 433 GLY A CA 1
ATOM 3455 C C . GLY A 1 433 ? 2.908 -2.172 -48.623 1.00 73.62 433 GLY A C 1
ATOM 3456 O O . GLY A 1 433 ? 2.305 -1.180 -48.214 1.00 73.62 433 GLY A O 1
ATOM 3457 N N . ASN A 1 434 ? 2.318 -3.370 -48.696 1.00 80.00 434 ASN A N 1
ATOM 3458 C CA . ASN A 1 434 ? 0.976 -3.604 -48.168 1.00 80.00 434 ASN A CA 1
ATOM 3459 C C . ASN A 1 434 ? 1.026 -3.781 -46.651 1.00 80.00 434 ASN A C 1
ATOM 3461 O O . ASN A 1 434 ? 1.926 -4.425 -46.110 1.00 80.00 434 ASN A O 1
ATOM 3465 N N . TYR A 1 435 ? 0.002 -3.272 -45.967 1.00 78.06 435 TYR A N 1
ATOM 3466 C CA . TYR A 1 435 ? -0.143 -3.466 -44.531 1.00 78.06 435 TYR A CA 1
ATOM 3467 C C . TYR A 1 435 ? -0.400 -4.933 -44.194 1.00 78.06 435 TYR A C 1
ATOM 3469 O O . TYR A 1 435 ? -1.402 -5.516 -44.613 1.00 78.06 435 TYR A O 1
ATOM 3477 N N . ILE A 1 436 ? 0.462 -5.490 -43.352 1.00 81.12 436 ILE A N 1
ATOM 3478 C CA . ILE A 1 436 ? 0.288 -6.809 -42.752 1.00 81.12 436 ILE A CA 1
ATOM 3479 C C . ILE A 1 436 ? 0.210 -6.678 -41.228 1.00 81.12 436 ILE A C 1
ATOM 3481 O O . ILE A 1 436 ? 0.737 -5.740 -40.627 1.00 81.12 436 ILE A O 1
ATOM 3485 N N . SER A 1 437 ? -0.487 -7.614 -40.583 1.00 78.94 437 SER A N 1
ATOM 3486 C CA . SER A 1 437 ? -0.481 -7.728 -39.124 1.00 78.94 437 SER A CA 1
ATOM 3487 C C . SER A 1 437 ? 0.552 -8.769 -38.723 1.00 78.94 437 SER A C 1
ATOM 3489 O O . SER A 1 437 ? 0.441 -9.936 -39.098 1.00 78.94 437 SER A O 1
ATOM 3491 N N . LYS A 1 438 ? 1.546 -8.338 -37.952 1.00 84.19 438 LYS A N 1
ATOM 3492 C CA . LYS A 1 438 ? 2.573 -9.200 -37.375 1.00 84.19 438 LYS A CA 1
ATOM 3493 C C . LYS A 1 438 ? 2.323 -9.327 -35.877 1.00 84.19 438 LYS A C 1
ATOM 3495 O O . LYS A 1 438 ? 1.876 -8.380 -35.234 1.00 84.19 438 LYS A O 1
ATOM 3500 N N . VAL A 1 439 ? 2.575 -10.508 -35.326 1.00 84.00 439 VAL A N 1
ATOM 3501 C CA . VAL A 1 439 ? 2.552 -10.722 -33.877 1.00 84.00 439 VAL A CA 1
ATOM 3502 C C . VAL A 1 439 ? 3.964 -10.512 -33.346 1.00 84.00 439 VAL A C 1
ATOM 3504 O O . VAL A 1 439 ? 4.904 -11.138 -33.832 1.00 84.00 439 VAL A O 1
ATOM 3507 N N . GLU A 1 440 ? 4.104 -9.625 -32.369 1.00 85.69 440 GLU A N 1
ATOM 3508 C CA . GLU A 1 440 ? 5.348 -9.373 -31.646 1.00 85.69 440 GLU A CA 1
ATOM 3509 C C . GLU A 1 440 ? 5.120 -9.582 -30.158 1.00 85.69 440 GLU A C 1
ATOM 3511 O O . GLU A 1 440 ? 4.118 -9.130 -29.616 1.00 85.69 440 GLU A O 1
ATOM 3516 N N . ASP A 1 441 ? 6.044 -10.255 -29.486 1.00 88.50 441 ASP A N 1
ATOM 3517 C CA . ASP A 1 441 ? 5.981 -10.410 -28.038 1.00 88.50 441 ASP A CA 1
ATOM 3518 C C . ASP A 1 441 ? 6.596 -9.187 -27.357 1.00 88.50 441 ASP A C 1
ATOM 3520 O O . ASP A 1 441 ? 7.704 -8.769 -27.705 1.00 88.50 441 ASP A O 1
ATOM 3524 N N . LYS A 1 442 ? 5.900 -8.634 -26.362 1.00 91.44 442 LYS A N 1
ATOM 3525 C CA . LYS A 1 442 ? 6.378 -7.492 -25.574 1.00 91.44 442 LYS A CA 1
ATOM 3526 C C . LYS A 1 442 ? 6.290 -7.769 -24.084 1.00 91.44 442 LYS A C 1
ATOM 3528 O O . LYS A 1 442 ? 5.410 -8.503 -23.632 1.00 91.44 442 LYS A O 1
ATOM 3533 N N . TYR A 1 443 ? 7.204 -7.152 -23.342 1.00 94.81 443 TYR A N 1
ATOM 3534 C CA . TYR A 1 443 ? 7.176 -7.129 -21.886 1.00 94.81 443 TYR A CA 1
ATOM 3535 C C . TYR A 1 443 ? 6.348 -5.958 -21.378 1.00 94.81 443 TYR A C 1
ATOM 3537 O O . TYR A 1 443 ? 6.446 -4.846 -21.892 1.00 94.81 443 TYR A O 1
ATOM 3545 N N . TYR A 1 444 ? 5.585 -6.227 -20.332 1.00 95.00 444 TYR A N 1
ATOM 3546 C CA . TYR A 1 444 ? 4.759 -5.276 -19.608 1.00 95.00 444 TYR A CA 1
ATOM 3547 C C . TYR A 1 444 ? 5.171 -5.301 -18.148 1.00 95.00 444 TYR A C 1
ATOM 3549 O O . TYR A 1 444 ? 5.510 -6.366 -17.634 1.00 95.00 444 TYR A O 1
ATOM 3557 N N . ILE A 1 445 ? 5.117 -4.147 -17.490 1.00 96.88 445 ILE A N 1
ATOM 3558 C CA . ILE A 1 445 ? 5.339 -4.040 -16.051 1.00 96.88 445 ILE A CA 1
ATOM 3559 C C . ILE A 1 445 ? 4.086 -3.503 -15.377 1.00 96.88 445 ILE A C 1
ATOM 3561 O O . ILE A 1 445 ? 3.483 -2.531 -15.843 1.00 96.88 445 ILE A O 1
ATOM 3565 N N . GLU A 1 446 ? 3.721 -4.130 -14.269 1.00 97.88 446 GLU A N 1
ATOM 3566 C CA . GLU A 1 446 ? 2.679 -3.674 -13.362 1.00 97.88 446 GLU A CA 1
ATOM 3567 C C . GLU A 1 446 ? 3.214 -3.737 -11.927 1.00 97.88 446 GLU A C 1
ATOM 3569 O O . GLU A 1 446 ? 3.890 -4.693 -11.550 1.00 97.88 446 GLU A O 1
ATOM 3574 N N . ILE A 1 447 ? 2.966 -2.688 -11.143 1.00 97.75 447 ILE A N 1
ATOM 3575 C CA . ILE A 1 447 ? 3.370 -2.610 -9.735 1.00 97.75 447 ILE A CA 1
ATOM 3576 C C . ILE A 1 447 ? 2.108 -2.428 -8.903 1.00 97.75 447 ILE A C 1
ATOM 3578 O O . ILE A 1 447 ? 1.315 -1.524 -9.180 1.00 97.75 447 ILE A O 1
ATOM 3582 N N . TYR A 1 448 ? 1.924 -3.278 -7.899 1.00 93.75 448 TYR A N 1
ATOM 3583 C CA . TYR A 1 448 ? 0.764 -3.287 -7.019 1.00 93.75 448 TYR A CA 1
ATOM 3584 C C . TYR A 1 448 ? 1.173 -2.929 -5.596 1.00 93.75 448 TYR A C 1
ATOM 3586 O O . TYR A 1 448 ? 2.143 -3.463 -5.065 1.00 93.75 448 TYR A O 1
ATOM 3594 N N . ARG A 1 449 ? 0.379 -2.070 -4.963 1.00 89.00 449 ARG A N 1
ATOM 3595 C CA . ARG A 1 449 ? 0.454 -1.799 -3.528 1.00 89.00 449 ARG A CA 1
ATOM 3596 C C . ARG A 1 449 ? -0.616 -2.586 -2.795 1.00 89.00 449 ARG A C 1
ATOM 3598 O O . ARG A 1 449 ? -1.697 -2.829 -3.335 1.00 89.00 449 ARG A O 1
ATOM 3605 N N . TYR A 1 450 ? -0.361 -2.927 -1.546 1.00 80.69 450 TYR A N 1
ATOM 3606 C CA . TYR A 1 450 ? -1.386 -3.498 -0.691 1.00 80.69 450 TYR A CA 1
ATOM 3607 C C . TYR A 1 450 ? -2.258 -2.402 -0.080 1.00 80.69 450 TYR A C 1
ATOM 3609 O O . TYR A 1 450 ? -1.762 -1.412 0.458 1.00 80.69 450 TYR A O 1
ATOM 3617 N N . ASN A 1 451 ? -3.571 -2.600 -0.109 1.00 67.62 451 ASN A N 1
ATOM 3618 C CA . ASN A 1 451 ? -4.513 -1.762 0.615 1.00 67.62 451 ASN A CA 1
ATOM 3619 C C . ASN A 1 451 ? -5.702 -2.597 1.084 1.00 67.62 451 ASN A C 1
ATOM 3621 O O . ASN A 1 451 ? -6.364 -3.236 0.270 1.00 67.62 451 ASN A O 1
ATOM 3625 N N . SER A 1 452 ? -5.984 -2.574 2.388 1.00 60.09 452 SER A N 1
ATOM 3626 C CA . SER A 1 452 ? -7.200 -3.167 2.967 1.00 60.09 452 SER A CA 1
ATOM 3627 C C . SER A 1 452 ? -7.554 -4.572 2.447 1.00 60.09 452 SER A C 1
ATOM 3629 O O . SER A 1 452 ? -8.692 -4.832 2.077 1.00 60.09 452 SER A O 1
ATOM 3631 N N . GLY A 1 453 ? -6.591 -5.496 2.411 1.00 64.06 453 GLY A N 1
ATOM 3632 C CA . GLY A 1 453 ? -6.823 -6.887 1.995 1.00 64.06 453 GLY A CA 1
ATOM 3633 C C . GLY A 1 453 ? -6.769 -7.138 0.489 1.00 64.06 453 GLY A C 1
ATOM 3634 O O . GLY A 1 453 ? -7.056 -8.246 0.052 1.00 64.06 453 GLY A O 1
ATOM 3635 N N . LYS A 1 454 ? -6.424 -6.130 -0.320 1.00 71.06 454 LYS A N 1
ATOM 3636 C CA . LYS A 1 454 ? -6.346 -6.248 -1.779 1.00 71.06 454 LYS A CA 1
ATOM 3637 C C . LYS A 1 454 ? -5.033 -5.709 -2.322 1.00 71.06 454 LYS A C 1
ATOM 3639 O O . LYS A 1 454 ? -4.466 -4.752 -1.794 1.00 71.06 454 LYS A O 1
ATOM 3644 N N . ALA A 1 455 ? -4.598 -6.293 -3.430 1.00 85.56 455 ALA A N 1
ATOM 3645 C CA . ALA A 1 455 ? -3.569 -5.726 -4.282 1.00 85.56 455 ALA A CA 1
ATOM 3646 C C . ALA A 1 455 ? -4.209 -4.676 -5.203 1.00 85.56 455 ALA A C 1
ATOM 3648 O O . ALA A 1 455 ? -5.103 -4.987 -5.989 1.00 85.56 455 ALA A O 1
ATOM 3649 N N . ILE A 1 456 ? -3.771 -3.424 -5.105 1.00 80.06 456 ILE A N 1
ATOM 3650 C CA . ILE A 1 456 ? -4.244 -2.313 -5.934 1.00 80.06 456 ILE A CA 1
ATOM 3651 C C . ILE A 1 456 ? -3.126 -1.901 -6.883 1.00 80.06 456 ILE A C 1
ATOM 3653 O O . ILE A 1 456 ? -2.009 -1.624 -6.451 1.00 80.06 456 ILE A O 1
ATOM 3657 N N . LEU A 1 457 ? -3.434 -1.830 -8.177 1.00 88.44 457 LEU A N 1
ATOM 3658 C CA . LEU A 1 457 ? -2.493 -1.387 -9.200 1.00 88.44 457 LEU A CA 1
ATOM 3659 C C . LEU A 1 457 ? -2.063 0.067 -8.937 1.00 88.44 457 LEU A C 1
ATOM 3661 O O . LEU A 1 457 ? -2.894 0.974 -8.933 1.00 88.44 457 LEU A O 1
ATOM 3665 N N . ALA A 1 458 ? -0.765 0.277 -8.734 1.00 86.88 458 ALA A N 1
ATOM 3666 C CA . ALA A 1 458 ? -0.145 1.576 -8.474 1.00 86.88 458 ALA A CA 1
ATOM 3667 C C . ALA A 1 458 ? 0.615 2.126 -9.692 1.00 86.88 458 ALA A C 1
ATOM 3669 O O . ALA A 1 458 ? 0.802 3.338 -9.824 1.00 86.88 458 ALA A O 1
ATOM 3670 N N . TYR A 1 459 ? 1.072 1.245 -10.583 1.00 93.19 459 TYR A N 1
ATOM 3671 C CA . TYR A 1 459 ? 1.758 1.623 -11.815 1.00 93.19 459 TYR A CA 1
ATOM 3672 C C . TYR A 1 459 ? 1.586 0.569 -12.896 1.00 93.19 459 TYR A C 1
ATOM 3674 O O . TYR A 1 459 ? 1.579 -0.626 -12.615 1.00 93.19 459 TYR A O 1
ATOM 3682 N N . LYS A 1 460 ? 1.513 1.027 -14.145 1.00 94.31 460 LYS A N 1
ATOM 3683 C CA . LYS A 1 460 ? 1.476 0.181 -15.332 1.00 94.31 460 LYS A CA 1
ATOM 3684 C C . LYS A 1 460 ? 2.210 0.853 -16.478 1.00 94.31 460 LYS A C 1
ATOM 3686 O O . LYS A 1 460 ? 2.030 2.047 -16.709 1.00 94.31 460 LYS A O 1
ATOM 3691 N N . ASN A 1 461 ? 2.983 0.074 -17.227 1.00 89.62 461 ASN A N 1
ATOM 3692 C CA . ASN A 1 461 ? 3.591 0.531 -18.471 1.00 89.62 461 ASN A CA 1
ATOM 3693 C C . ASN A 1 461 ? 3.602 -0.578 -19.534 1.00 89.62 461 ASN A C 1
ATOM 3695 O O . ASN A 1 461 ? 3.730 -1.764 -19.225 1.00 89.62 461 ASN A O 1
ATOM 3699 N N . GLU A 1 462 ? 3.466 -0.177 -20.798 1.00 82.81 462 GLU A N 1
ATOM 3700 C CA . GLU A 1 462 ? 3.360 -1.065 -21.963 1.00 82.81 462 GLU A CA 1
ATOM 3701 C C . GLU A 1 462 ? 4.712 -1.457 -22.582 1.00 82.81 462 GLU A C 1
ATOM 3703 O O . GLU A 1 462 ? 4.766 -2.030 -23.672 1.00 82.81 462 GLU A O 1
ATOM 3708 N N . SER A 1 463 ? 5.808 -1.133 -21.897 1.00 79.81 463 SER A N 1
ATOM 3709 C CA . SER A 1 463 ? 7.165 -1.554 -22.233 1.00 79.81 463 SER A CA 1
ATOM 3710 C C . SER A 1 463 ? 8.062 -1.486 -20.998 1.00 79.81 463 SER A C 1
ATOM 3712 O O . SER A 1 463 ? 7.778 -0.762 -20.039 1.00 79.81 463 SER A O 1
ATOM 3714 N N . ILE A 1 464 ? 9.182 -2.202 -21.058 1.00 90.81 464 ILE A N 1
ATOM 3715 C CA . ILE A 1 464 ? 10.316 -2.048 -20.138 1.00 90.81 464 ILE A CA 1
ATOM 3716 C C . ILE A 1 464 ? 11.508 -1.416 -20.869 1.00 90.81 464 ILE A C 1
ATOM 3718 O O . ILE A 1 464 ? 11.360 -0.963 -22.009 1.00 90.81 464 ILE A O 1
ATOM 3722 N N . SER A 1 465 ? 12.671 -1.357 -20.214 1.00 93.62 465 SER A N 1
ATOM 3723 C CA . SER A 1 465 ? 13.853 -0.736 -20.808 1.00 93.62 465 SER A CA 1
ATOM 3724 C C . SER A 1 465 ? 14.449 -1.578 -21.932 1.00 93.62 465 SER A C 1
ATOM 3726 O O . SER A 1 465 ? 14.425 -2.808 -21.863 1.00 93.62 465 SER A O 1
ATOM 3728 N N . ASN A 1 466 ? 15.055 -0.914 -22.916 1.00 92.00 466 ASN A N 1
ATOM 3729 C CA . ASN A 1 466 ? 15.841 -1.550 -23.974 1.00 92.00 466 ASN A CA 1
ATOM 3730 C C . ASN A 1 466 ? 17.249 -0.937 -24.102 1.00 92.00 466 ASN A C 1
ATOM 3732 O O . ASN A 1 466 ? 17.598 0.009 -23.391 1.00 92.00 466 ASN A O 1
ATOM 3736 N N . SER A 1 467 ? 18.098 -1.501 -24.965 1.00 86.06 467 SER A N 1
ATOM 3737 C CA . SER A 1 467 ? 19.485 -1.042 -25.152 1.00 86.06 467 SER A CA 1
ATOM 3738 C C . SER A 1 467 ? 19.672 -0.208 -26.420 1.00 86.06 467 SER A C 1
ATOM 3740 O O . SER A 1 467 ? 19.093 -0.486 -27.474 1.00 86.06 467 SER A O 1
ATOM 3742 N N . LEU A 1 468 ? 20.567 0.780 -26.348 1.00 81.19 468 LEU A N 1
ATOM 3743 C CA . LEU A 1 468 ? 21.012 1.544 -27.512 1.00 81.19 468 LEU A CA 1
ATOM 3744 C C . LEU A 1 468 ? 21.728 0.620 -28.511 1.00 81.19 468 LEU A C 1
ATOM 3746 O O . LEU A 1 468 ? 22.747 0.017 -28.189 1.00 81.19 468 LEU A O 1
ATOM 3750 N N . GLY A 1 469 ? 21.205 0.508 -29.734 1.00 68.06 469 GLY A N 1
ATOM 3751 C CA . GLY A 1 469 ? 21.817 -0.285 -30.812 1.00 68.06 469 GLY A CA 1
ATOM 3752 C C . GLY A 1 469 ? 21.628 -1.808 -30.710 1.00 68.06 469 GLY A C 1
ATOM 3753 O O . GLY A 1 469 ? 21.824 -2.502 -31.705 1.00 68.06 469 GLY A O 1
ATOM 3754 N N . GLU A 1 470 ? 21.181 -2.328 -29.564 1.00 65.69 470 GLU A N 1
ATOM 3755 C CA . GLU A 1 470 ? 20.745 -3.718 -29.376 1.00 65.69 470 GLU A CA 1
ATOM 3756 C C . GLU A 1 470 ? 19.275 -3.725 -28.929 1.00 65.69 470 GLU A C 1
ATOM 3758 O O . GLU A 1 470 ? 18.966 -4.033 -27.784 1.00 65.69 470 GLU A O 1
ATOM 3763 N N . SER A 1 471 ? 18.347 -3.383 -29.835 1.00 62.62 471 SER A N 1
ATOM 3764 C CA . SER A 1 471 ? 16.901 -3.285 -29.538 1.00 62.62 471 SER A CA 1
ATOM 3765 C C . SER A 1 471 ? 16.259 -4.587 -29.041 1.00 62.62 471 SER A C 1
ATOM 3767 O O . SER A 1 471 ? 15.090 -4.595 -28.670 1.00 62.62 471 SER A O 1
ATOM 3769 N N . GLU A 1 472 ? 17.000 -5.691 -29.092 1.00 79.12 472 GLU A N 1
ATOM 3770 C CA . GLU A 1 472 ? 16.589 -7.004 -28.613 1.00 79.12 472 GLU A CA 1
ATOM 3771 C C . GLU A 1 472 ? 16.852 -7.187 -27.114 1.00 79.12 472 GLU A C 1
ATOM 3773 O O . GLU A 1 472 ? 16.180 -8.009 -26.500 1.00 79.12 472 GLU A O 1
ATOM 3778 N N . ASP A 1 473 ? 17.787 -6.444 -26.513 1.00 89.19 473 ASP A N 1
ATOM 3779 C CA . ASP A 1 473 ? 18.029 -6.515 -25.073 1.00 89.19 473 ASP A CA 1
ATOM 3780 C C . ASP A 1 473 ? 16.872 -5.829 -24.331 1.00 89.19 473 ASP A C 1
ATOM 3782 O O . ASP A 1 473 ? 16.576 -4.662 -24.590 1.00 89.19 473 ASP A O 1
ATOM 3786 N N . MET A 1 474 ? 16.240 -6.547 -23.399 1.00 93.06 474 MET A N 1
ATOM 3787 C CA . MET A 1 474 ? 15.155 -6.037 -22.554 1.00 93.06 474 MET A CA 1
ATOM 3788 C C . MET A 1 474 ? 15.518 -6.214 -21.082 1.00 93.06 474 MET A C 1
ATOM 3790 O O . MET A 1 474 ? 15.946 -7.299 -20.676 1.00 93.06 474 MET A O 1
ATOM 3794 N N . TYR A 1 475 ? 15.352 -5.165 -20.280 1.00 94.06 475 TYR A N 1
ATOM 3795 C CA . TYR A 1 475 ? 15.722 -5.159 -18.864 1.00 94.06 475 TYR A CA 1
ATOM 3796 C C . TYR A 1 475 ? 14.868 -4.183 -18.044 1.00 94.06 475 TYR A C 1
ATOM 3798 O O . TYR A 1 475 ? 14.179 -3.315 -18.583 1.00 94.06 475 TYR A O 1
ATOM 3806 N N . TYR A 1 476 ? 14.927 -4.310 -16.721 1.00 95.38 476 TYR A N 1
ATOM 3807 C CA . TYR A 1 476 ? 14.378 -3.320 -15.793 1.00 95.38 476 TYR A CA 1
ATOM 3808 C C . TYR A 1 476 ? 15.441 -2.868 -14.791 1.00 95.38 476 TYR A C 1
ATOM 3810 O O . TYR A 1 476 ? 16.421 -3.578 -14.540 1.00 95.38 476 TYR A O 1
ATOM 3818 N N . ILE A 1 477 ? 15.268 -1.653 -14.263 1.00 96.88 477 ILE A N 1
ATOM 3819 C CA . ILE A 1 477 ? 16.220 -1.019 -13.353 1.00 96.88 477 ILE A CA 1
ATOM 3820 C C . ILE A 1 477 ? 15.493 -0.595 -12.079 1.00 96.88 477 ILE A C 1
ATOM 3822 O O . ILE A 1 477 ? 14.533 0.175 -12.129 1.00 96.88 477 ILE A O 1
ATOM 3826 N N . ILE A 1 478 ? 16.017 -1.035 -10.935 1.00 97.38 478 ILE A N 1
ATOM 3827 C CA . ILE A 1 478 ? 15.635 -0.530 -9.615 1.00 97.38 478 ILE A CA 1
ATOM 3828 C C . ILE A 1 478 ? 16.810 0.243 -9.024 1.00 97.38 478 ILE A C 1
ATOM 3830 O O . ILE A 1 478 ? 17.925 -0.269 -8.911 1.00 97.38 478 ILE A O 1
ATOM 3834 N N . LYS A 1 479 ? 16.563 1.488 -8.629 1.00 97.25 479 LYS A N 1
ATOM 3835 C CA . LYS A 1 479 ? 17.530 2.347 -7.941 1.00 97.25 479 LYS A CA 1
ATOM 3836 C C . LYS A 1 479 ? 17.227 2.372 -6.451 1.00 97.25 479 LYS A C 1
ATOM 3838 O O . LYS A 1 479 ? 16.108 2.688 -6.075 1.00 97.25 479 LYS A O 1
ATOM 3843 N N . LYS A 1 480 ? 18.227 2.142 -5.604 1.00 95.62 480 LYS A N 1
ATOM 3844 C CA . LYS A 1 480 ? 18.139 2.249 -4.142 1.00 95.62 480 LYS A CA 1
ATOM 3845 C C . LYS A 1 480 ? 18.821 3.527 -3.668 1.00 95.62 480 LYS A C 1
ATOM 3847 O O . LYS A 1 480 ? 19.986 3.775 -3.976 1.00 95.62 480 LYS A O 1
ATOM 3852 N N . LYS A 1 481 ? 18.105 4.359 -2.909 1.00 93.25 481 LYS A N 1
ATOM 3853 C CA . LYS A 1 481 ? 18.649 5.596 -2.331 1.00 93.25 481 LYS A CA 1
ATOM 3854 C C . LYS A 1 481 ? 17.914 5.965 -1.046 1.00 93.25 481 LYS A C 1
ATOM 3856 O O . LYS A 1 481 ? 16.705 6.156 -1.058 1.00 93.25 481 LYS A O 1
ATOM 3861 N N . ASN A 1 482 ? 18.668 6.161 0.039 1.00 89.94 482 ASN A N 1
ATOM 3862 C CA . ASN A 1 482 ? 18.157 6.594 1.348 1.00 89.94 482 ASN A CA 1
ATOM 3863 C C . ASN A 1 482 ? 17.035 5.695 1.905 1.00 89.94 482 ASN A C 1
ATOM 3865 O O . ASN A 1 482 ? 16.038 6.208 2.402 1.00 89.94 482 ASN A O 1
ATOM 3869 N N . GLY A 1 483 ? 17.181 4.372 1.780 1.00 86.94 483 GLY A N 1
ATOM 3870 C CA . GLY A 1 483 ? 16.171 3.408 2.236 1.00 86.94 483 GLY A CA 1
ATOM 3871 C C . GLY A 1 483 ? 14.917 3.325 1.361 1.00 86.94 483 GLY A C 1
ATOM 3872 O O . GLY A 1 483 ? 14.028 2.566 1.697 1.00 86.94 483 GLY A O 1
ATOM 3873 N N . LYS A 1 484 ? 14.858 4.071 0.251 1.00 93.44 484 LYS A N 1
ATOM 3874 C CA . LYS A 1 484 ? 13.766 4.040 -0.730 1.00 93.44 484 LYS A CA 1
ATOM 3875 C C . LYS A 1 484 ? 14.225 3.423 -2.042 1.00 93.44 484 LYS A C 1
ATOM 3877 O O . LYS A 1 484 ? 15.417 3.518 -2.383 1.00 93.44 484 LYS A O 1
ATOM 3882 N N . SER A 1 485 ? 13.278 2.895 -2.806 1.00 97.56 485 SER A N 1
ATOM 3883 C CA . SER A 1 485 ? 13.516 2.368 -4.149 1.00 97.56 485 SER A CA 1
ATOM 3884 C C . SER A 1 485 ? 12.827 3.230 -5.213 1.00 97.56 485 SER A C 1
ATOM 3886 O O . SER A 1 485 ? 11.840 3.908 -4.954 1.00 97.56 485 SER A O 1
ATOM 3888 N N . TYR A 1 486 ? 13.376 3.248 -6.424 1.00 97.44 486 TYR A N 1
ATOM 3889 C CA . TYR A 1 486 ? 12.832 3.987 -7.564 1.00 97.44 486 TYR A CA 1
ATOM 3890 C C . TYR A 1 486 ? 12.857 3.081 -8.786 1.00 97.44 486 TYR A C 1
ATOM 3892 O O . TYR A 1 486 ? 13.836 2.361 -9.002 1.00 97.44 486 TYR A O 1
ATOM 3900 N N . TYR A 1 487 ? 11.805 3.151 -9.596 1.00 97.19 487 TYR A N 1
ATOM 3901 C CA . TYR A 1 487 ? 11.750 2.442 -10.867 1.00 97.19 487 TYR A CA 1
ATOM 3902 C C . TYR A 1 487 ? 12.353 3.321 -11.963 1.00 97.19 487 TYR A C 1
ATOM 3904 O O . TYR A 1 487 ? 11.961 4.477 -12.117 1.00 97.19 487 TYR A O 1
ATOM 3912 N N . CYS A 1 488 ? 13.324 2.802 -12.712 1.00 96.75 488 CYS A N 1
ATOM 3913 C CA . CYS A 1 488 ? 13.978 3.541 -13.788 1.00 96.75 488 CYS A CA 1
ATOM 3914 C C . CYS A 1 488 ? 13.743 2.857 -15.139 1.00 96.75 488 CYS A C 1
ATOM 3916 O O . CYS A 1 488 ? 13.773 1.628 -15.238 1.00 96.75 488 CYS A O 1
ATOM 3918 N N . VAL A 1 489 ? 13.547 3.664 -16.183 1.00 95.44 489 VAL A N 1
ATOM 3919 C CA . VAL A 1 489 ? 13.268 3.191 -17.544 1.00 95.44 489 VAL A CA 1
ATOM 3920 C C . VAL A 1 489 ? 14.181 3.888 -18.534 1.00 95.44 489 VAL A C 1
ATOM 3922 O O . VAL A 1 489 ? 14.223 5.111 -18.546 1.00 95.44 489 VAL A O 1
ATOM 3925 N N . ASN A 1 490 ? 14.851 3.123 -19.393 1.00 95.19 490 ASN A N 1
ATOM 3926 C CA . ASN A 1 490 ? 15.536 3.646 -20.573 1.00 95.19 490 ASN A CA 1
ATOM 3927 C C . ASN A 1 490 ? 14.820 3.173 -21.837 1.00 95.19 490 ASN A C 1
ATOM 3929 O O . ASN A 1 490 ? 14.679 1.970 -22.038 1.00 95.19 490 ASN A O 1
ATOM 3933 N N . ALA A 1 491 ? 14.422 4.089 -22.712 1.00 93.44 491 ALA A N 1
ATOM 3934 C CA . ALA A 1 491 ? 13.803 3.750 -23.985 1.00 93.44 491 ALA A CA 1
ATOM 3935 C C . ALA A 1 491 ? 14.592 4.347 -25.150 1.00 93.44 491 ALA A C 1
ATOM 3937 O O . ALA A 1 491 ? 14.826 5.550 -25.222 1.00 93.44 491 ALA A O 1
ATOM 3938 N N . PHE A 1 492 ? 14.968 3.491 -26.093 1.00 92.19 492 PHE A N 1
ATOM 3939 C CA . PHE A 1 492 ? 15.683 3.837 -27.310 1.00 92.19 492 PHE A CA 1
ATOM 3940 C C . PHE A 1 492 ? 14.871 3.424 -28.535 1.00 92.19 492 PHE A C 1
ATOM 3942 O O . PHE A 1 492 ? 14.451 2.275 -28.671 1.00 92.19 492 PHE A O 1
ATOM 3949 N N . SER A 1 493 ? 14.715 4.351 -29.470 1.00 89.69 493 SER A N 1
ATOM 3950 C CA . SER A 1 493 ? 14.186 4.114 -30.809 1.00 89.69 493 SER A CA 1
ATOM 3951 C C . SER A 1 493 ? 15.252 4.512 -31.817 1.00 89.69 493 SER A C 1
ATOM 3953 O O . SER A 1 493 ? 15.583 5.692 -31.933 1.00 89.69 493 SER A O 1
ATOM 3955 N N . VAL A 1 494 ? 15.767 3.533 -32.558 1.00 85.81 494 VAL A N 1
ATOM 3956 C CA . VAL A 1 494 ? 16.783 3.731 -33.595 1.00 85.81 494 VAL A CA 1
ATOM 3957 C C . VAL A 1 494 ? 16.165 3.416 -34.952 1.00 85.81 494 VAL A C 1
ATOM 3959 O O . VAL A 1 494 ? 15.687 2.309 -35.180 1.00 85.81 494 VAL A O 1
ATOM 3962 N N . GLN A 1 495 ? 16.171 4.393 -35.852 1.00 84.94 495 GLN A N 1
ATOM 3963 C CA . GLN A 1 495 ? 15.605 4.300 -37.196 1.00 84.94 495 GLN A CA 1
ATOM 3964 C C . GLN A 1 495 ? 16.666 4.658 -38.246 1.00 84.94 495 GLN A C 1
ATOM 3966 O O . GLN A 1 495 ? 17.751 5.149 -37.919 1.00 84.94 495 GLN A O 1
ATOM 3971 N N . GLU A 1 496 ? 16.367 4.374 -39.517 1.00 81.81 496 GLU A N 1
ATOM 3972 C CA . GLU A 1 496 ? 17.216 4.723 -40.668 1.00 81.81 496 GLU A CA 1
ATOM 3973 C C . GLU A 1 496 ? 18.694 4.323 -40.502 1.00 81.81 496 GLU A C 1
ATOM 3975 O O . GLU A 1 496 ? 19.610 5.118 -40.726 1.00 81.81 496 GLU A O 1
ATOM 3980 N N . SER A 1 497 ? 18.934 3.085 -40.056 1.00 79.69 497 SER A N 1
ATOM 3981 C CA . SER A 1 497 ? 20.283 2.551 -39.813 1.00 79.69 497 SER A CA 1
ATOM 3982 C C . SER A 1 497 ? 21.123 3.404 -38.847 1.00 79.69 497 SER A C 1
ATOM 3984 O O . SER A 1 497 ? 22.336 3.516 -39.012 1.00 79.69 497 SER A O 1
ATOM 3986 N N . GLY A 1 498 ? 20.487 4.019 -37.844 1.00 78.62 498 GLY A N 1
ATOM 3987 C CA . GLY A 1 498 ? 21.167 4.810 -36.814 1.00 78.62 498 GLY A CA 1
ATOM 3988 C C . GLY A 1 498 ? 21.213 6.313 -37.074 1.00 78.62 498 GLY A C 1
ATOM 3989 O O . GLY A 1 498 ? 21.765 7.043 -36.255 1.00 78.62 498 GLY A O 1
ATOM 3990 N N . ARG A 1 499 ? 20.641 6.801 -38.183 1.00 83.81 499 ARG A N 1
ATOM 3991 C CA . ARG A 1 499 ? 20.617 8.243 -38.502 1.00 83.81 499 ARG A CA 1
ATOM 3992 C C . ARG A 1 499 ? 19.601 9.025 -37.682 1.00 83.81 499 ARG A C 1
ATOM 3994 O O . ARG A 1 499 ? 19.797 10.222 -37.471 1.00 83.81 499 ARG A O 1
ATOM 4001 N N . VAL A 1 500 ? 18.545 8.352 -37.234 1.00 88.75 500 VAL A N 1
ATOM 4002 C CA . VAL A 1 500 ? 17.499 8.931 -36.396 1.00 88.75 500 VAL A CA 1
ATOM 4003 C C . VAL A 1 500 ? 17.438 8.139 -35.096 1.00 88.75 500 VAL A C 1
ATOM 4005 O O . VAL A 1 500 ? 17.157 6.940 -35.108 1.00 88.75 500 VAL A O 1
ATOM 4008 N N . ILE A 1 501 ? 17.732 8.799 -33.977 1.00 90.50 501 ILE A N 1
ATOM 4009 C CA . ILE A 1 501 ? 17.718 8.203 -32.637 1.00 90.50 501 ILE A CA 1
ATOM 4010 C C . ILE A 1 501 ? 16.831 9.059 -31.744 1.00 90.50 501 ILE A C 1
ATOM 4012 O O . ILE A 1 501 ? 17.012 10.271 -31.673 1.00 90.50 501 ILE A O 1
ATOM 4016 N N . SER A 1 502 ? 15.904 8.428 -31.033 1.00 92.31 502 SER A N 1
ATOM 4017 C CA . SER A 1 502 ? 15.207 9.026 -29.896 1.00 92.31 502 SER A CA 1
ATOM 4018 C C . SER A 1 502 ? 15.509 8.186 -28.670 1.00 92.31 502 SER A C 1
ATOM 4020 O O . SER A 1 502 ? 15.263 6.982 -28.683 1.00 92.31 502 SER A O 1
ATOM 4022 N N . ALA A 1 503 ? 16.048 8.812 -27.633 1.00 94.00 503 ALA A N 1
ATOM 4023 C CA . ALA A 1 503 ? 16.433 8.151 -26.401 1.00 94.00 503 ALA A CA 1
ATOM 4024 C C . ALA A 1 503 ? 15.848 8.908 -25.211 1.00 94.00 503 ALA A C 1
ATOM 4026 O O . ALA A 1 503 ? 15.998 10.127 -25.141 1.00 94.00 503 ALA A O 1
ATOM 4027 N N . THR A 1 504 ? 15.213 8.199 -24.284 1.00 95.12 504 THR A N 1
ATOM 4028 C CA . THR A 1 504 ? 14.697 8.744 -23.025 1.00 95.12 504 THR A CA 1
ATOM 4029 C C . THR A 1 504 ? 15.148 7.888 -21.848 1.00 95.12 504 THR A C 1
ATOM 4031 O O . THR A 1 504 ? 15.316 6.674 -21.970 1.00 95.12 504 THR A O 1
ATOM 4034 N N . SER A 1 505 ? 15.364 8.528 -20.705 1.00 96.12 505 SER A N 1
ATOM 4035 C CA . SER A 1 505 ? 15.671 7.898 -19.432 1.00 96.12 505 SER A CA 1
ATOM 4036 C C . SER A 1 505 ? 14.871 8.564 -18.331 1.00 96.12 505 SER A C 1
ATOM 4038 O O . SER A 1 505 ? 15.056 9.750 -18.065 1.00 96.12 505 SER A O 1
ATOM 4040 N N . SER A 1 506 ? 14.000 7.801 -17.683 1.00 95.50 506 SER A N 1
ATOM 4041 C CA . SER A 1 506 ? 13.066 8.313 -16.685 1.00 95.50 506 SER A CA 1
ATOM 4042 C C . SER A 1 506 ? 13.272 7.624 -15.342 1.00 95.50 506 SER A C 1
ATOM 4044 O O . SER A 1 506 ? 13.594 6.437 -15.270 1.00 95.50 506 SER A O 1
ATOM 4046 N N . THR A 1 507 ? 13.075 8.365 -14.251 1.00 96.56 507 THR A N 1
ATOM 4047 C CA . THR A 1 507 ? 13.003 7.816 -12.889 1.00 96.56 507 THR A CA 1
ATOM 4048 C C . THR A 1 507 ? 11.635 8.105 -12.297 1.00 96.56 507 THR A C 1
ATOM 4050 O O . THR A 1 507 ? 11.216 9.260 -12.224 1.00 96.56 507 THR A O 1
ATOM 4053 N N . PHE A 1 508 ? 10.971 7.057 -11.826 1.00 95.88 508 PHE A N 1
ATOM 4054 C CA . PHE A 1 508 ? 9.666 7.110 -11.193 1.00 95.88 508 PHE A CA 1
ATOM 4055 C C . PHE A 1 508 ? 9.794 6.889 -9.689 1.00 95.88 508 PHE A C 1
ATOM 4057 O O . PHE A 1 508 ? 10.538 6.017 -9.228 1.00 95.88 508 PHE A O 1
ATOM 4064 N N . LYS A 1 509 ? 9.048 7.686 -8.931 1.00 95.12 509 LYS A N 1
ATOM 4065 C CA . LYS A 1 509 ? 8.973 7.628 -7.476 1.00 95.12 509 LYS A CA 1
ATOM 4066 C C . LYS A 1 509 ? 7.559 7.237 -7.061 1.00 95.12 509 LYS A C 1
ATOM 4068 O O . LYS A 1 509 ? 6.599 7.815 -7.567 1.00 95.12 509 LYS A O 1
ATOM 4073 N N . PHE A 1 510 ? 7.461 6.315 -6.113 1.00 91.50 510 PHE A N 1
ATOM 4074 C CA . PHE A 1 510 ? 6.216 5.979 -5.436 1.00 91.50 510 PHE A CA 1
ATOM 4075 C C . PHE A 1 510 ? 5.939 6.964 -4.289 1.00 91.50 510 PHE A C 1
ATOM 4077 O O . PHE A 1 510 ? 6.858 7.344 -3.552 1.00 91.50 510 PHE A O 1
ATOM 4084 N N . ASP A 1 511 ? 4.695 7.423 -4.170 1.00 78.12 511 ASP A N 1
ATOM 4085 C CA . ASP A 1 511 ? 4.242 8.329 -3.105 1.00 78.12 511 ASP A CA 1
ATOM 4086 C C . ASP A 1 511 ? 3.431 7.638 -1.993 1.00 78.12 511 ASP A C 1
ATOM 4088 O O . ASP A 1 511 ? 2.991 8.319 -1.071 1.00 78.12 511 ASP A O 1
ATOM 4092 N N . GLY A 1 512 ? 3.276 6.310 -2.060 1.00 71.12 512 GLY A N 1
ATOM 4093 C CA . GLY A 1 512 ? 2.402 5.516 -1.186 1.00 71.12 512 GLY A CA 1
ATOM 4094 C C . GLY A 1 512 ? 1.083 5.111 -1.863 1.00 71.12 512 GLY A C 1
ATOM 4095 O O . GLY A 1 512 ? 0.386 4.202 -1.405 1.00 71.12 512 GLY A O 1
ATOM 4096 N N . ILE A 1 513 ? 0.735 5.745 -2.990 1.00 71.75 513 ILE A N 1
ATOM 4097 C CA . ILE A 1 513 ? -0.494 5.472 -3.745 1.00 71.75 513 ILE A CA 1
ATOM 4098 C C . ILE A 1 513 ? -0.185 5.105 -5.1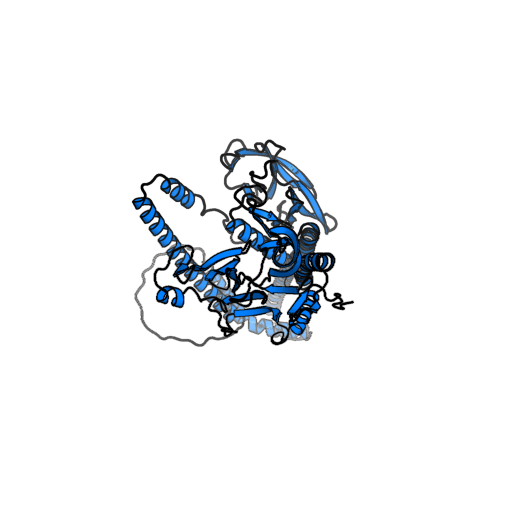93 1.00 71.75 513 ILE A C 1
ATOM 4100 O O . ILE A 1 513 ? -0.704 4.104 -5.693 1.00 71.75 513 ILE A O 1
ATOM 4104 N N . GLN A 1 514 ? 0.637 5.906 -5.866 1.00 83.19 514 GLN A N 1
ATOM 4105 C CA . GLN A 1 514 ? 0.948 5.769 -7.284 1.00 83.19 514 GLN A CA 1
ATOM 4106 C C . GLN A 1 514 ? 2.386 6.192 -7.592 1.00 83.19 514 GLN A C 1
ATOM 4108 O O . GLN A 1 514 ? 3.082 6.818 -6.791 1.00 83.19 514 GLN A O 1
ATOM 4113 N N . PHE A 1 515 ? 2.845 5.846 -8.790 1.00 91.44 515 PHE A N 1
ATOM 4114 C CA . PHE A 1 515 ? 4.139 6.302 -9.284 1.00 91.44 515 PHE A CA 1
ATOM 4115 C C . PHE A 1 515 ? 3.998 7.603 -10.074 1.00 91.44 515 PHE A C 1
ATOM 4117 O O . PHE A 1 515 ? 3.150 7.725 -10.955 1.00 91.44 515 PHE A O 1
ATOM 4124 N N . SER A 1 516 ? 4.895 8.550 -9.809 1.00 89.56 516 SER A N 1
ATOM 4125 C CA . SER A 1 516 ? 5.043 9.789 -10.577 1.00 89.56 516 SER A CA 1
ATOM 4126 C C . SER A 1 516 ? 6.459 9.914 -11.136 1.00 89.56 516 SER A C 1
ATOM 4128 O O . SER A 1 516 ? 7.431 9.461 -10.523 1.00 89.56 516 SER A O 1
ATOM 4130 N N . GLN A 1 517 ? 6.589 10.504 -12.327 1.00 93.69 517 GLN A N 1
ATOM 4131 C CA . GLN A 1 517 ? 7.894 10.767 -12.930 1.00 93.69 517 GLN A CA 1
ATOM 4132 C C . GLN A 1 517 ? 8.591 11.891 -12.157 1.00 93.69 517 GLN A C 1
ATOM 4134 O O . GLN A 1 517 ? 8.083 13.005 -12.074 1.00 93.69 517 GLN A O 1
ATOM 4139 N N . GLN A 1 518 ? 9.755 11.592 -11.586 1.00 93.88 518 GLN A N 1
ATOM 4140 C CA . GLN A 1 518 ? 10.559 12.550 -10.825 1.00 93.88 518 GLN A CA 1
ATOM 4141 C C . GLN A 1 518 ? 11.646 13.206 -11.684 1.00 93.88 518 GLN A C 1
ATOM 4143 O O . GLN A 1 518 ? 12.134 14.283 -11.347 1.00 93.88 518 GLN A O 1
ATOM 4148 N N . TYR A 1 519 ? 12.088 12.512 -12.727 1.00 94.25 519 TYR A N 1
ATOM 4149 C CA . TYR A 1 519 ? 13.209 12.925 -13.554 1.00 94.25 519 TYR A CA 1
ATOM 4150 C C . TYR A 1 519 ? 13.081 12.331 -14.947 1.00 94.25 519 TYR A C 1
ATOM 4152 O O . TYR A 1 519 ? 12.751 11.147 -15.065 1.00 94.25 519 TYR A O 1
ATOM 4160 N N . GLU A 1 520 ? 13.423 13.122 -15.958 1.00 95.62 520 GLU A N 1
ATOM 4161 C CA . GLU A 1 520 ? 13.630 12.666 -17.325 1.00 95.62 520 GLU A CA 1
ATOM 4162 C C . GLU A 1 520 ? 14.884 13.283 -17.950 1.00 95.62 520 GLU A C 1
ATOM 4164 O O . GLU A 1 520 ? 15.141 14.483 -17.861 1.00 95.62 520 GLU A O 1
ATOM 4169 N N . ALA A 1 521 ? 15.653 12.449 -18.641 1.00 96.81 521 ALA A N 1
ATOM 4170 C CA . ALA A 1 521 ? 16.649 12.869 -19.609 1.00 96.81 521 ALA A CA 1
ATOM 4171 C C . ALA A 1 521 ? 16.268 12.348 -20.983 1.00 96.81 521 ALA A C 1
ATOM 4173 O O . ALA A 1 521 ? 15.917 11.179 -21.123 1.00 96.81 521 ALA A O 1
ATOM 4174 N N . ALA A 1 522 ? 16.430 13.165 -22.014 1.00 96.00 522 ALA A N 1
ATOM 4175 C CA . ALA A 1 522 ? 16.243 12.710 -23.379 1.00 96.00 522 ALA A CA 1
ATOM 4176 C C . ALA A 1 522 ? 17.315 13.261 -24.311 1.00 96.00 522 ALA A C 1
ATOM 4178 O O . ALA A 1 522 ? 17.843 14.353 -24.108 1.00 96.00 522 ALA A O 1
ATOM 4179 N N . TYR A 1 523 ? 17.615 12.523 -25.373 1.00 93.75 523 TYR A N 1
ATOM 4180 C CA . TYR A 1 523 ? 18.323 13.079 -26.516 1.00 93.75 523 TYR A CA 1
ATOM 4181 C C . TYR A 1 523 ? 17.726 12.580 -27.824 1.00 93.75 523 TYR A C 1
ATOM 4183 O O . TYR A 1 523 ? 17.221 11.460 -27.930 1.00 93.75 523 TYR A O 1
ATOM 4191 N N . ARG A 1 524 ? 17.767 13.448 -28.832 1.00 93.81 524 ARG A N 1
ATOM 4192 C CA . ARG A 1 524 ? 17.241 13.178 -30.168 1.00 93.81 524 ARG A CA 1
ATOM 4193 C C . ARG A 1 524 ? 18.307 13.497 -31.190 1.00 93.81 524 ARG A C 1
ATOM 4195 O O . ARG A 1 524 ? 18.731 14.644 -31.286 1.00 93.81 524 ARG A O 1
ATOM 4202 N N . THR A 1 525 ? 18.719 12.493 -31.948 1.00 91.50 525 THR A N 1
ATOM 4203 C CA . THR A 1 525 ? 19.653 12.648 -33.060 1.00 91.50 525 THR A CA 1
ATOM 4204 C C . THR A 1 525 ? 18.895 12.546 -34.371 1.00 91.50 525 THR A C 1
ATOM 4206 O O . THR A 1 525 ? 18.141 11.598 -34.568 1.00 91.50 525 THR A O 1
ATOM 4209 N N . ASN A 1 526 ? 19.110 13.499 -35.272 1.00 92.12 526 ASN A N 1
ATOM 4210 C CA . ASN A 1 526 ? 18.563 13.482 -36.621 1.00 92.12 526 ASN A CA 1
ATOM 4211 C C . ASN A 1 526 ? 19.655 13.871 -37.626 1.00 92.12 526 ASN A C 1
ATOM 4213 O O . ASN A 1 526 ? 20.187 14.978 -37.563 1.00 92.12 526 ASN A O 1
ATOM 4217 N N . TYR A 1 527 ? 20.037 12.942 -38.508 1.00 87.62 527 TYR A N 1
ATOM 4218 C CA . TYR A 1 527 ? 21.102 13.119 -39.508 1.00 87.62 527 TYR A CA 1
ATOM 4219 C C . TYR A 1 527 ? 22.389 13.758 -38.942 1.00 87.62 527 TYR A C 1
ATOM 4221 O O . TYR A 1 527 ? 23.001 14.621 -39.567 1.00 87.62 527 TYR A O 1
ATOM 4229 N N . GLY A 1 528 ? 22.811 13.326 -37.748 1.00 81.12 528 GLY A N 1
ATOM 4230 C CA . GLY A 1 528 ? 24.043 13.786 -37.092 1.00 81.12 528 GLY A CA 1
ATOM 4231 C C . GLY A 1 528 ? 23.896 15.014 -36.186 1.00 81.12 528 GLY A C 1
ATOM 4232 O O . GLY A 1 528 ? 24.842 15.342 -35.473 1.00 81.12 528 GLY A O 1
ATOM 4233 N N . TYR A 1 529 ? 22.726 15.655 -36.149 1.00 89.12 529 TYR A N 1
ATOM 4234 C CA . TYR A 1 529 ? 22.420 16.734 -35.206 1.00 89.12 529 TYR A CA 1
ATOM 4235 C C . TYR A 1 529 ? 21.738 16.169 -33.965 1.00 89.12 529 TYR A C 1
ATOM 4237 O O . TYR A 1 529 ? 20.702 15.523 -34.094 1.00 89.12 529 TYR A O 1
ATOM 4245 N N . THR A 1 530 ? 22.301 16.412 -32.778 1.00 92.12 530 THR A N 1
ATOM 4246 C CA . THR A 1 530 ? 21.756 15.911 -31.507 1.00 92.12 530 THR A CA 1
ATOM 4247 C C . THR A 1 530 ? 21.263 17.050 -30.626 1.00 92.12 530 THR A C 1
ATOM 4249 O O . THR A 1 530 ? 22.034 17.947 -30.290 1.00 92.12 530 THR A O 1
ATOM 4252 N N . HIS A 1 531 ? 20.003 16.963 -30.212 1.00 93.75 531 HIS A N 1
ATOM 4253 C CA . HIS A 1 531 ? 19.380 17.817 -29.204 1.00 93.75 531 HIS A CA 1
ATOM 4254 C C . HIS A 1 531 ? 19.259 17.053 -27.888 1.00 93.75 531 HIS A C 1
ATOM 4256 O O . HIS A 1 531 ? 18.965 15.857 -27.898 1.00 93.75 531 HIS A O 1
ATOM 4262 N N . TYR A 1 532 ? 19.478 17.738 -26.771 1.00 95.38 532 TYR A N 1
ATOM 4263 C CA . TYR A 1 532 ? 19.472 17.161 -25.428 1.00 95.38 532 TYR A CA 1
ATOM 4264 C C . TYR A 1 532 ? 18.403 17.836 -24.579 1.00 95.38 532 TYR A C 1
ATOM 4266 O O . TYR A 1 532 ? 18.197 19.038 -24.707 1.00 95.38 532 TYR A O 1
ATOM 4274 N N . TYR A 1 533 ? 17.761 17.087 -23.690 1.00 95.12 533 TYR A N 1
ATOM 4275 C CA . TYR A 1 533 ? 16.676 17.567 -22.842 1.00 95.12 533 TYR A CA 1
ATOM 4276 C C . TYR A 1 533 ? 16.818 17.017 -21.425 1.00 95.12 533 TYR A C 1
ATOM 4278 O O . TYR A 1 533 ? 17.174 15.853 -21.241 1.00 95.12 533 TYR A O 1
ATOM 4286 N N . ILE A 1 534 ? 16.523 17.843 -20.426 1.00 93.94 534 ILE A N 1
ATOM 4287 C CA . ILE A 1 534 ? 16.356 17.428 -19.031 1.00 93.94 534 ILE A CA 1
ATOM 4288 C C . ILE A 1 534 ? 15.022 17.992 -18.553 1.00 93.94 534 ILE A C 1
ATOM 4290 O O . ILE A 1 534 ? 14.828 19.203 -18.640 1.00 93.94 534 ILE A O 1
ATOM 4294 N N . ASP A 1 535 ? 14.127 17.129 -18.075 1.00 91.38 535 ASP A N 1
ATOM 4295 C CA . ASP A 1 535 ? 12.770 17.483 -17.637 1.00 91.38 535 ASP A CA 1
ATOM 4296 C C . ASP A 1 535 ? 12.062 18.388 -18.671 1.00 91.38 535 ASP A C 1
ATOM 4298 O O . ASP A 1 535 ? 11.670 19.520 -18.381 1.00 91.38 535 ASP A O 1
ATOM 4302 N N . ASP A 1 536 ? 12.021 17.918 -19.926 1.00 87.62 536 ASP A N 1
ATOM 4303 C CA . ASP A 1 536 ? 11.496 18.613 -21.118 1.00 87.62 536 ASP A CA 1
ATOM 4304 C C . ASP A 1 536 ? 12.166 19.950 -21.491 1.00 87.62 536 ASP A C 1
ATOM 4306 O O . ASP A 1 536 ? 11.790 20.596 -22.473 1.00 87.62 536 ASP A O 1
ATOM 4310 N N . THR A 1 537 ? 13.210 20.362 -20.774 1.00 91.00 537 THR A N 1
ATOM 4311 C CA . THR A 1 537 ? 13.955 21.591 -21.062 1.00 91.00 537 THR A CA 1
ATOM 4312 C C . THR A 1 537 ? 15.172 21.286 -21.925 1.00 91.00 537 THR A C 1
ATOM 4314 O O . THR A 1 537 ? 16.019 20.478 -21.544 1.00 91.00 537 THR A O 1
ATOM 4317 N N . GLU A 1 538 ? 15.288 21.943 -23.083 1.00 91.25 538 GLU A N 1
ATOM 4318 C CA . GLU A 1 538 ? 16.440 21.770 -23.974 1.00 91.25 538 GLU A CA 1
ATOM 4319 C C . GLU A 1 538 ? 17.740 22.266 -23.319 1.00 91.25 538 GLU A C 1
ATOM 4321 O O . GLU A 1 538 ? 17.816 23.366 -22.768 1.00 91.25 538 GLU A O 1
ATOM 4326 N N . VAL A 1 539 ? 18.785 21.445 -23.416 1.00 91.38 539 VAL A N 1
ATOM 4327 C CA . VAL A 1 539 ? 20.128 21.713 -22.909 1.00 91.38 539 VAL A CA 1
ATOM 4328 C C . VAL A 1 539 ? 21.081 21.846 -24.093 1.00 91.38 539 VAL A C 1
ATOM 4330 O O . VAL A 1 539 ? 21.371 20.884 -24.801 1.00 91.38 539 VAL A O 1
ATOM 4333 N N . TYR A 1 540 ? 21.613 23.050 -24.297 1.00 83.06 540 TYR A N 1
ATOM 4334 C CA . TYR A 1 540 ? 22.375 23.386 -25.506 1.00 83.06 540 TYR A CA 1
ATOM 4335 C C . TYR A 1 540 ? 23.785 22.791 -25.567 1.00 83.06 540 TYR A C 1
ATOM 4337 O O . TYR A 1 540 ? 24.408 22.792 -26.629 1.00 83.06 540 TYR A O 1
ATOM 4345 N N . SER A 1 541 ? 24.326 22.307 -24.447 1.00 84.06 541 SER A N 1
ATOM 4346 C CA . SER A 1 541 ? 25.674 21.745 -24.417 1.00 84.06 541 SER A CA 1
ATOM 4347 C C . SER A 1 541 ? 25.670 20.281 -23.998 1.00 84.06 541 SER A C 1
ATOM 4349 O O . SER A 1 541 ? 25.158 19.914 -22.940 1.00 84.06 541 SER A O 1
ATOM 4351 N N . LYS A 1 542 ? 26.349 19.447 -24.794 1.00 87.44 542 LYS A N 1
ATOM 4352 C CA . LYS A 1 542 ? 26.618 18.049 -24.440 1.00 87.44 542 LYS A CA 1
ATOM 4353 C C . LYS A 1 542 ? 27.296 17.937 -23.069 1.00 87.44 542 LYS A C 1
ATOM 4355 O O . LYS A 1 542 ? 26.936 17.080 -22.284 1.00 87.44 542 LYS A O 1
ATOM 4360 N N . SER A 1 543 ? 28.224 18.842 -22.741 1.00 87.81 543 SER A N 1
ATOM 4361 C CA . SER A 1 543 ? 28.915 18.831 -21.442 1.00 87.81 543 SER A CA 1
ATOM 4362 C C . SER A 1 543 ? 27.972 19.016 -20.248 1.00 87.81 543 SER A C 1
ATOM 4364 O O . SER A 1 543 ? 28.229 18.473 -19.174 1.00 87.81 543 SER A O 1
ATOM 4366 N N . GLU A 1 544 ? 26.898 19.791 -20.401 1.00 87.81 544 GLU A N 1
ATOM 4367 C CA . GLU A 1 544 ? 25.886 19.938 -19.357 1.00 87.81 544 GLU A CA 1
ATOM 4368 C C . GLU A 1 544 ? 25.002 18.695 -19.257 1.00 87.81 544 GLU A C 1
ATOM 4370 O O . GLU A 1 544 ? 24.744 18.224 -18.146 1.00 87.81 544 GLU A O 1
ATOM 4375 N N . PHE A 1 545 ? 24.620 18.119 -20.399 1.00 92.62 545 PHE A N 1
ATOM 4376 C CA . PHE A 1 545 ? 23.893 16.857 -20.428 1.00 92.62 545 PHE A CA 1
ATOM 4377 C C . PHE A 1 545 ? 24.709 15.718 -19.806 1.00 92.62 545 PHE A C 1
ATOM 4379 O O . PHE A 1 545 ? 24.206 15.034 -18.925 1.00 92.62 545 PHE A O 1
ATOM 4386 N N . ASP A 1 546 ? 25.991 15.568 -20.143 1.00 90.56 546 ASP A N 1
ATOM 4387 C CA . ASP A 1 546 ? 26.861 14.502 -19.628 1.00 90.56 546 ASP A CA 1
ATOM 4388 C C . ASP A 1 546 ? 26.935 14.489 -18.085 1.00 90.56 546 ASP A C 1
ATOM 4390 O O . ASP A 1 546 ? 27.086 13.434 -17.474 1.00 90.56 546 ASP A O 1
ATOM 4394 N N . LYS A 1 547 ? 26.788 15.652 -17.430 1.00 87.94 547 LYS A N 1
ATOM 4395 C CA . LYS A 1 547 ? 26.820 15.777 -15.960 1.00 87.94 547 LYS A CA 1
ATOM 4396 C C . LYS A 1 547 ? 25.548 15.293 -15.265 1.00 87.94 547 LYS A C 1
ATOM 4398 O O . LYS A 1 547 ? 25.596 15.016 -14.068 1.00 87.94 547 LYS A O 1
ATOM 4403 N N . LYS A 1 548 ? 24.409 15.288 -15.960 1.00 88.94 548 LYS A N 1
ATOM 4404 C CA . LYS A 1 548 ? 23.084 15.076 -15.351 1.00 88.94 548 LYS A CA 1
ATOM 4405 C C . LYS A 1 548 ? 22.271 14.005 -16.076 1.00 88.94 548 LYS A C 1
ATOM 4407 O O . LYS A 1 548 ? 21.733 13.129 -15.412 1.00 88.94 548 LYS A O 1
ATOM 4412 N N . GLY A 1 549 ? 22.229 14.066 -17.405 1.00 89.00 549 GLY A N 1
ATOM 4413 C CA . GLY A 1 549 ? 21.453 13.223 -18.316 1.00 89.00 549 GLY A CA 1
ATOM 4414 C C . GLY A 1 549 ? 21.723 11.725 -18.193 1.00 89.00 549 GLY A C 1
ATOM 4415 O O . GLY A 1 549 ? 20.794 10.934 -18.269 1.00 89.00 549 GLY A O 1
ATOM 4416 N N . TYR A 1 550 ? 22.966 11.317 -17.924 1.00 91.12 550 TYR A N 1
ATOM 4417 C CA . TYR A 1 550 ? 23.347 9.900 -17.790 1.00 91.12 550 TYR A CA 1
ATOM 4418 C C . TYR A 1 550 ? 23.327 9.389 -16.343 1.00 91.12 550 TYR A C 1
ATOM 4420 O O . TYR A 1 550 ? 24.178 8.603 -15.934 1.00 91.12 550 TYR A O 1
ATOM 4428 N N . SER A 1 551 ? 22.378 9.865 -15.534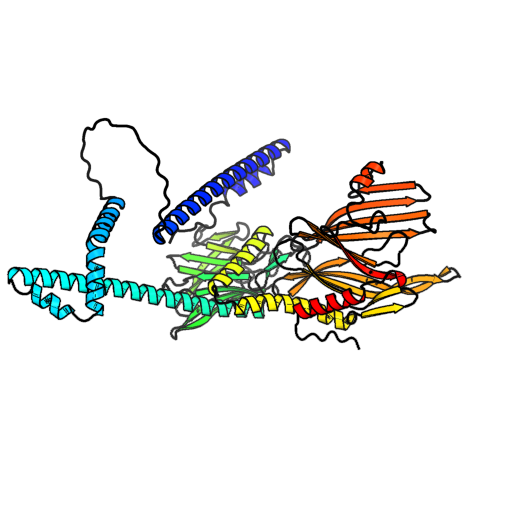 1.00 90.06 551 SER A N 1
ATOM 4429 C CA . SER A 1 551 ? 22.290 9.477 -14.120 1.00 90.06 551 SER A CA 1
ATOM 4430 C C . SER A 1 551 ? 21.775 8.049 -13.897 1.00 90.06 551 SER A C 1
ATOM 4432 O O . SER A 1 551 ? 22.101 7.442 -12.871 1.00 90.06 551 SER A O 1
ATOM 4434 N N . VAL A 1 552 ? 20.982 7.515 -14.830 1.00 94.06 552 VAL A N 1
ATOM 4435 C CA . VAL A 1 552 ? 20.489 6.130 -14.848 1.00 94.06 552 VAL A CA 1
ATOM 4436 C C . VAL A 1 552 ? 21.455 5.278 -15.685 1.00 94.06 552 VAL A C 1
ATOM 4438 O O . VAL A 1 552 ? 21.855 5.704 -16.772 1.00 94.06 552 VAL A O 1
ATOM 4441 N N . PRO A 1 553 ? 21.860 4.087 -15.206 1.00 93.62 553 PRO A N 1
ATOM 4442 C CA . PRO A 1 553 ? 22.834 3.254 -15.906 1.00 93.62 553 PRO A CA 1
ATOM 4443 C C . PRO A 1 553 ? 22.319 2.775 -17.263 1.00 93.62 553 PRO A C 1
ATOM 4445 O O . PRO A 1 553 ? 21.116 2.763 -17.512 1.00 93.62 553 PRO A O 1
ATOM 4448 N N . LEU A 1 554 ? 23.246 2.357 -18.129 1.00 91.94 554 LEU A N 1
ATOM 4449 C CA . LEU A 1 554 ? 23.011 1.905 -19.507 1.00 91.94 554 LEU A CA 1
ATOM 4450 C C . LEU A 1 554 ? 22.485 2.985 -20.469 1.00 91.94 554 LEU A C 1
ATOM 4452 O O . LEU A 1 554 ? 22.502 2.776 -21.682 1.00 91.94 554 LEU A O 1
ATOM 4456 N N . PHE A 1 555 ? 22.078 4.162 -19.979 1.00 93.19 555 PHE A N 1
ATOM 4457 C CA . PHE A 1 555 ? 21.534 5.212 -20.839 1.00 93.19 555 PHE A CA 1
ATOM 4458 C C . PHE A 1 555 ? 22.584 5.828 -21.782 1.00 93.19 555 PHE A C 1
ATOM 4460 O O . PHE A 1 555 ? 22.288 6.211 -22.915 1.00 93.19 555 PHE A O 1
ATOM 4467 N N . ASN A 1 556 ? 23.838 5.872 -21.330 1.00 87.38 556 ASN A N 1
ATOM 4468 C CA . ASN A 1 556 ? 25.001 6.278 -22.122 1.00 87.38 556 ASN A CA 1
ATOM 4469 C C . ASN A 1 556 ? 25.561 5.153 -23.018 1.00 87.38 556 ASN A C 1
ATOM 4471 O O . ASN A 1 556 ? 26.553 5.373 -23.710 1.00 87.38 556 ASN A O 1
ATOM 4475 N N . GLY A 1 557 ? 24.962 3.956 -22.995 1.00 83.19 557 GLY A N 1
ATOM 4476 C CA . GLY A 1 557 ? 25.450 2.774 -23.708 1.00 83.19 557 GLY A CA 1
ATOM 4477 C C . GLY A 1 557 ? 26.603 2.031 -23.021 1.00 83.19 557 GLY A C 1
ATOM 4478 O O . GLY A 1 557 ? 27.109 1.061 -23.580 1.00 83.19 557 GLY A O 1
ATOM 4479 N N . GLU A 1 558 ? 27.034 2.444 -21.826 1.00 84.44 558 GLU A N 1
ATOM 4480 C CA . GLU A 1 558 ? 28.023 1.697 -21.041 1.00 84.44 558 GLU A CA 1
ATOM 4481 C C . GLU A 1 558 ? 27.364 0.532 -20.295 1.00 84.44 558 GLU A C 1
ATOM 4483 O O . GLU A 1 558 ? 26.267 0.674 -19.771 1.00 84.44 558 GLU A O 1
ATOM 4488 N N . GLU A 1 559 ? 28.052 -0.610 -20.177 1.00 80.38 559 GLU A N 1
ATOM 4489 C CA . GLU A 1 559 ? 27.530 -1.789 -19.459 1.00 80.38 559 GLU A CA 1
ATOM 4490 C C . GLU A 1 559 ? 27.864 -1.794 -17.952 1.00 80.38 559 GLU A C 1
ATOM 4492 O O . GLU A 1 559 ? 27.347 -2.617 -17.195 1.00 80.38 559 GLU A O 1
ATOM 4497 N N . LYS A 1 560 ? 28.738 -0.889 -17.490 1.00 86.12 560 LYS A N 1
ATOM 4498 C CA . LYS A 1 560 ? 29.171 -0.822 -16.085 1.00 86.12 560 LYS A CA 1
ATOM 4499 C C . LYS A 1 560 ? 28.309 0.151 -15.292 1.00 86.12 560 LYS A C 1
ATOM 4501 O O . LYS A 1 560 ? 28.040 1.258 -15.741 1.00 86.12 560 LYS A O 1
ATOM 4506 N N . TYR A 1 561 ? 27.946 -0.240 -14.074 1.00 91.81 561 TYR A N 1
ATOM 4507 C CA . TYR A 1 561 ? 27.164 0.588 -13.162 1.00 91.81 561 TYR A CA 1
ATOM 4508 C C . TYR A 1 561 ? 27.495 0.291 -11.696 1.00 91.81 561 TYR A C 1
ATOM 4510 O O . TYR A 1 561 ? 28.092 -0.736 -11.370 1.00 91.81 561 TYR A O 1
ATOM 4518 N N . ASP A 1 562 ? 27.112 1.204 -10.801 1.00 92.56 562 ASP A N 1
ATOM 4519 C CA . ASP A 1 562 ? 27.245 1.011 -9.357 1.00 92.56 562 ASP A CA 1
ATOM 4520 C C . ASP A 1 562 ? 26.169 0.048 -8.839 1.00 92.56 562 ASP A C 1
ATOM 4522 O O . ASP A 1 562 ? 25.020 0.441 -8.629 1.00 92.56 562 ASP A O 1
ATOM 4526 N N . SER A 1 563 ? 26.555 -1.206 -8.598 1.00 91.44 563 SER A N 1
ATOM 4527 C CA . SER A 1 563 ? 25.662 -2.259 -8.103 1.00 91.44 563 SER A CA 1
ATOM 4528 C C . SER A 1 563 ? 25.184 -2.063 -6.659 1.00 91.44 563 SER A C 1
ATOM 4530 O O . SER A 1 563 ? 24.282 -2.771 -6.217 1.00 91.44 563 SER A O 1
ATOM 4532 N N . LYS A 1 564 ? 25.751 -1.105 -5.906 1.00 91.44 564 LYS A N 1
ATOM 4533 C CA . LYS A 1 564 ? 25.219 -0.721 -4.585 1.00 91.44 564 LYS A CA 1
ATOM 4534 C C . LYS A 1 564 ? 24.010 0.199 -4.701 1.00 91.44 564 LYS A C 1
ATOM 4536 O O . LYS A 1 564 ? 23.147 0.184 -3.827 1.00 91.44 564 LYS A O 1
ATOM 4541 N N . THR A 1 565 ? 23.969 1.001 -5.763 1.00 95.25 565 THR A N 1
ATOM 4542 C CA . THR A 1 565 ? 22.905 1.979 -6.011 1.00 95.25 565 THR A CA 1
ATOM 4543 C C . THR A 1 565 ? 21.858 1.435 -6.975 1.00 95.25 565 THR A C 1
ATOM 4545 O O . THR A 1 565 ? 20.678 1.727 -6.814 1.00 95.25 565 THR A O 1
ATOM 4548 N N . TYR A 1 566 ? 22.256 0.644 -7.967 1.00 96.19 566 TYR A N 1
ATOM 4549 C CA . TYR A 1 566 ? 21.374 0.164 -9.024 1.00 96.19 566 TYR A CA 1
ATOM 4550 C C . TYR A 1 566 ? 21.366 -1.358 -9.092 1.00 96.19 566 TYR A C 1
ATOM 4552 O O . TYR A 1 566 ? 22.407 -2.006 -9.039 1.00 96.19 566 TYR A O 1
ATOM 4560 N N . THR A 1 567 ? 20.179 -1.924 -9.262 1.00 95.00 567 THR A N 1
ATOM 4561 C CA . THR A 1 567 ? 19.971 -3.311 -9.676 1.00 95.00 567 THR A CA 1
ATOM 4562 C C . THR A 1 567 ? 19.461 -3.282 -11.108 1.00 95.00 567 THR A C 1
ATOM 4564 O O . THR A 1 567 ? 18.437 -2.653 -11.374 1.00 95.00 567 THR A O 1
ATOM 4567 N N . VAL A 1 568 ? 20.193 -3.913 -12.026 1.00 94.19 568 VAL A N 1
ATOM 4568 C CA . VAL A 1 568 ? 19.787 -4.060 -13.427 1.00 94.19 568 VAL A CA 1
ATOM 4569 C C . VAL A 1 568 ? 19.584 -5.536 -13.713 1.00 94.19 568 VAL A C 1
ATOM 4571 O O . VAL A 1 568 ? 20.522 -6.325 -13.577 1.00 94.19 568 VAL A O 1
ATOM 4574 N N . THR A 1 569 ? 18.380 -5.889 -14.146 1.00 93.75 569 THR A N 1
ATOM 4575 C CA . THR A 1 569 ? 17.991 -7.278 -14.383 1.00 93.75 569 THR A CA 1
ATOM 4576 C C . THR A 1 569 ? 17.536 -7.440 -15.825 1.00 93.75 569 THR A C 1
ATOM 4578 O O . THR A 1 569 ? 16.562 -6.824 -16.260 1.00 93.75 569 THR A O 1
ATOM 4581 N N . PHE A 1 570 ? 18.257 -8.271 -16.575 1.00 93.50 570 PHE A N 1
ATOM 4582 C CA . PHE A 1 570 ? 17.946 -8.574 -17.968 1.00 93.50 570 PHE A CA 1
ATOM 4583 C C . PHE A 1 570 ? 16.914 -9.697 -18.067 1.00 93.50 570 PHE A C 1
ATOM 4585 O O . PHE A 1 570 ? 17.027 -10.705 -17.377 1.00 93.50 570 PHE A O 1
ATOM 4592 N N . LEU A 1 571 ? 15.937 -9.524 -18.957 1.00 94.50 571 LEU A N 1
ATOM 4593 C CA . LEU A 1 571 ? 14.868 -10.491 -19.232 1.00 94.50 571 LEU A CA 1
ATOM 4594 C C . LEU A 1 571 ? 14.943 -11.068 -20.645 1.00 94.50 571 LEU A C 1
ATOM 4596 O O . LEU A 1 571 ? 14.422 -12.150 -20.889 1.00 94.50 571 LEU A O 1
ATOM 4600 N N . GLN A 1 572 ? 15.609 -10.374 -21.567 1.00 93.69 572 GLN A N 1
ATOM 4601 C CA . GLN A 1 572 ? 15.893 -10.859 -22.914 1.00 93.69 572 GLN A CA 1
ATOM 4602 C C . GLN A 1 572 ? 17.250 -10.337 -23.357 1.00 93.69 572 GLN A C 1
ATOM 4604 O O . GLN A 1 572 ? 17.523 -9.154 -23.169 1.00 93.69 572 GLN A O 1
ATOM 4609 N N . ARG A 1 573 ? 18.081 -11.212 -23.934 1.00 91.50 573 ARG A N 1
ATOM 4610 C CA . ARG A 1 573 ? 19.363 -10.859 -24.564 1.00 91.50 573 ARG A CA 1
ATOM 4611 C C . ARG A 1 573 ? 19.731 -11.828 -25.684 1.00 91.50 573 ARG A C 1
ATOM 4613 O O . ARG A 1 573 ? 19.168 -12.920 -25.799 1.00 91.50 573 ARG A O 1
ATOM 4620 N N . LYS A 1 574 ? 20.757 -11.483 -26.464 1.00 90.06 574 LYS A N 1
ATOM 4621 C CA . LYS A 1 574 ? 21.439 -12.438 -27.358 1.00 90.06 574 LYS A CA 1
ATOM 4622 C C . LYS A 1 574 ? 21.972 -13.636 -26.575 1.00 90.06 574 LYS A C 1
ATOM 4624 O O . LYS A 1 574 ? 22.545 -13.476 -25.501 1.00 90.06 574 LYS A O 1
ATOM 4629 N N . LEU A 1 575 ? 21.864 -14.831 -27.156 1.00 85.62 575 LEU A N 1
ATOM 4630 C CA . LEU A 1 575 ? 22.200 -16.104 -26.505 1.00 85.62 575 LEU A CA 1
ATOM 4631 C C . LEU A 1 575 ? 23.627 -16.139 -25.929 1.00 85.62 575 LEU A C 1
ATOM 4633 O O . LEU A 1 575 ? 23.836 -16.677 -24.849 1.00 85.62 575 LEU A O 1
ATOM 4637 N N . LEU A 1 576 ? 24.594 -15.522 -26.616 1.00 84.06 576 LEU A N 1
ATOM 4638 C CA . LEU A 1 576 ? 25.996 -15.453 -26.177 1.00 84.06 576 LEU A CA 1
ATOM 4639 C C . LEU A 1 576 ? 26.220 -14.570 -24.936 1.00 84.06 576 LEU A C 1
ATOM 4641 O O . LEU A 1 576 ? 27.261 -14.687 -24.303 1.00 84.06 576 LEU A O 1
ATOM 4645 N N . LYS A 1 577 ? 25.271 -13.684 -24.609 1.00 83.19 577 LYS A N 1
ATOM 4646 C CA . LYS A 1 577 ? 25.298 -12.780 -23.446 1.00 83.19 577 LYS A CA 1
ATOM 4647 C C . LYS A 1 577 ? 24.254 -13.160 -22.384 1.00 83.19 577 LYS A C 1
ATOM 4649 O O . LYS A 1 577 ? 24.042 -12.412 -21.433 1.00 83.19 577 LYS A O 1
ATOM 4654 N N . ALA A 1 578 ? 23.557 -14.283 -22.561 1.00 79.88 578 ALA A N 1
ATOM 4655 C CA . ALA A 1 578 ? 22.394 -14.668 -21.764 1.00 79.88 578 ALA A CA 1
ATOM 4656 C C . ALA A 1 578 ? 22.753 -15.433 -20.481 1.00 79.88 578 ALA A C 1
ATOM 4658 O O . ALA A 1 578 ? 22.116 -16.430 -20.134 1.00 79.88 578 ALA A O 1
ATOM 4659 N N . GLU A 1 579 ? 23.799 -14.987 -19.793 1.00 77.62 579 GLU A N 1
ATOM 4660 C CA . GLU A 1 579 ? 24.180 -15.549 -18.503 1.00 77.62 579 GLU A CA 1
ATOM 4661 C C . GLU A 1 579 ? 23.069 -15.292 -17.474 1.00 77.62 579 GLU A C 1
ATOM 4663 O O . GLU A 1 579 ? 22.442 -14.232 -17.484 1.00 77.62 579 GLU A O 1
ATOM 4668 N N . ARG A 1 580 ? 22.846 -16.250 -16.565 1.00 81.75 580 ARG A N 1
ATOM 4669 C CA . ARG A 1 580 ? 21.976 -16.085 -15.384 1.00 81.75 580 ARG A CA 1
ATOM 4670 C C . ARG A 1 580 ? 20.485 -15.838 -15.678 1.00 81.75 580 ARG A C 1
ATOM 4672 O O . ARG A 1 580 ? 19.755 -15.398 -14.797 1.00 81.75 580 ARG A O 1
ATOM 4679 N N . MET A 1 581 ? 20.006 -16.161 -16.883 1.00 88.19 581 MET A N 1
ATOM 4680 C CA . MET A 1 581 ? 18.562 -16.148 -17.185 1.00 88.19 581 MET A CA 1
ATOM 4681 C C . MET A 1 581 ? 17.797 -17.200 -16.369 1.00 88.19 581 MET A C 1
ATOM 4683 O O . MET A 1 581 ? 16.672 -16.948 -15.947 1.00 88.19 581 MET A O 1
ATOM 4687 N N . ASP A 1 582 ? 18.422 -18.352 -16.107 1.00 88.75 582 ASP A N 1
ATOM 4688 C CA . ASP A 1 582 ? 17.852 -19.390 -15.243 1.00 88.75 582 ASP A CA 1
ATOM 4689 C C . ASP A 1 582 ? 17.748 -18.895 -13.783 1.00 88.75 582 ASP A C 1
ATOM 4691 O O . ASP A 1 582 ? 16.690 -19.040 -13.173 1.00 88.75 582 ASP A O 1
ATOM 4695 N N . ASP A 1 583 ? 18.765 -18.179 -13.269 1.00 91.38 583 ASP A N 1
ATOM 4696 C CA . ASP A 1 583 ? 18.722 -17.549 -11.935 1.00 91.38 583 ASP A CA 1
ATOM 4697 C C . ASP A 1 583 ? 17.498 -16.632 -11.772 1.00 91.38 583 ASP A C 1
ATOM 4699 O O . ASP A 1 583 ? 16.926 -16.546 -10.685 1.00 91.38 583 ASP A O 1
ATOM 4703 N N . ARG A 1 584 ? 17.088 -15.937 -12.844 1.00 92.81 584 ARG A N 1
ATOM 4704 C CA . ARG A 1 584 ? 15.921 -15.046 -12.822 1.00 92.81 584 ARG A CA 1
ATOM 4705 C C . ARG A 1 584 ? 14.616 -15.824 -12.674 1.00 92.81 584 ARG A C 1
ATOM 4707 O O . ARG A 1 584 ? 13.745 -15.399 -11.916 1.00 92.81 584 ARG A O 1
ATOM 4714 N N . VAL A 1 585 ? 14.474 -16.957 -13.360 1.00 94.75 585 VAL A N 1
ATOM 4715 C CA . VAL A 1 585 ? 13.309 -17.840 -13.183 1.00 94.75 585 VAL A CA 1
ATOM 4716 C C . VAL A 1 585 ? 13.285 -18.404 -11.762 1.00 94.75 585 VAL A C 1
ATOM 4718 O O . VAL A 1 585 ? 12.244 -18.352 -11.106 1.00 94.75 585 VAL A O 1
ATOM 4721 N N . ASP A 1 586 ? 14.433 -18.846 -11.248 1.00 93.81 586 ASP A N 1
ATOM 4722 C CA . ASP A 1 586 ? 14.557 -19.361 -9.881 1.00 93.81 586 ASP A CA 1
ATOM 4723 C C . ASP A 1 586 ? 14.207 -18.309 -8.820 1.00 93.81 586 ASP A C 1
ATOM 4725 O O . ASP A 1 586 ? 13.542 -18.617 -7.828 1.00 93.81 586 ASP A O 1
ATOM 4729 N N . GLU A 1 587 ? 14.647 -17.064 -9.011 1.00 95.12 587 GLU A N 1
ATOM 4730 C CA . GLU A 1 587 ? 14.327 -15.945 -8.124 1.00 95.12 587 GLU A CA 1
ATOM 4731 C C . GLU A 1 587 ? 12.832 -15.619 -8.156 1.00 95.12 587 GLU A C 1
ATOM 4733 O O . GLU A 1 587 ? 12.213 -15.504 -7.100 1.00 95.12 587 GLU A O 1
ATOM 4738 N N . THR A 1 588 ? 12.226 -15.582 -9.344 1.00 96.06 588 THR A N 1
ATOM 4739 C CA . THR A 1 588 ? 10.779 -15.400 -9.496 1.00 96.06 588 THR A CA 1
ATOM 4740 C C . THR A 1 588 ? 10.006 -16.510 -8.778 1.00 96.06 588 THR A C 1
ATOM 4742 O O . THR A 1 588 ? 9.132 -16.219 -7.968 1.00 96.06 588 THR A O 1
ATOM 4745 N N . ILE A 1 589 ? 10.367 -17.784 -8.967 1.00 94.56 589 ILE A N 1
ATOM 4746 C CA . ILE A 1 589 ? 9.730 -18.909 -8.259 1.00 94.56 589 ILE A CA 1
ATOM 4747 C C . ILE A 1 589 ? 9.920 -18.793 -6.741 1.00 94.56 589 ILE A C 1
ATOM 4749 O O . ILE A 1 589 ? 8.998 -19.082 -5.975 1.00 94.56 589 ILE A O 1
ATOM 4753 N N . ARG A 1 590 ? 11.106 -18.377 -6.282 1.00 94.56 590 ARG A N 1
ATOM 4754 C CA . ARG A 1 590 ? 11.392 -18.185 -4.855 1.00 94.56 590 ARG A CA 1
ATOM 4755 C C . ARG A 1 590 ? 10.507 -17.100 -4.251 1.00 94.56 590 ARG A C 1
ATOM 4757 O O . ARG A 1 590 ? 9.954 -17.332 -3.182 1.00 94.56 590 ARG A O 1
ATOM 4764 N N . ASN A 1 591 ? 10.336 -15.978 -4.941 1.00 95.88 591 ASN A N 1
ATOM 4765 C CA . ASN A 1 591 ? 9.477 -14.883 -4.498 1.00 95.88 591 ASN A CA 1
ATOM 4766 C C . ASN A 1 591 ? 7.994 -15.279 -4.534 1.00 95.88 591 ASN A C 1
ATOM 4768 O O . ASN A 1 591 ? 7.250 -14.963 -3.618 1.00 95.88 591 ASN A O 1
ATOM 4772 N N . ILE A 1 592 ? 7.550 -16.082 -5.503 1.00 95.25 592 ILE A N 1
ATOM 4773 C CA . ILE A 1 592 ? 6.186 -16.638 -5.453 1.00 95.25 592 ILE A CA 1
ATOM 4774 C C . ILE A 1 592 ? 6.016 -17.540 -4.218 1.00 95.25 592 ILE A C 1
ATOM 4776 O O . ILE A 1 592 ? 4.982 -17.497 -3.555 1.00 95.25 592 ILE A O 1
ATOM 4780 N N . ARG A 1 593 ? 7.042 -18.317 -3.849 1.00 91.38 593 ARG A N 1
ATOM 4781 C CA . ARG A 1 593 ? 7.010 -19.171 -2.649 1.00 91.38 593 ARG A CA 1
ATOM 4782 C C . ARG A 1 593 ? 7.032 -18.399 -1.330 1.00 91.38 593 ARG A C 1
ATOM 4784 O O . ARG A 1 593 ? 6.588 -18.956 -0.327 1.00 91.38 593 ARG A O 1
ATOM 4791 N N . THR A 1 594 ? 7.529 -17.158 -1.298 1.00 89.75 594 THR A N 1
ATOM 4792 C CA . THR A 1 594 ? 7.388 -16.305 -0.103 1.00 89.75 594 THR A CA 1
ATOM 4793 C C . THR A 1 594 ? 5.948 -15.831 0.071 1.00 89.75 594 THR A C 1
ATOM 4795 O O . THR A 1 594 ? 5.499 -15.696 1.208 1.00 89.75 594 THR A O 1
ATOM 4798 N N . LEU A 1 595 ? 5.211 -15.653 -1.032 1.00 89.25 595 LEU A N 1
ATOM 4799 C CA . LEU A 1 595 ? 3.781 -15.338 -1.021 1.00 89.25 595 LEU A CA 1
ATOM 4800 C C . LEU A 1 595 ? 2.924 -16.573 -0.694 1.00 89.25 595 LEU A C 1
ATOM 4802 O O . LEU A 1 595 ? 2.031 -16.502 0.144 1.00 89.25 595 LEU A O 1
ATOM 4806 N N . ASN A 1 596 ? 3.222 -17.726 -1.301 1.00 87.56 596 ASN A N 1
ATOM 4807 C CA . ASN A 1 596 ? 2.523 -18.987 -1.049 1.00 87.56 596 ASN A CA 1
ATOM 4808 C C . ASN A 1 596 ? 3.485 -20.184 -1.062 1.00 87.56 596 ASN A C 1
ATOM 4810 O O . ASN A 1 596 ? 3.955 -20.632 -2.110 1.00 87.56 596 ASN A O 1
ATOM 4814 N N . THR A 1 597 ? 3.715 -20.772 0.113 1.00 82.94 597 THR A N 1
ATOM 4815 C CA . THR A 1 597 ? 4.657 -21.888 0.303 1.00 82.94 597 THR A CA 1
ATOM 4816 C C . THR A 1 597 ? 4.256 -23.178 -0.415 1.00 82.94 597 THR A C 1
ATOM 4818 O O . THR A 1 597 ? 5.110 -24.038 -0.623 1.00 82.94 597 THR A O 1
ATOM 4821 N N . SER A 1 598 ? 2.989 -23.315 -0.819 1.00 82.81 598 SER A N 1
ATOM 4822 C CA . SER A 1 598 ? 2.480 -24.490 -1.542 1.00 82.81 598 SER A CA 1
ATOM 4823 C C . SER A 1 598 ? 2.692 -24.408 -3.058 1.00 82.81 598 SER A C 1
ATOM 4825 O O . SER A 1 598 ? 2.368 -25.357 -3.770 1.00 82.81 598 SER A O 1
ATOM 4827 N N . TYR A 1 599 ? 3.230 -23.296 -3.573 1.00 84.88 599 TYR A N 1
ATOM 4828 C CA . TYR A 1 599 ? 3.434 -23.103 -5.007 1.00 84.88 599 TYR A CA 1
ATOM 4829 C C . TYR A 1 599 ? 4.462 -24.088 -5.597 1.00 84.88 599 TYR A C 1
ATOM 4831 O O . TYR A 1 599 ? 5.655 -24.075 -5.252 1.00 84.88 599 TYR A O 1
ATOM 4839 N N . SER A 1 600 ? 4.011 -24.915 -6.548 1.00 75.75 600 SER A N 1
ATOM 4840 C CA . SER A 1 600 ? 4.869 -25.771 -7.369 1.00 75.75 600 SER A CA 1
ATOM 4841 C C . SER A 1 600 ? 5.348 -25.006 -8.608 1.00 75.75 600 SER A C 1
ATOM 4843 O O . SER A 1 600 ? 4.615 -24.751 -9.566 1.00 75.75 600 SER A O 1
ATOM 4845 N N . GLY A 1 601 ? 6.625 -24.627 -8.586 1.00 62.53 601 GLY A N 1
ATOM 4846 C CA . GLY A 1 601 ? 7.308 -23.959 -9.697 1.00 62.53 601 GLY A CA 1
ATOM 4847 C C . GLY A 1 601 ? 7.645 -24.876 -10.872 1.00 62.53 601 GLY A C 1
ATOM 4848 O O . GLY A 1 601 ? 8.383 -24.449 -11.751 1.00 62.53 601 GLY A O 1
ATOM 4849 N N . ASP A 1 602 ? 7.143 -26.113 -10.889 1.00 60.78 602 ASP A N 1
ATOM 4850 C CA . ASP A 1 602 ? 7.420 -27.053 -11.967 1.00 60.78 602 ASP A CA 1
ATOM 4851 C C . ASP A 1 602 ? 6.852 -26.495 -13.278 1.00 60.78 602 ASP A C 1
ATOM 4853 O O . ASP A 1 602 ? 5.658 -26.175 -13.399 1.00 60.78 602 ASP A O 1
ATOM 4857 N N . THR A 1 603 ? 7.767 -26.315 -14.223 1.00 47.75 603 THR A N 1
ATOM 4858 C CA . THR A 1 603 ? 7.515 -26.029 -15.629 1.00 47.75 603 THR A CA 1
ATOM 4859 C C . THR A 1 603 ? 7.219 -27.360 -16.315 1.00 47.75 603 THR A C 1
ATOM 4861 O O . THR A 1 603 ? 8.123 -28.190 -16.417 1.00 47.75 603 THR A O 1
ATOM 4864 N N . GLU A 1 604 ? 5.972 -27.582 -16.737 1.00 35.28 604 GLU A N 1
ATOM 4865 C CA . GLU A 1 604 ? 5.650 -28.648 -17.701 1.00 35.28 604 GLU A CA 1
ATOM 4866 C C . GLU A 1 604 ? 6.378 -28.456 -19.037 1.00 35.28 604 GLU A C 1
ATOM 4868 O O . GLU A 1 604 ? 6.486 -27.290 -19.502 1.00 35.28 604 GLU A O 1
#

Radius of gyration: 35.43 Å; chains: 1; bounding box: 64×70×134 Å

Foldseek 3Di:
DDDDPDDPPPPPVVVLVVVLPPDDPVVNVVSVVVVVVVVVVVVVVVVVVVVVVVVVVVVVVCVVVVPDDDDDDDDDDDDDDDDDDDDDDDDDPVVVVVVVVVVCVVCVVVVVVVVVCVVVVCPVVVVVVQPPDPVRVVVVVVVVVVVVVVVVVVVVVVVVVVVLVVLLLVQLQVLLVVLLVQCVVWFAWAKDACCVPPNAGAMFIGGFQDWDWADQQPPPRTKIWTWHDDPNWIKIWIWGQAPVRDIGTQDIDTFDDAPDLNDWTWWKWFADPNHIWTWDADHNHNQKTFTWGDDRSYTDGDAMWTADPVVRFIGDPNHTDPDRMDIGIRIRHHPVVSVVSSVVRVVVSCSSCDPPVVVVVVVVLLLVLQQLLVVVVVQCVVFNAWDWDDPPQKIFTAGFLAWDFFAAPLPPGTKTKTKHKDWDWDWDADPVRDTDTDIDIAIKIWIFDDGRSHTHTADIDRHAAAADPFRQWGKWKWFDDPSHIKTKGWDWDAPPPRQWIKIKIWIWGDPNRHIDTPWMWIWIGHRRDIWIDIPNHTDPDPVVCVVPVCPDPNSVVDPDDDPVGMDMGIRMDRPVPPPCSVVSSVVRQVSSCVSPVPDDSDDD

pLDDT: mean 74.2, std 22.95, range [21.34, 98.31]

Sequence (604 aa):
MRKYNYFDDDQDDIQSLISSFDAPKEEKKEAIDKSLKEIADSRTEHARRERKKSREEKELDDFLQGKKSDTSPSRDKKPEKKPETKSEKKPEKGEILDAVKAFSKKSGEKIVSVAHAVKEGSIAEEFEKLSKKKKTRVTVIMVFVFFLFFALMVAGTLRAVDSENKRIAKFNEDAGKVCSQCITKYGNSGYENLYSAYGITGYRMTGLSYAREMDFNNDNVSELLVCCDEGGVYFTEVWGYNNHDEFICFYRDESTQTEKKSDDAWITIYVKNNKYYLGVHSGDKLEKVDLYQLRGTSFEKKYSADYDAAAQAFSFDGKVDATSFERIKLAVLVEEKAVVNADKVSKTVESFIGPNGVSNLISLSQNINNAYYEVVDEYNQTYGKAKVVKKNGLCYVDGLAVVDLTDFDGDGKDELVLIYRKPVKVRDSDAQGNYISKVEDKYYIEIYRYNSGKAILAYKNESISNSLGESEDMYYIIKKKNGKSYYCVNAFSVQESGRVISATSSTFKFDGIQFSQQYEAAYRTNYGYTHYYIDDTEVYSKSEFDKKGYSVPLFNGEEKYDSKTYTVTFLQRKLLKAERMDDRVDETIRNIRTLNTSYSGDTE